Protein AF-A0A484AV92-F1 (afdb_monomer)

Solvent-accessible surface area (backbone atoms only — not comparable to full-atom values): 25494 Å² total; per-residue (Å²): 110,66,75,42,79,45,72,66,42,80,92,77,53,64,71,60,57,69,90,68,45,81,68,69,89,76,67,93,75,82,79,86,61,83,85,62,60,51,80,40,50,47,43,41,71,38,80,91,70,46,28,34,39,41,27,42,50,77,31,52,42,25,35,44,32,30,25,33,59,91,66,21,47,76,70,32,68,50,71,82,43,76,41,93,95,40,39,16,20,62,71,44,77,36,68,54,83,51,88,89,50,80,94,56,55,38,30,44,38,33,36,35,34,71,96,66,47,23,36,38,35,39,33,26,51,82,73,64,34,68,73,31,38,36,48,27,50,93,65,72,45,41,68,55,24,55,30,53,42,43,67,73,27,26,61,68,23,79,48,47,83,47,39,43,34,40,36,32,23,14,62,74,26,37,35,36,43,26,36,61,46,38,67,63,56,54,57,51,70,71,53,90,67,83,66,57,80,92,70,44,52,74,29,53,52,49,80,43,78,52,77,93,50,43,68,66,47,45,56,48,24,62,75,72,67,31,34,38,27,40,55,45,75,64,92,60,98,66,75,42,27,23,49,33,52,41,64,32,69,72,56,24,30,36,36,40,21,14,42,58,24,40,39,34,34,36,23,40,63,79,72,42,71,76,48,74,48,59,63,89,74,74,89,60,67,21,28,21,79,31,62,34,62,48,72,67,92,83,56,97,57,53,48,37,33,39,41,37,27,30,43,58,67,46,34,33,33,38,35,34,29,38,39,36,30,52,73,76,60,88,87,71,61,74,83,79,59,79,72,74,50,61,77,70,52,73,46,80,50,34,53,43,82,75,43,80,43,44,64,45,83,32,32,40,43,61,36,58,36,56,93,76,47,100,80,49,52,50,36,38,41,39,31,31,33,38,62,88,81,63,37,38,39,36,37,40,36,31,58,65,45,31,54,74,64,70,53,67,45,70,78,56,74,90,50,89,56,59,25,52,31,36,33,35,49,44,60,95,72,71,76,48,53,69,81,78,62,46,90,52,57,40,69,54,86,64,98,65,92,54,77,72,38,75,24,62,80,37,49,44,105

InterPro domains:
  IPR015943 WD40/YVTN repeat-like-containing domain superfamily [G3DSA:2.130.10.10] (11-311)
  IPR036322 WD40-repeat-containing domain superfamily [SSF50978] (63-295)
  IPR052620 ELYS/MEL-28 Nuclear Assembly Factor [PTHR21583] (2-423)

Structure (mmCIF, N/CA/C/O backbone):
data_AF-A0A484AV92-F1
#
_entry.id   AF-A0A484AV92-F1
#
loop_
_atom_site.group_PDB
_atom_site.id
_atom_site.type_symbol
_atom_site.label_atom_id
_atom_site.label_alt_id
_atom_site.label_comp_id
_atom_site.label_asym_id
_atom_site.label_entity_id
_atom_site.label_seq_id
_atom_site.pdbx_PDB_ins_code
_atom_site.Cartn_x
_atom_site.Cartn_y
_atom_site.Cartn_z
_atom_site.occupancy
_atom_site.B_iso_or_equiv
_atom_site.auth_seq_id
_atom_site.auth_comp_id
_atom_site.auth_asym_id
_atom_site.auth_atom_id
_atom_site.pdbx_PDB_model_num
ATOM 1 N N . MET A 1 1 ? 17.072 7.911 -20.603 1.00 73.81 1 MET A N 1
ATOM 2 C CA . MET A 1 1 ? 15.629 7.594 -20.691 1.00 73.81 1 MET A CA 1
ATOM 3 C C . MET A 1 1 ? 14.950 8.657 -21.535 1.00 73.81 1 MET A C 1
ATOM 5 O O . MET A 1 1 ? 15.177 9.838 -21.285 1.00 73.81 1 MET A O 1
ATOM 9 N N . GLU A 1 2 ? 14.159 8.248 -22.525 1.00 77.31 2 GLU A N 1
ATOM 10 C CA . GLU A 1 2 ? 13.293 9.154 -23.288 1.00 77.31 2 GLU A CA 1
ATOM 11 C C . GLU A 1 2 ? 12.063 9.558 -22.461 1.00 77.31 2 GLU A C 1
ATOM 13 O O . GLU A 1 2 ? 11.499 8.734 -21.737 1.00 77.31 2 GLU A O 1
ATOM 18 N N . TRP A 1 3 ? 11.644 10.819 -22.585 1.00 87.44 3 TRP A N 1
ATOM 19 C CA . TRP A 1 3 ? 10.500 11.381 -21.867 1.00 87.44 3 TRP A CA 1
ATOM 20 C C . TRP A 1 3 ? 9.425 11.864 -22.839 1.00 87.44 3 TRP A C 1
ATOM 22 O O . TRP A 1 3 ? 9.700 12.670 -23.729 1.00 87.44 3 TRP A O 1
ATOM 32 N N . TYR A 1 4 ? 8.191 11.418 -22.622 1.00 87.81 4 TYR A N 1
ATOM 33 C CA . TYR A 1 4 ? 7.025 11.765 -23.431 1.00 87.81 4 TYR A CA 1
ATOM 34 C C . TYR A 1 4 ? 6.070 12.662 -22.645 1.00 87.81 4 TYR A C 1
ATOM 36 O O . TYR A 1 4 ? 5.776 12.409 -21.482 1.00 87.81 4 TYR A O 1
ATOM 44 N N . GLU A 1 5 ? 5.550 13.717 -23.265 1.00 86.94 5 GLU A N 1
ATOM 45 C CA . GLU A 1 5 ? 4.631 14.637 -22.593 1.00 86.94 5 GLU A CA 1
ATOM 46 C C . GLU A 1 5 ? 3.167 14.219 -22.806 1.00 86.94 5 GLU A C 1
ATOM 48 O O . GLU A 1 5 ? 2.665 14.222 -23.932 1.00 86.94 5 GLU A O 1
ATOM 53 N N . ILE A 1 6 ? 2.453 13.917 -21.721 1.00 82.75 6 ILE A N 1
ATOM 54 C CA . ILE A 1 6 ? 1.007 13.681 -21.726 1.00 82.75 6 ILE A CA 1
ATOM 55 C C . ILE A 1 6 ? 0.322 14.942 -21.206 1.00 82.75 6 ILE A C 1
ATOM 57 O O . ILE A 1 6 ? 0.379 15.259 -20.020 1.00 82.75 6 ILE A O 1
ATOM 61 N N . LYS A 1 7 ? -0.361 15.672 -22.091 1.00 75.50 7 LYS A N 1
ATOM 62 C CA . LYS A 1 7 ? -1.112 16.873 -21.701 1.00 75.50 7 LYS A CA 1
ATOM 63 C C . LYS A 1 7 ? -2.459 16.504 -21.087 1.00 75.50 7 LYS A C 1
ATOM 65 O O . LYS A 1 7 ? -3.311 15.913 -21.760 1.00 75.50 7 LYS A O 1
ATOM 70 N N . ALA A 1 8 ? -2.683 16.939 -19.850 1.00 67.31 8 ALA A N 1
ATOM 71 C CA . ALA A 1 8 ? -3.993 16.940 -19.215 1.00 67.31 8 ALA A CA 1
ATOM 72 C C . ALA A 1 8 ? -4.865 18.026 -19.871 1.00 67.31 8 ALA A C 1
ATOM 74 O O . ALA A 1 8 ? -4.937 19.167 -19.427 1.00 67.31 8 ALA A O 1
ATOM 75 N N . THR A 1 9 ? -5.463 17.703 -21.016 1.00 63.78 9 THR A N 1
ATOM 76 C CA . THR A 1 9 ? -6.419 18.599 -21.685 1.00 63.78 9 THR A CA 1
ATOM 77 C C . THR A 1 9 ? -7.760 18.575 -20.954 1.00 63.78 9 THR A C 1
ATOM 79 O O . THR A 1 9 ? -8.125 17.547 -20.393 1.00 63.78 9 THR A O 1
ATOM 82 N N . ASN A 1 10 ? -8.537 19.662 -21.019 1.00 62.56 10 ASN A N 1
ATOM 83 C CA . ASN A 1 10 ? -9.863 19.751 -20.379 1.00 62.56 10 ASN A CA 1
ATOM 84 C C . ASN A 1 10 ? -10.846 18.644 -20.806 1.00 62.56 10 ASN A C 1
ATOM 86 O O . ASN A 1 10 ? -11.812 18.377 -20.106 1.00 62.56 10 ASN A O 1
ATOM 90 N N . ASN A 1 11 ? -10.605 17.988 -21.945 1.00 65.00 11 ASN A N 1
ATOM 91 C CA . ASN A 1 11 ? -11.418 16.864 -22.419 1.00 65.00 11 ASN A CA 1
ATOM 92 C C . ASN A 1 11 ? -11.049 15.527 -21.747 1.00 65.00 11 ASN A C 1
ATOM 94 O O . ASN A 1 11 ? -11.732 14.530 -21.958 1.00 65.00 11 ASN A O 1
ATOM 98 N N . ARG A 1 12 ? -9.942 15.490 -20.999 1.00 70.69 12 ARG A N 1
ATOM 99 C CA . ARG A 1 12 ? -9.394 14.319 -20.296 1.00 70.69 12 ARG A CA 1
ATOM 100 C C . ARG A 1 12 ? -9.288 14.540 -18.787 1.00 70.69 12 ARG A C 1
ATOM 102 O O . ARG A 1 12 ? -8.783 13.675 -18.082 1.00 70.69 12 ARG A O 1
ATOM 109 N N . THR A 1 13 ? -9.721 15.697 -18.297 1.00 78.31 13 THR A N 1
ATOM 110 C CA . THR A 1 13 ? -9.743 16.021 -16.874 1.00 78.31 13 THR A CA 1
ATOM 111 C C . THR A 1 13 ? -11.173 16.203 -16.415 1.00 78.31 13 THR A C 1
ATOM 113 O O . THR A 1 13 ? -12.041 16.660 -17.160 1.00 78.31 13 THR A O 1
ATOM 116 N N . VAL A 1 14 ? -11.414 15.850 -15.159 1.00 81.19 14 VAL A N 1
ATOM 117 C CA . VAL A 1 14 ? -12.687 16.114 -14.509 1.00 81.19 14 VAL A CA 1
ATOM 118 C C . VAL A 1 14 ? -12.422 16.889 -13.232 1.00 81.19 14 VAL A C 1
ATOM 120 O O . VAL A 1 14 ? -11.591 16.499 -12.416 1.00 81.19 14 VAL A O 1
ATOM 123 N N . ASN A 1 15 ? -13.106 18.019 -13.078 1.00 80.94 15 ASN A N 1
ATOM 124 C CA . ASN A 1 15 ? -12.930 18.884 -11.923 1.00 80.94 15 ASN A CA 1
ATOM 125 C C . ASN A 1 15 ? -13.839 18.436 -10.780 1.00 80.94 15 ASN A C 1
ATOM 127 O O . ASN A 1 15 ? -15.042 18.261 -10.966 1.00 80.94 15 ASN A O 1
ATOM 131 N N . PHE A 1 16 ? -13.278 18.338 -9.576 1.00 79.69 16 PHE A N 1
ATOM 132 C CA . PHE A 1 16 ? -14.079 18.235 -8.361 1.00 79.69 16 PHE A CA 1
ATOM 133 C C . PHE A 1 16 ? -14.812 19.553 -8.117 1.00 79.69 16 PHE A C 1
ATOM 135 O O . PHE A 1 16 ? -14.234 20.633 -8.278 1.00 79.69 16 PHE A O 1
ATOM 142 N N . ALA A 1 17 ? -16.073 19.476 -7.694 1.00 73.25 17 ALA A N 1
ATOM 143 C CA . ALA A 1 17 ? -16.836 20.664 -7.336 1.00 73.25 17 ALA A CA 1
ATOM 144 C C . ALA A 1 17 ? -16.100 21.452 -6.237 1.00 73.25 17 ALA A C 1
ATOM 146 O O . ALA A 1 17 ? -15.745 20.905 -5.196 1.00 73.25 17 ALA A O 1
ATOM 147 N N . GLU A 1 18 ? -15.871 22.754 -6.432 1.00 66.12 18 GLU A N 1
ATOM 148 C CA . GLU A 1 18 ? -15.089 23.538 -5.464 1.00 66.12 18 GLU A CA 1
ATOM 149 C C . GLU A 1 18 ? -15.704 23.482 -4.062 1.00 66.12 18 GLU A C 1
ATOM 151 O O . GLU A 1 18 ? -15.000 23.291 -3.079 1.00 66.12 18 GLU A O 1
ATOM 156 N N . ARG A 1 19 ? -17.032 23.539 -3.946 1.00 61.16 19 ARG A N 1
ATOM 157 C CA . ARG A 1 19 ? -17.724 23.533 -2.647 1.00 61.16 19 ARG A CA 1
ATOM 158 C C . ARG A 1 19 ? -17.552 22.246 -1.830 1.00 61.16 19 ARG A C 1
ATOM 160 O O . ARG A 1 19 ? -17.848 22.279 -0.640 1.00 61.16 19 ARG A O 1
ATOM 167 N N . SER A 1 20 ? -17.110 21.140 -2.433 1.00 62.72 20 SER A N 1
ATOM 168 C CA . SER A 1 20 ? -16.923 19.855 -1.743 1.00 62.72 20 SER A CA 1
ATOM 169 C C . SER A 1 20 ? -15.483 19.598 -1.287 1.00 62.72 20 SER A C 1
ATOM 171 O O . SER A 1 20 ? -15.233 18.604 -0.602 1.00 62.72 20 SER A O 1
ATOM 173 N N . LYS A 1 21 ? -14.527 20.471 -1.639 1.00 68.56 21 LYS A N 1
ATOM 174 C CA . LYS A 1 21 ? -13.137 20.338 -1.180 1.00 68.56 21 LYS A CA 1
ATOM 175 C C . LYS A 1 21 ? -13.062 20.528 0.350 1.00 68.56 21 LYS A C 1
ATOM 177 O O . LYS A 1 21 ? -13.618 21.514 0.848 1.00 68.56 21 LYS A O 1
ATOM 182 N N . PRO A 1 22 ? -12.388 19.630 1.098 1.00 60.50 22 PRO A N 1
ATOM 183 C CA . PRO A 1 22 ? -12.191 19.794 2.539 1.00 60.50 22 PRO A CA 1
ATOM 184 C C . PRO A 1 22 ? -11.563 21.158 2.862 1.00 60.50 22 PRO A C 1
ATOM 186 O O . PRO A 1 22 ? -10.595 21.557 2.223 1.00 60.50 22 PRO A O 1
ATOM 189 N N . GLY A 1 23 ? -12.114 21.887 3.838 1.00 57.44 23 GLY A N 1
ATOM 190 C CA . GLY A 1 23 ? -11.571 23.177 4.292 1.00 57.44 23 GLY A CA 1
ATOM 191 C C . GLY A 1 23 ? -11.992 24.422 3.492 1.00 57.44 23 GLY A C 1
ATOM 192 O O . GLY A 1 23 ? -11.648 25.534 3.890 1.00 57.44 23 GLY A O 1
ATOM 193 N N . ASN A 1 24 ? -12.795 24.302 2.424 1.00 51.22 24 ASN A N 1
ATOM 194 C CA . ASN A 1 24 ? -13.206 25.469 1.619 1.00 51.22 24 ASN A CA 1
ATOM 195 C C . ASN A 1 24 ? -14.128 26.476 2.339 1.00 51.22 24 ASN A C 1
ATOM 197 O O . ASN A 1 24 ? -14.366 27.566 1.825 1.00 51.22 24 ASN A O 1
ATOM 201 N N . LYS A 1 25 ? -14.637 26.148 3.533 1.00 47.59 25 LYS A N 1
ATOM 202 C CA . LYS A 1 25 ? -15.417 27.078 4.368 1.00 47.59 25 LYS A CA 1
ATOM 203 C C . LYS A 1 25 ? -14.552 27.938 5.305 1.00 47.59 25 LYS A C 1
ATOM 205 O O . LYS A 1 25 ? -15.085 28.868 5.899 1.00 47.59 25 LYS A O 1
ATOM 210 N N . GLU A 1 26 ? -13.248 27.670 5.418 1.00 47.16 26 GLU A N 1
ATOM 211 C CA . GLU A 1 26 ? -12.385 28.247 6.466 1.00 47.16 26 GLU A CA 1
ATOM 212 C C . GLU A 1 26 ? -11.330 29.247 5.963 1.00 47.16 26 GLU A C 1
ATOM 214 O O . GLU A 1 26 ? -10.587 29.803 6.769 1.00 47.16 26 GLU A O 1
ATOM 219 N N . VAL A 1 27 ? -11.255 29.543 4.658 1.00 42.12 27 VAL A N 1
ATOM 220 C CA . VAL A 1 27 ? -10.208 30.434 4.118 1.00 42.12 27 VAL A CA 1
ATOM 221 C C . VAL A 1 27 ? -10.790 31.614 3.328 1.00 42.12 27 VAL A C 1
ATOM 223 O O . VAL A 1 27 ? -10.948 31.516 2.115 1.00 42.12 27 VAL A O 1
ATOM 226 N N . PRO A 1 28 ? -11.037 32.777 3.966 1.00 36.59 28 PRO A N 1
ATOM 227 C CA . PRO A 1 28 ? -11.201 34.041 3.248 1.00 36.59 28 PRO A CA 1
ATOM 228 C C . PRO A 1 28 ? -9.884 34.811 3.023 1.00 36.59 28 PRO A C 1
ATOM 230 O O . PRO A 1 28 ? -9.935 35.888 2.437 1.00 36.59 28 PRO A O 1
ATOM 233 N N . SER A 1 29 ? -8.717 34.351 3.508 1.00 38.69 29 SER A N 1
ATOM 234 C CA . SER A 1 29 ? -7.573 35.273 3.699 1.00 38.69 29 SER A CA 1
ATOM 235 C C . SER A 1 29 ? -6.155 34.803 3.345 1.00 38.69 29 SER A C 1
ATOM 237 O O . SER A 1 29 ? -5.228 35.590 3.532 1.00 38.69 29 SER A O 1
ATOM 239 N N . LYS A 1 30 ? -5.920 33.615 2.769 1.00 40.88 30 LYS A N 1
ATOM 240 C CA . LYS A 1 30 ? -4.593 33.319 2.185 1.00 40.88 30 LYS A CA 1
ATOM 241 C C . LYS A 1 30 ? -4.561 33.726 0.711 1.00 40.88 30 LYS A C 1
ATOM 243 O O . LYS A 1 30 ? -4.829 32.922 -0.174 1.00 40.88 30 LYS A O 1
ATOM 248 N N . GLN A 1 31 ? -4.254 34.998 0.457 1.00 37.12 31 GLN A N 1
ATOM 249 C CA . GLN A 1 31 ? -3.789 35.434 -0.858 1.00 37.12 31 GLN A CA 1
ATOM 250 C C . GLN A 1 31 ? -2.466 34.725 -1.196 1.00 37.12 31 GLN A C 1
ATOM 252 O O . GLN A 1 31 ? -1.519 34.782 -0.419 1.00 37.12 31 GLN A O 1
ATOM 257 N N . ASN A 1 32 ? -2.434 34.134 -2.391 1.00 39.47 32 ASN A N 1
ATOM 258 C CA . ASN A 1 32 ? -1.269 33.927 -3.254 1.00 39.47 32 ASN A CA 1
ATOM 259 C C . ASN A 1 32 ? -0.110 33.074 -2.713 1.00 39.47 32 ASN A C 1
ATOM 261 O O . ASN A 1 32 ? 0.883 33.600 -2.225 1.00 39.47 32 ASN A O 1
ATOM 265 N N . ASN A 1 33 ? -0.215 31.758 -2.928 1.00 38.34 33 ASN A N 1
ATOM 266 C CA . ASN A 1 33 ? 0.815 30.940 -3.585 1.00 38.34 33 ASN A CA 1
ATOM 267 C C . ASN A 1 33 ? 0.218 29.553 -3.890 1.00 38.34 33 ASN A C 1
ATOM 269 O O . ASN A 1 33 ? 0.201 28.674 -3.035 1.00 38.34 33 ASN A O 1
ATOM 273 N N . GLU A 1 34 ? -0.270 29.339 -5.118 1.00 44.19 34 GLU A N 1
ATOM 274 C CA . GLU A 1 34 ? -0.782 28.030 -5.586 1.00 44.19 34 GLU A CA 1
ATOM 275 C C . GLU A 1 34 ? 0.255 26.893 -5.471 1.00 44.19 34 GLU A C 1
ATOM 277 O O . GLU A 1 34 ? -0.102 25.717 -5.476 1.00 44.19 34 GLU A O 1
ATOM 282 N N . LEU A 1 35 ? 1.535 27.245 -5.316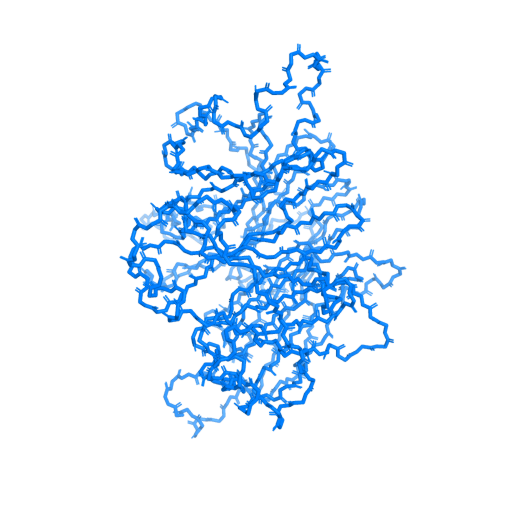 1.00 42.75 35 LEU A N 1
ATOM 283 C CA . LEU A 1 35 ? 2.668 26.331 -5.169 1.00 42.75 35 LEU A CA 1
ATOM 284 C C . LEU A 1 35 ? 2.597 25.452 -3.905 1.00 42.75 35 LEU A C 1
ATOM 286 O O . LEU A 1 35 ? 3.076 24.321 -3.951 1.00 42.75 35 LEU A O 1
ATOM 290 N N . ASP A 1 36 ? 1.953 25.923 -2.831 1.00 48.81 36 ASP A N 1
ATOM 291 C CA . ASP A 1 36 ? 1.957 25.274 -1.505 1.00 48.81 36 ASP A CA 1
ATOM 292 C C . ASP A 1 36 ? 0.608 24.620 -1.139 1.00 48.81 36 ASP A C 1
ATOM 294 O O . ASP A 1 36 ? 0.413 24.114 -0.046 1.00 48.81 36 ASP A O 1
ATOM 298 N N . ILE A 1 37 ? -0.372 24.619 -2.052 1.00 53.22 37 ILE A N 1
ATOM 299 C CA . ILE A 1 37 ? -1.689 24.012 -1.781 1.00 53.22 37 ILE A CA 1
ATOM 300 C C . ILE A 1 37 ? -1.602 22.479 -1.822 1.00 53.22 37 ILE A C 1
ATOM 302 O O . ILE A 1 37 ? -2.390 21.798 -1.184 1.00 53.22 37 ILE A O 1
ATOM 306 N N . GLY A 1 38 ? -0.651 21.916 -2.570 1.00 57.16 38 GLY A N 1
ATOM 307 C CA . GLY A 1 38 ? -0.508 20.469 -2.738 1.00 57.16 38 GLY A CA 1
ATOM 308 C C . GLY A 1 38 ? 0.013 19.704 -1.531 1.00 57.16 38 GLY A C 1
ATOM 309 O O . GLY A 1 38 ? -0.359 18.550 -1.347 1.00 57.16 38 GLY A O 1
ATOM 310 N N . SER A 1 39 ? 0.886 20.332 -0.747 1.00 63.97 39 SER A N 1
ATOM 311 C CA . SER A 1 39 ? 1.484 19.771 0.471 1.00 63.97 39 SER A CA 1
ATOM 312 C C . SER A 1 39 ? 0.441 19.590 1.579 1.00 63.97 39 SER A C 1
ATOM 314 O O . SER A 1 39 ? 0.541 18.654 2.371 1.00 63.97 39 SER A O 1
ATOM 316 N N . ASP A 1 40 ? -0.603 20.422 1.574 1.00 83.88 40 ASP A N 1
ATOM 317 C CA . ASP A 1 40 ? -1.700 20.376 2.540 1.00 83.88 40 ASP A CA 1
ATOM 318 C C . ASP A 1 40 ? -2.609 19.145 2.382 1.00 83.88 40 ASP A C 1
ATOM 320 O O . ASP A 1 40 ? -3.344 18.824 3.315 1.00 83.88 40 ASP A O 1
ATOM 324 N N . TYR A 1 41 ? -2.614 18.461 1.230 1.00 89.12 41 TYR A N 1
ATOM 325 C CA . TYR A 1 41 ? -3.541 17.353 0.972 1.00 89.12 41 TYR A CA 1
ATOM 326 C C . TYR A 1 41 ? -2.851 15.990 0.925 1.00 89.12 41 TYR A C 1
ATOM 328 O O . TYR A 1 41 ? -1.718 15.820 0.483 1.00 89.12 41 TYR A O 1
ATOM 336 N N . ILE A 1 42 ? -3.603 14.983 1.347 1.00 92.12 42 ILE A N 1
ATOM 337 C CA . ILE A 1 42 ? -3.326 13.567 1.131 1.00 92.12 42 ILE A CA 1
ATOM 338 C C . ILE A 1 42 ? -4.537 12.948 0.445 1.00 92.12 42 ILE A C 1
ATOM 340 O O . ILE A 1 42 ? -5.674 13.386 0.638 1.00 92.12 42 ILE A O 1
ATOM 344 N N . GLY A 1 43 ? -4.298 11.930 -0.368 1.00 94.31 43 GLY A N 1
ATOM 345 C CA . GLY A 1 43 ? -5.364 11.167 -0.980 1.00 94.31 43 GLY A CA 1
ATOM 346 C C . GLY A 1 43 ? -4.918 9.771 -1.360 1.00 94.31 43 GLY A C 1
ATOM 347 O O . GLY A 1 43 ? -3.780 9.362 -1.131 1.00 94.31 43 GLY A O 1
ATOM 348 N N . GLY A 1 44 ? -5.850 9.049 -1.954 1.00 95.00 44 GLY A N 1
ATOM 349 C CA . GLY A 1 44 ? -5.653 7.689 -2.418 1.00 95.00 44 GLY A CA 1
ATOM 350 C C . GLY A 1 44 ? -6.815 7.256 -3.293 1.00 95.00 44 GLY A C 1
ATOM 351 O O . GLY A 1 44 ? -7.822 7.958 -3.419 1.00 95.00 44 GLY A O 1
ATOM 352 N N . ILE A 1 45 ? -6.660 6.095 -3.913 1.00 95.38 45 ILE A N 1
ATOM 353 C CA . ILE A 1 45 ? -7.656 5.511 -4.805 1.00 95.38 45 ILE A CA 1
ATOM 354 C C . ILE A 1 45 ? -8.196 4.242 -4.147 1.00 95.38 45 ILE A C 1
ATOM 356 O O . ILE A 1 45 ? -7.434 3.460 -3.585 1.00 95.38 45 ILE A O 1
ATOM 360 N N . ILE A 1 46 ? -9.516 4.079 -4.177 1.00 94.75 46 ILE A N 1
ATOM 361 C CA . ILE A 1 46 ? -10.272 3.000 -3.530 1.00 94.75 46 ILE A CA 1
ATOM 362 C C . ILE A 1 46 ? -11.382 2.509 -4.467 1.00 94.75 46 ILE A C 1
ATOM 364 O O . ILE A 1 46 ? -11.601 3.052 -5.556 1.00 94.75 46 ILE A O 1
ATOM 368 N N . ASN A 1 47 ? -12.107 1.480 -4.038 1.00 92.62 47 ASN A N 1
ATOM 369 C CA . ASN A 1 47 ? -13.183 0.841 -4.785 1.00 92.62 47 ASN A CA 1
ATOM 370 C C . ASN A 1 47 ? -12.715 0.419 -6.185 1.00 92.62 47 ASN A C 1
ATOM 372 O O . ASN A 1 47 ? -13.336 0.743 -7.205 1.00 92.62 47 ASN A O 1
ATOM 376 N N . ARG A 1 48 ? -11.562 -0.262 -6.225 1.00 87.75 48 ARG A N 1
ATOM 377 C CA . ARG A 1 48 ? -10.940 -0.789 -7.454 1.00 87.75 48 ARG A CA 1
ATOM 378 C C . ARG A 1 48 ? -10.706 0.271 -8.539 1.00 87.75 48 ARG A C 1
ATOM 380 O O . ARG A 1 48 ? -10.911 -0.005 -9.713 1.00 87.75 48 ARG A O 1
ATOM 387 N N . GLY A 1 49 ? -10.324 1.486 -8.159 1.00 90.56 49 GLY A N 1
ATOM 388 C CA . GLY A 1 49 ? -10.036 2.546 -9.131 1.00 90.56 49 GLY A CA 1
ATOM 389 C C . GLY A 1 49 ? -11.217 3.419 -9.514 1.00 90.56 49 GLY A C 1
ATOM 390 O O . GLY A 1 49 ? -11.052 4.378 -10.260 1.00 90.56 49 GLY A O 1
ATOM 391 N N . ASN A 1 50 ? -12.409 3.146 -8.988 1.00 92.75 50 ASN A N 1
ATOM 392 C CA . ASN A 1 50 ? -13.579 3.948 -9.327 1.00 92.75 50 ASN A CA 1
ATOM 393 C C . ASN A 1 50 ? -13.659 5.238 -8.511 1.00 92.75 50 ASN A C 1
ATOM 395 O O . ASN A 1 50 ? -14.236 6.224 -8.981 1.00 92.75 50 ASN A O 1
ATOM 399 N N . TRP A 1 51 ? -13.143 5.232 -7.279 1.00 95.12 51 TRP A N 1
ATOM 400 C CA . TRP A 1 51 ? -13.305 6.325 -6.323 1.00 95.12 51 TRP A CA 1
ATOM 401 C C . TRP A 1 51 ? -11.948 6.831 -5.823 1.00 95.12 51 TRP A C 1
ATOM 403 O O . TRP A 1 51 ? -11.023 6.055 -5.606 1.00 95.12 51 TRP A O 1
ATOM 413 N N . GLY A 1 52 ? -11.838 8.137 -5.602 1.00 95.31 52 GLY A N 1
ATOM 414 C CA . GLY A 1 52 ? -10.680 8.778 -4.985 1.00 95.31 52 GLY A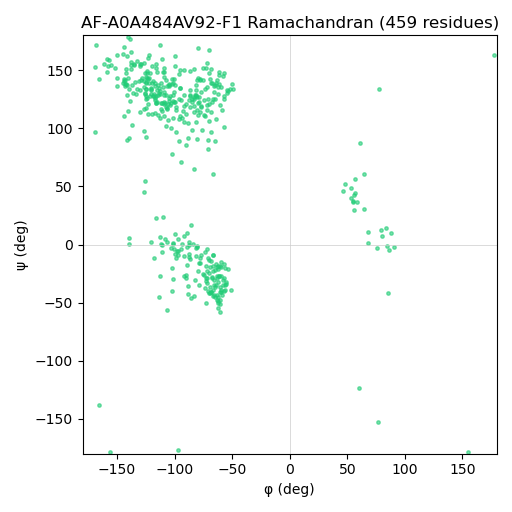 CA 1
ATOM 415 C C . GLY A 1 52 ? -11.082 9.441 -3.680 1.00 95.31 52 GLY A C 1
ATOM 416 O O . GLY A 1 52 ? -12.141 10.063 -3.608 1.00 95.31 52 GLY A O 1
ATOM 417 N N . TRP A 1 53 ? -10.255 9.330 -2.650 1.00 95.56 53 TRP A N 1
ATOM 418 C CA . TRP A 1 53 ? -10.456 10.046 -1.396 1.00 95.56 53 TRP A CA 1
ATOM 419 C C . TRP A 1 53 ? -9.416 11.149 -1.232 1.00 95.56 53 TRP A C 1
ATOM 421 O O . TRP A 1 53 ? -8.304 11.063 -1.752 1.00 95.56 53 TRP A O 1
ATOM 431 N N . MET A 1 54 ? -9.797 12.197 -0.510 1.00 94.50 54 MET A N 1
ATOM 432 C CA . MET A 1 54 ? -8.953 13.351 -0.235 1.00 94.50 54 MET A CA 1
ATOM 433 C C . MET A 1 54 ? -9.207 13.854 1.185 1.00 94.50 54 MET A C 1
ATOM 435 O O . MET A 1 54 ? -10.359 13.973 1.608 1.00 94.50 54 MET A O 1
ATOM 439 N N . SER A 1 55 ? -8.130 14.174 1.894 1.00 93.81 55 SER A N 1
ATOM 440 C CA . SER A 1 55 ? -8.133 14.803 3.216 1.00 93.81 55 SER A CA 1
ATOM 441 C C . SER A 1 55 ? -7.096 15.913 3.253 1.00 93.81 55 SER A C 1
ATOM 443 O O . SER A 1 55 ? -6.102 15.871 2.527 1.00 93.81 55 SER A O 1
ATOM 445 N N . ARG A 1 56 ? -7.315 16.895 4.123 1.00 91.38 56 ARG A N 1
ATOM 446 C CA . ARG A 1 56 ? -6.306 17.901 4.458 1.00 91.38 56 ARG A CA 1
ATOM 447 C C . ARG A 1 56 ? -5.490 17.439 5.672 1.00 91.38 56 ARG A C 1
ATOM 449 O O . ARG A 1 56 ? -6.009 16.680 6.491 1.00 91.38 56 ARG A O 1
ATOM 456 N N . ARG A 1 57 ? -4.228 17.853 5.753 1.00 88.25 57 ARG A N 1
ATOM 457 C CA . ARG A 1 57 ? -3.304 17.595 6.864 1.00 88.25 57 ARG A CA 1
ATOM 458 C C . ARG A 1 57 ? -3.217 18.804 7.795 1.00 88.25 57 ARG A C 1
ATOM 460 O O . ARG A 1 57 ? -3.430 19.935 7.364 1.00 88.25 57 ARG A O 1
ATOM 467 N N . ASP A 1 58 ? -2.879 18.541 9.050 1.00 84.94 58 ASP A N 1
ATOM 468 C CA . ASP A 1 58 ? -2.488 19.497 10.091 1.00 84.94 58 ASP A CA 1
ATOM 469 C C . ASP A 1 58 ? -3.493 20.641 10.293 1.00 84.94 58 ASP A C 1
ATOM 471 O O . ASP A 1 58 ? -3.157 21.813 10.511 1.00 84.94 58 ASP A O 1
ATOM 475 N N . VAL A 1 59 ? -4.771 20.276 10.242 1.00 88.12 59 VAL A N 1
ATOM 476 C CA . VAL A 1 59 ? -5.921 21.162 10.442 1.00 88.12 59 VAL A CA 1
ATOM 477 C C . VAL A 1 59 ? -6.663 20.811 11.728 1.00 88.12 59 VAL A C 1
ATOM 479 O O . VAL A 1 59 ? -6.363 19.821 12.383 1.00 88.12 59 VAL A O 1
ATOM 482 N N . ASP A 1 60 ? -7.630 21.642 12.112 1.00 85.88 60 ASP A N 1
ATOM 483 C CA . ASP A 1 60 ? -8.407 21.448 13.346 1.00 85.88 60 ASP A CA 1
ATOM 484 C C . ASP A 1 60 ? -9.532 20.403 13.168 1.00 85.88 60 ASP A C 1
ATOM 486 O O . ASP A 1 60 ? -10.276 20.106 14.103 1.00 85.88 60 ASP A O 1
ATOM 490 N N . THR A 1 61 ? -9.676 19.845 11.956 1.00 89.25 61 THR A N 1
ATOM 491 C CA . THR A 1 61 ? -10.671 18.815 11.638 1.00 89.25 61 THR A CA 1
ATOM 492 C C . THR A 1 61 ? -10.089 17.679 10.795 1.00 89.25 61 THR A C 1
ATOM 494 O O . THR A 1 61 ? -9.513 17.902 9.730 1.00 89.25 61 THR A O 1
ATOM 497 N N . ALA A 1 62 ? -10.312 16.433 11.209 1.00 91.94 62 ALA A N 1
ATOM 498 C CA . ALA A 1 62 ? -9.968 15.250 10.427 1.00 91.94 62 ALA A CA 1
ATOM 499 C C . ALA A 1 62 ? -11.155 14.902 9.523 1.00 91.94 62 ALA A C 1
ATOM 501 O O . ALA A 1 62 ? -12.081 14.204 9.939 1.00 91.94 62 ALA A O 1
ATOM 502 N N . SER A 1 63 ? -11.156 15.428 8.295 1.00 93.56 63 SER A N 1
ATOM 503 C CA . SER A 1 63 ? -12.271 15.275 7.351 1.00 93.56 63 SER A CA 1
ATOM 504 C C . SER A 1 63 ? -11.855 14.583 6.058 1.00 93.56 63 SER A C 1
ATOM 506 O O . SER A 1 63 ? -10.871 14.971 5.431 1.00 93.56 63 SER A O 1
ATOM 508 N N . ILE A 1 64 ? -12.661 13.621 5.610 1.00 95.00 64 ILE A N 1
ATOM 509 C CA . ILE A 1 64 ? -12.506 12.939 4.322 1.00 95.00 64 ILE A CA 1
ATOM 510 C C . ILE A 1 64 ? -13.589 13.393 3.343 1.00 95.00 64 ILE A C 1
ATOM 512 O O . ILE A 1 64 ? -14.757 13.545 3.709 1.00 95.00 64 ILE A O 1
ATOM 516 N N . THR A 1 65 ? -13.223 13.546 2.074 1.00 95.00 65 THR A N 1
ATOM 517 C CA . THR A 1 65 ? -14.184 13.602 0.966 1.00 95.00 65 THR A CA 1
ATOM 518 C C . THR A 1 65 ? -13.828 12.547 -0.068 1.00 95.00 65 THR A C 1
ATOM 520 O O . THR A 1 65 ? -12.666 12.411 -0.449 1.00 95.00 65 THR A O 1
ATOM 523 N N . ILE A 1 66 ? -14.835 11.810 -0.526 1.00 95.69 66 ILE A N 1
ATOM 524 C CA . ILE A 1 66 ? -14.714 10.737 -1.509 1.00 95.69 66 ILE A CA 1
ATOM 525 C C . ILE A 1 66 ? -15.417 11.169 -2.790 1.00 95.69 66 ILE A C 1
ATOM 527 O O . ILE A 1 66 ? -16.557 11.630 -2.759 1.00 95.69 66 ILE A O 1
ATOM 531 N N . TYR A 1 67 ? -14.736 10.995 -3.914 1.00 94.38 67 TYR A N 1
ATOM 532 C CA . TYR A 1 67 ? -15.159 11.401 -5.245 1.00 94.38 67 TYR A CA 1
ATOM 533 C C . TYR A 1 67 ? -15.212 10.206 -6.179 1.00 94.38 67 TYR A C 1
ATOM 535 O O . TYR A 1 67 ? -14.344 9.338 -6.138 1.00 94.38 67 TYR A O 1
ATOM 543 N N . GLN A 1 68 ? -16.191 10.187 -7.072 1.00 94.00 68 GLN A N 1
ATOM 544 C CA . GLN A 1 68 ? -16.175 9.291 -8.216 1.00 94.00 68 GLN A CA 1
ATOM 545 C C . GLN A 1 68 ? -15.167 9.823 -9.240 1.00 94.00 68 GLN A C 1
ATOM 547 O O . GLN A 1 68 ? -15.276 10.965 -9.681 1.00 94.00 68 GLN A O 1
ATOM 552 N N . LEU A 1 69 ? -14.188 9.012 -9.639 1.00 91.69 69 LEU A N 1
ATOM 553 C CA . LEU A 1 69 ? -13.092 9.470 -10.499 1.00 91.69 69 LEU A CA 1
ATOM 554 C C . LEU A 1 69 ? -13.527 9.710 -11.948 1.00 91.69 69 LEU A C 1
ATOM 556 O O . LEU A 1 69 ? -12.994 10.600 -12.601 1.00 91.69 69 LEU A O 1
ATOM 560 N N . SER A 1 70 ? -14.538 8.987 -12.437 1.00 90.31 70 SER A N 1
ATOM 561 C CA . SER A 1 70 ? -15.003 9.126 -13.823 1.00 90.31 70 SER A CA 1
ATOM 562 C C . SER A 1 70 ? -15.714 10.452 -14.120 1.00 90.31 70 SER A C 1
ATOM 564 O O . SER A 1 70 ? -15.770 10.866 -15.275 1.00 90.31 70 SER A O 1
ATOM 566 N N . ASN A 1 71 ? -16.290 11.108 -13.107 1.00 89.69 71 ASN A N 1
ATOM 567 C CA . ASN A 1 71 ? -17.102 12.319 -13.278 1.00 89.69 71 ASN A CA 1
ATOM 568 C C . ASN A 1 71 ? -16.870 13.401 -12.199 1.00 89.69 71 ASN A C 1
ATOM 570 O O . ASN A 1 71 ? -17.504 14.453 -12.255 1.00 89.69 71 ASN A O 1
ATOM 574 N N . GLY A 1 72 ? -15.971 13.174 -11.238 1.00 88.94 72 GLY A N 1
ATOM 575 C CA . GLY A 1 72 ? -15.629 14.119 -10.172 1.00 88.94 72 GLY A CA 1
ATOM 576 C C . GLY A 1 72 ? -16.741 14.378 -9.152 1.00 88.94 72 GLY A C 1
ATOM 577 O O . GLY A 1 72 ? -16.624 15.309 -8.351 1.00 88.94 72 GLY A O 1
ATOM 578 N N . TYR A 1 73 ? -17.824 13.595 -9.171 1.00 90.50 73 TYR A N 1
ATOM 579 C CA . TYR A 1 73 ? -18.970 13.794 -8.288 1.00 90.50 73 TYR A CA 1
ATOM 580 C C . TYR A 1 73 ? -18.641 13.366 -6.846 1.00 90.50 73 TYR A C 1
ATOM 582 O O . TYR A 1 73 ? -18.082 12.282 -6.655 1.00 90.50 73 TYR A O 1
ATOM 590 N N . PRO A 1 74 ? -18.976 14.172 -5.818 1.00 92.06 74 PRO A N 1
ATOM 591 C CA . PRO A 1 74 ? -18.763 13.786 -4.427 1.00 92.06 74 PRO A CA 1
ATOM 592 C C . PRO A 1 74 ? -19.735 12.670 -4.026 1.00 92.06 74 PRO A C 1
ATOM 594 O O . PRO A 1 74 ? -20.951 12.839 -4.072 1.00 92.06 74 PRO A O 1
ATOM 597 N N . ILE A 1 75 ? -19.191 11.530 -3.611 1.00 91.75 75 ILE A N 1
ATOM 598 C CA . ILE A 1 75 ? -19.952 10.360 -3.157 1.00 91.75 75 ILE A CA 1
ATOM 599 C C . ILE A 1 75 ? -20.285 10.484 -1.673 1.00 91.75 75 ILE A C 1
ATOM 601 O O . ILE A 1 75 ? -21.417 10.232 -1.273 1.00 91.75 75 ILE A O 1
ATOM 605 N N . ALA A 1 76 ? -19.295 10.859 -0.864 1.00 92.25 76 ALA A N 1
ATOM 606 C CA . ALA A 1 76 ? -19.425 10.959 0.582 1.00 92.25 76 ALA A CA 1
ATOM 607 C C . ALA A 1 76 ? -18.466 12.017 1.131 1.00 92.25 76 ALA A C 1
ATOM 609 O O . ALA A 1 76 ? -17.398 12.259 0.565 1.00 92.25 76 ALA A O 1
ATOM 610 N N . SER A 1 77 ? -18.832 12.628 2.252 1.00 92.38 77 SER A N 1
ATOM 611 C CA . SER A 1 77 ? -17.938 13.477 3.036 1.00 92.38 77 SER A CA 1
ATOM 612 C C . SER A 1 77 ? -18.256 13.301 4.511 1.00 92.38 77 SER A C 1
ATOM 614 O O . SER A 1 77 ? -19.428 13.190 4.872 1.00 92.38 77 SER A O 1
ATOM 616 N N . TYR A 1 78 ? -17.221 13.228 5.341 1.00 92.31 78 TYR A N 1
ATOM 617 C CA . TYR A 1 78 ? -17.364 12.974 6.767 1.00 92.31 78 TYR A CA 1
ATOM 618 C C . TYR A 1 78 ? -16.233 13.631 7.558 1.00 92.31 78 TYR A C 1
ATOM 620 O O . TYR A 1 78 ? -15.090 13.647 7.099 1.00 92.31 78 TYR A O 1
ATOM 628 N N . THR A 1 79 ? -16.549 14.143 8.746 1.00 92.12 79 THR A N 1
ATOM 629 C CA . THR A 1 79 ? -15.587 14.723 9.690 1.00 92.12 79 THR A CA 1
ATOM 630 C C . THR A 1 79 ? -15.525 13.830 10.920 1.00 92.12 79 THR A C 1
ATOM 632 O O . THR A 1 79 ? -16.474 13.799 11.688 1.00 92.12 79 THR A O 1
ATOM 635 N N . PHE A 1 80 ? -14.418 13.108 11.092 1.00 90.38 80 PHE A N 1
ATOM 636 C CA . PHE A 1 80 ? -14.232 12.143 12.183 1.00 90.38 80 PHE A CA 1
ATOM 637 C C . PHE A 1 80 ? -13.880 12.794 13.510 1.00 90.38 80 PHE A C 1
ATOM 639 O O . PHE A 1 80 ? -14.240 12.305 14.574 1.00 90.38 80 PHE A O 1
ATOM 646 N N . LEU A 1 81 ? -13.123 13.882 13.441 1.00 85.75 81 LEU A N 1
ATOM 647 C CA . LEU A 1 81 ? -12.680 14.611 14.611 1.00 85.75 81 LEU A CA 1
ATOM 648 C C . LEU A 1 81 ? -12.737 16.098 14.306 1.00 85.75 81 LEU A C 1
ATOM 650 O O . LEU A 1 81 ? -12.346 16.535 13.222 1.00 85.75 81 LEU A O 1
ATOM 654 N N . SER A 1 82 ? -13.231 16.865 15.268 1.00 82.12 82 SER A N 1
ATOM 655 C CA . SER A 1 82 ? -13.264 18.321 15.226 1.00 82.12 82 SER A CA 1
ATOM 656 C C . SER A 1 82 ? -12.962 18.831 16.626 1.00 82.12 82 SER A C 1
ATOM 658 O O . SER A 1 82 ? -13.873 19.015 17.434 1.00 82.12 82 SER A O 1
ATOM 660 N N . GLU A 1 83 ? -11.686 19.056 16.916 1.00 72.00 83 GLU A N 1
ATOM 661 C CA . GLU A 1 83 ? -11.242 19.523 18.225 1.00 72.00 83 GLU A CA 1
ATOM 662 C C . GLU A 1 83 ? -10.622 20.912 18.120 1.00 72.00 83 GLU A C 1
ATOM 664 O O . GLU A 1 83 ? -9.658 21.157 17.398 1.00 72.00 83 GLU A O 1
ATOM 669 N N . GLN A 1 84 ? -11.180 21.852 18.881 1.00 67.44 84 GLN A N 1
ATOM 670 C CA . GLN A 1 84 ? -10.631 23.198 18.957 1.00 67.44 84 GLN A CA 1
ATOM 671 C C . GLN A 1 84 ? -9.266 23.139 19.657 1.00 67.44 84 GLN A C 1
ATOM 673 O O . GLN A 1 84 ? -9.182 22.734 20.815 1.00 67.44 84 GLN A O 1
ATOM 678 N N . ASN A 1 85 ? -8.220 23.614 18.973 1.00 72.31 85 ASN A N 1
ATOM 679 C CA . ASN A 1 85 ? -6.820 23.685 19.427 1.00 72.31 85 ASN A CA 1
ATOM 680 C C . ASN A 1 85 ? -5.987 22.392 19.338 1.00 72.31 85 ASN A C 1
ATOM 682 O O . ASN A 1 85 ? -4.843 22.404 19.796 1.00 72.31 85 ASN A O 1
ATOM 686 N N . LEU A 1 86 ? -6.493 21.317 18.726 1.00 81.50 86 LEU A N 1
ATOM 687 C CA . LEU A 1 86 ? -5.703 20.116 18.440 1.00 81.50 86 LEU A CA 1
ATOM 688 C C . LEU A 1 86 ? -5.617 19.895 16.931 1.00 81.50 86 LEU A C 1
ATOM 690 O O . LEU A 1 86 ? -6.625 19.823 16.233 1.00 81.50 86 LEU A O 1
ATOM 694 N N . LYS A 1 87 ? -4.385 19.814 16.421 1.00 87.06 87 LYS A N 1
ATOM 695 C CA . LYS A 1 87 ? -4.152 19.502 15.011 1.00 87.06 87 LYS A CA 1
ATOM 696 C C . LYS A 1 87 ? -4.360 18.016 14.792 1.00 87.06 87 LYS A C 1
ATOM 698 O O . LYS A 1 87 ? -3.801 17.201 15.522 1.00 87.06 87 LYS A O 1
ATOM 703 N N . CYS A 1 88 ? -5.136 17.673 13.779 1.00 89.75 88 CYS A N 1
ATOM 704 C CA . CYS A 1 88 ? -5.389 16.300 13.395 1.00 89.75 88 CYS A CA 1
ATOM 705 C C . CYS A 1 88 ? -5.291 16.123 11.878 1.00 89.75 88 CYS A C 1
ATOM 707 O O . CYS A 1 88 ? -5.454 17.064 11.094 1.00 89.75 88 CYS A O 1
ATOM 709 N N . SER A 1 89 ? -4.989 14.891 11.483 1.00 92.56 89 SER A N 1
ATOM 710 C CA . SER A 1 89 ? -4.759 14.485 10.100 1.00 92.56 89 SER A CA 1
ATOM 711 C C . SER A 1 89 ? -5.306 13.081 9.885 1.00 92.56 89 SER A C 1
ATOM 713 O O . SER A 1 89 ? -5.117 12.201 10.719 1.00 92.56 89 SER A O 1
ATOM 715 N N . ILE A 1 90 ? -5.928 12.826 8.735 1.00 95.69 90 ILE A N 1
ATOM 716 C CA . ILE A 1 90 ? -6.099 11.443 8.274 1.00 95.69 90 ILE A CA 1
ATOM 717 C C . ILE A 1 90 ? -4.755 11.001 7.693 1.00 95.69 90 ILE A C 1
ATOM 719 O O . ILE A 1 90 ? -4.305 11.559 6.691 1.00 95.69 90 ILE A O 1
ATOM 723 N N . SER A 1 91 ? -4.094 10.034 8.330 1.00 93.31 91 SER A N 1
ATOM 724 C CA . SER A 1 91 ? -2.734 9.618 7.959 1.00 93.31 91 SER A CA 1
ATOM 725 C C . SER A 1 91 ? -2.727 8.533 6.882 1.00 93.31 91 SER A C 1
ATOM 727 O O . SER A 1 91 ? -1.874 8.545 5.992 1.00 93.31 91 SER A O 1
ATOM 729 N N . CYS A 1 92 ? -3.694 7.613 6.918 1.00 95.00 92 CYS A N 1
ATOM 730 C CA . CYS A 1 92 ? -3.887 6.584 5.900 1.00 95.00 92 CYS A CA 1
ATOM 731 C C . CYS A 1 92 ? -5.327 6.048 5.890 1.00 95.00 92 CYS A C 1
ATOM 733 O O . CYS A 1 92 ? -6.033 6.082 6.898 1.00 95.00 92 CYS A O 1
ATOM 735 N N . VAL A 1 93 ? -5.755 5.556 4.726 1.00 97.88 93 VAL A N 1
ATOM 736 C CA . VAL A 1 93 ? -7.079 4.965 4.491 1.00 97.88 93 VAL A CA 1
ATOM 737 C C . VAL A 1 93 ? -6.886 3.669 3.718 1.00 97.88 93 VAL A C 1
ATOM 739 O O . VAL A 1 93 ? -6.210 3.682 2.692 1.00 97.88 93 VAL A O 1
ATOM 742 N N . GLU A 1 94 ? -7.491 2.585 4.195 1.00 97.62 94 GLU A N 1
ATOM 743 C CA . GLU A 1 94 ? -7.391 1.253 3.596 1.00 97.62 94 GLU A CA 1
ATOM 744 C C . GLU A 1 94 ? -8.784 0.671 3.323 1.00 97.62 94 GLU A C 1
ATOM 746 O O . GLU A 1 94 ? -9.680 0.748 4.167 1.00 97.62 94 GLU A O 1
ATOM 751 N N . GLU A 1 95 ? -8.974 0.082 2.142 1.00 96.12 95 GLU A N 1
ATOM 752 C CA . GLU A 1 95 ? -10.220 -0.594 1.769 1.00 96.12 95 GLU A CA 1
ATOM 753 C C . GLU A 1 95 ? -10.275 -2.011 2.357 1.00 96.12 95 GLU A C 1
ATOM 755 O O . GLU A 1 95 ? -9.375 -2.825 2.152 1.00 96.12 95 GLU A O 1
ATOM 760 N N . LEU A 1 96 ? -11.360 -2.331 3.066 1.00 95.38 96 LEU A N 1
ATOM 761 C CA . LEU A 1 96 ? -11.562 -3.638 3.687 1.00 95.38 96 LEU A CA 1
ATOM 762 C C . LEU A 1 96 ? -12.402 -4.527 2.769 1.00 95.38 96 LEU A C 1
ATOM 764 O O . LEU A 1 96 ? -13.603 -4.314 2.595 1.00 95.38 96 LEU A O 1
ATOM 768 N N . THR A 1 97 ? -11.782 -5.562 2.207 1.00 91.50 97 THR A N 1
ATOM 769 C CA . THR A 1 97 ? -12.442 -6.519 1.306 1.00 91.50 97 THR A CA 1
ATOM 770 C C . THR A 1 97 ? -12.934 -7.743 2.077 1.00 91.50 97 THR A C 1
ATOM 772 O O . THR A 1 97 ? -12.380 -8.836 1.984 1.00 91.50 97 THR A O 1
ATOM 775 N N . VAL A 1 98 ? -13.981 -7.550 2.882 1.00 88.88 98 VAL A N 1
ATOM 776 C CA . VAL A 1 98 ? -14.552 -8.606 3.739 1.00 88.88 98 VAL A CA 1
ATOM 777 C C . VAL A 1 98 ? -15.760 -9.300 3.081 1.00 88.88 98 VAL A C 1
ATOM 779 O O . VAL A 1 98 ? -16.529 -8.649 2.360 1.00 88.88 98 VAL A O 1
ATOM 782 N N . PRO A 1 99 ? -15.974 -10.608 3.323 1.00 84.31 99 PRO A N 1
ATOM 783 C CA . PRO A 1 99 ? -17.162 -11.312 2.848 1.00 84.31 99 PRO A CA 1
ATOM 784 C C . PRO A 1 99 ? -18.467 -10.671 3.347 1.00 84.31 99 PRO A C 1
ATOM 786 O O . PRO A 1 99 ? -18.541 -10.133 4.448 1.00 84.31 99 PRO A O 1
ATOM 789 N N . GLY A 1 100 ? -19.526 -10.736 2.535 1.00 82.12 100 GLY A N 1
ATOM 790 C CA . GLY A 1 100 ? -20.863 -10.255 2.915 1.00 82.12 100 GLY A CA 1
ATOM 791 C C . GLY A 1 100 ? -21.146 -8.765 2.666 1.00 82.12 100 GLY A C 1
ATOM 792 O O . GLY A 1 100 ? -22.291 -8.347 2.821 1.00 82.12 100 GLY A O 1
ATOM 793 N N . LEU A 1 101 ? -20.167 -7.971 2.211 1.00 83.50 101 LEU A N 1
ATOM 794 C CA . LEU A 1 101 ? -20.377 -6.554 1.856 1.00 83.50 101 LEU A CA 1
ATOM 795 C C . LEU A 1 101 ? -21.259 -6.333 0.616 1.00 83.50 101 LEU A C 1
ATOM 797 O O . LEU A 1 101 ? -21.901 -5.286 0.483 1.00 83.50 101 LEU A O 1
ATOM 801 N N . GLY A 1 102 ? -21.278 -7.289 -0.316 1.00 83.94 102 GLY A N 1
ATOM 802 C CA . GLY A 1 102 ? -21.886 -7.091 -1.633 1.00 83.94 102 GLY A CA 1
ATOM 803 C C . GLY A 1 102 ? -21.198 -5.949 -2.390 1.00 83.94 102 GLY A C 1
ATOM 804 O O . GLY A 1 102 ? -19.986 -5.971 -2.563 1.00 83.94 102 GLY A O 1
ATOM 805 N N . ASN A 1 103 ? -21.970 -4.942 -2.809 1.00 82.81 103 ASN A N 1
ATOM 806 C CA . ASN A 1 103 ? -21.465 -3.762 -3.531 1.00 82.81 103 ASN A CA 1
ATOM 807 C C . ASN A 1 103 ? -21.102 -2.583 -2.605 1.00 82.81 103 ASN A C 1
ATOM 809 O O . ASN A 1 103 ? -20.881 -1.470 -3.084 1.00 82.81 103 ASN A O 1
ATOM 813 N N . ARG A 1 104 ? -21.134 -2.778 -1.282 1.00 88.25 104 ARG A N 1
ATOM 814 C CA . ARG A 1 104 ? -20.824 -1.726 -0.305 1.00 88.25 104 ARG A CA 1
ATOM 815 C C . ARG A 1 104 ? -19.319 -1.623 -0.102 1.00 88.25 104 ARG A C 1
ATOM 817 O O . ARG A 1 104 ? -18.612 -2.622 -0.184 1.00 88.25 104 ARG A O 1
ATOM 824 N N . VAL A 1 105 ? -18.862 -0.421 0.234 1.00 91.81 105 VAL A N 1
ATOM 825 C CA . VAL A 1 105 ? -17.462 -0.156 0.579 1.00 91.81 105 VAL A CA 1
ATOM 826 C C . VAL A 1 105 ? -17.342 0.030 2.088 1.00 91.81 105 VAL A C 1
ATOM 828 O O . VAL A 1 105 ? -18.171 0.705 2.709 1.00 91.81 105 VAL A O 1
ATOM 831 N N . LEU A 1 106 ? -16.300 -0.567 2.662 1.00 94.69 106 LEU A N 1
ATOM 832 C CA . LEU A 1 106 ? -15.900 -0.401 4.052 1.00 94.69 106 LEU A CA 1
ATOM 833 C C . LEU A 1 106 ? -14.435 0.034 4.087 1.00 94.69 106 LEU A C 1
ATOM 835 O O . LEU A 1 106 ? -13.593 -0.573 3.429 1.00 94.69 106 LEU A O 1
ATOM 839 N N . LEU A 1 107 ? -14.147 1.085 4.844 1.00 97.31 107 LEU A N 1
ATOM 840 C CA . LEU A 1 107 ? -12.825 1.680 4.964 1.00 97.31 107 LEU A CA 1
ATOM 841 C C . LEU A 1 107 ? -12.346 1.616 6.412 1.00 97.31 107 LEU A C 1
ATOM 843 O O . LEU A 1 107 ? -13.108 1.903 7.334 1.00 97.31 107 LEU A O 1
ATOM 847 N N . ALA A 1 108 ? -11.071 1.301 6.591 1.00 98.00 108 ALA A N 1
ATOM 848 C CA . ALA A 1 108 ? -10.316 1.619 7.791 1.00 98.00 108 ALA A CA 1
ATOM 849 C C . ALA A 1 108 ? -9.666 2.993 7.594 1.00 98.00 108 ALA A C 1
ATOM 851 O O . ALA A 1 108 ? -8.897 3.185 6.653 1.00 98.00 108 ALA A O 1
ATOM 852 N N . VAL A 1 109 ? -9.980 3.953 8.462 1.00 98.19 109 VAL A N 1
ATOM 853 C CA . VAL A 1 109 ? -9.466 5.328 8.402 1.00 98.19 109 VAL A CA 1
ATOM 854 C C . VAL A 1 109 ? -8.637 5.597 9.647 1.00 98.19 109 VAL A C 1
ATOM 856 O O . VAL A 1 109 ? -9.177 5.627 10.752 1.00 98.19 109 VAL A O 1
ATOM 859 N N . CYS A 1 110 ? -7.331 5.786 9.475 1.00 97.44 110 CYS A N 1
ATOM 860 C CA . CYS A 1 110 ? -6.434 6.130 10.570 1.00 97.44 110 CYS A CA 1
ATOM 861 C C . CYS A 1 110 ? -6.390 7.647 10.751 1.00 97.44 110 CYS A C 1
ATOM 863 O O . CYS A 1 110 ? -6.067 8.391 9.820 1.00 97.44 110 CYS A O 1
ATOM 865 N N . ILE A 1 111 ? -6.693 8.088 11.965 1.00 95.44 111 ILE A N 1
ATOM 866 C CA . ILE A 1 111 ? -6.713 9.483 12.384 1.00 95.44 111 ILE A CA 1
ATOM 867 C C . ILE A 1 111 ? -5.531 9.684 13.324 1.00 95.44 111 ILE A C 1
ATOM 869 O O . ILE A 1 111 ? -5.395 8.995 14.331 1.00 95.44 111 ILE A O 1
ATOM 873 N N . GLU A 1 112 ? -4.664 10.620 12.981 1.00 92.62 112 GLU A N 1
ATOM 874 C CA . GLU A 1 112 ? -3.542 11.048 13.799 1.00 92.62 112 GLU A CA 1
ATOM 875 C C . GLU A 1 112 ? -3.909 12.360 14.488 1.00 92.62 112 GLU A C 1
ATOM 877 O O . GLU A 1 112 ? -4.351 13.311 13.835 1.00 92.62 112 GLU A O 1
ATOM 882 N N . VAL A 1 113 ? -3.723 12.414 15.805 1.00 88.56 113 VAL A N 1
ATOM 883 C CA . VAL A 1 113 ? -3.868 13.636 16.597 1.00 88.56 113 VAL A CA 1
ATOM 884 C C . VAL A 1 113 ? -2.475 14.071 17.026 1.00 88.56 113 VAL A C 1
ATOM 886 O O . VAL A 1 113 ? -1.755 13.323 17.690 1.00 88.56 113 VAL A O 1
ATOM 889 N N . LEU A 1 114 ? -2.079 15.289 16.660 1.00 78.38 114 LEU A N 1
ATOM 890 C CA . LEU A 1 114 ? -0.781 15.848 17.015 1.00 78.38 114 LEU A CA 1
ATOM 891 C C . LEU A 1 114 ? -0.668 15.876 18.548 1.00 78.38 114 LEU A C 1
ATOM 893 O O . LEU A 1 114 ? -1.423 16.584 19.205 1.00 78.38 114 LEU A O 1
ATOM 897 N N . GLN A 1 115 ? 0.280 15.104 19.101 1.00 74.25 115 GLN A N 1
ATOM 898 C CA . GLN A 1 115 ? 0.494 14.864 20.547 1.00 74.25 115 GLN A CA 1
ATOM 899 C C . GLN A 1 115 ? -0.500 13.901 21.233 1.00 74.25 115 GLN A C 1
ATOM 901 O O . GLN A 1 115 ? -0.311 13.593 22.408 1.00 74.25 115 GLN A O 1
ATOM 906 N N . GLY A 1 116 ? -1.515 13.402 20.521 1.00 70.62 116 GLY A N 1
ATOM 907 C CA . GLY A 1 116 ? -2.589 12.553 21.052 1.00 70.62 116 GLY A CA 1
ATOM 908 C C . GLY A 1 116 ? -2.598 11.108 20.543 1.00 70.62 116 GLY A C 1
ATOM 909 O O . GLY A 1 116 ? -3.543 10.389 20.845 1.00 70.62 116 GLY A O 1
ATOM 910 N N . GLY A 1 117 ? -1.585 10.690 19.778 1.00 86.44 117 GLY A N 1
ATOM 911 C CA . GLY A 1 117 ? -1.462 9.336 19.227 1.00 86.44 117 GLY A CA 1
ATOM 912 C C . GLY A 1 117 ? -2.370 9.084 18.019 1.00 86.44 117 GLY A C 1
ATOM 913 O O . GLY A 1 117 ? -2.678 10.010 17.263 1.00 86.44 117 GLY A O 1
ATOM 914 N N . THR A 1 118 ? -2.763 7.826 17.800 1.00 92.50 118 THR A N 1
ATOM 915 C CA . THR A 1 118 ? -3.586 7.431 16.643 1.00 92.50 118 THR A CA 1
ATOM 916 C C . THR A 1 118 ? -4.901 6.789 17.061 1.00 92.50 118 THR A C 1
ATOM 918 O O . THR A 1 118 ? -4.974 6.095 18.068 1.00 92.50 118 THR A O 1
ATOM 921 N N . GLN A 1 119 ? -5.943 6.995 16.264 1.00 93.62 119 GLN A N 1
ATOM 922 C CA . GLN A 1 119 ? -7.246 6.349 16.398 1.00 93.62 119 GLN A CA 1
ATOM 923 C C . GLN A 1 119 ? -7.662 5.754 15.056 1.00 93.62 119 GLN A C 1
ATOM 925 O O . GLN A 1 119 ? -7.234 6.219 13.997 1.00 93.62 119 GLN A O 1
ATOM 930 N N . LEU A 1 120 ? -8.517 4.738 15.088 1.00 96.56 120 LEU A N 1
ATOM 931 C CA . LEU A 1 120 ? -9.008 4.076 13.886 1.00 96.56 120 LEU A CA 1
ATOM 932 C C . LEU A 1 120 ? -10.530 4.180 13.801 1.00 96.56 120 LEU A C 1
ATOM 934 O O . LEU A 1 120 ? -11.231 3.905 14.770 1.00 96.56 120 LEU A O 1
ATOM 938 N N . ALA A 1 121 ? -11.051 4.528 12.629 1.00 96.19 121 ALA A N 1
ATOM 939 C CA . ALA A 1 121 ? -12.480 4.519 12.344 1.00 96.19 121 ALA A CA 1
ATOM 940 C C . ALA A 1 121 ? -12.807 3.487 11.259 1.00 96.19 121 ALA A C 1
ATOM 942 O O . ALA A 1 121 ? -12.156 3.443 10.214 1.00 96.19 121 ALA A O 1
ATOM 943 N N . LEU A 1 122 ? -13.842 2.678 11.488 1.00 95.75 122 LEU A N 1
ATOM 944 C CA . LEU A 1 122 ? -14.437 1.816 10.468 1.00 95.75 122 LEU A CA 1
ATOM 945 C C . LEU A 1 122 ? -15.602 2.566 9.820 1.00 95.75 122 LEU A C 1
ATOM 947 O O . LEU A 1 122 ? -16.641 2.774 10.447 1.00 95.75 122 LEU A O 1
ATOM 951 N N . PHE A 1 123 ? -15.428 2.991 8.573 1.00 94.75 123 PHE A N 1
ATOM 952 C CA . PHE A 1 123 ? -16.326 3.916 7.886 1.00 94.75 123 PHE A CA 1
ATOM 953 C C . PHE A 1 123 ? -16.921 3.295 6.624 1.00 94.75 123 PHE A C 1
ATOM 955 O O . PHE A 1 123 ? -16.197 2.733 5.804 1.00 94.75 123 PHE A O 1
ATOM 962 N N . SER A 1 124 ? -18.234 3.429 6.431 1.00 92.75 124 SER A N 1
ATOM 963 C CA . SER A 1 124 ? -18.903 3.059 5.183 1.00 92.75 124 SER A CA 1
ATOM 964 C C . SER A 1 124 ? -19.296 4.309 4.392 1.00 92.75 124 SER A C 1
ATOM 966 O O . SER A 1 124 ? -20.274 4.974 4.749 1.00 92.75 124 SER A O 1
ATOM 968 N N . PRO A 1 125 ? -18.604 4.617 3.278 1.00 91.81 125 PRO A N 1
ATOM 969 C CA . PRO A 1 125 ? -18.952 5.746 2.418 1.00 91.81 125 PRO A CA 1
ATOM 970 C C . PRO A 1 125 ? -20.354 5.636 1.822 1.00 91.81 125 PRO A C 1
ATOM 972 O O . PRO A 1 125 ? -21.053 6.637 1.709 1.00 91.81 125 PRO A O 1
ATOM 975 N N . THR A 1 126 ? -20.784 4.417 1.474 1.00 86.88 126 THR A N 1
ATOM 976 C CA . THR A 1 126 ? -22.097 4.153 0.861 1.00 86.88 126 THR A CA 1
ATOM 977 C C . THR A 1 126 ? -23.246 4.635 1.745 1.00 86.88 126 THR A C 1
ATOM 979 O O . THR A 1 126 ? -24.243 5.135 1.233 1.00 86.88 126 THR A O 1
ATOM 982 N N . ASN A 1 127 ? -23.074 4.528 3.064 1.00 82.94 127 ASN A N 1
ATOM 983 C CA . ASN A 1 127 ? -24.048 4.975 4.055 1.00 82.94 127 ASN A CA 1
ATOM 984 C C . ASN A 1 127 ? -23.651 6.307 4.716 1.00 82.94 127 ASN A C 1
ATOM 986 O O . ASN A 1 127 ? -24.399 6.806 5.548 1.00 82.94 127 ASN A O 1
ATOM 990 N N . SER A 1 128 ? -22.480 6.862 4.370 1.00 86.12 128 SER A N 1
ATOM 991 C CA . SER A 1 128 ? -21.846 7.999 5.057 1.00 86.12 128 SER A CA 1
ATOM 992 C C . SER A 1 128 ? -21.853 7.847 6.584 1.00 86.12 128 SER A C 1
ATOM 994 O O . SER A 1 128 ? -22.195 8.775 7.310 1.00 86.12 128 SER A O 1
ATOM 996 N N . GLN A 1 129 ? -21.493 6.656 7.064 1.00 87.50 129 GLN A N 1
ATOM 997 C CA . GLN A 1 129 ? -21.645 6.265 8.464 1.00 87.50 129 GLN A CA 1
ATOM 998 C C . GLN A 1 129 ? -20.345 5.693 9.027 1.00 87.50 129 GLN A C 1
ATOM 1000 O O . GLN A 1 129 ? -19.754 4.787 8.429 1.00 87.50 129 GLN A O 1
ATOM 1005 N N . VAL A 1 130 ? -19.945 6.156 10.213 1.00 91.88 130 VAL A N 1
ATOM 1006 C CA . VAL A 1 130 ? -18.944 5.465 11.036 1.00 91.88 130 VAL A CA 1
ATOM 1007 C C . VAL A 1 130 ? -19.633 4.369 11.834 1.00 91.88 130 VAL A C 1
ATOM 1009 O O . VAL A 1 130 ? -20.616 4.591 12.535 1.00 91.88 130 VAL A O 1
ATOM 1012 N N . LEU A 1 131 ? -19.123 3.155 11.690 1.00 91.44 131 LEU A N 1
ATOM 1013 C CA . LEU A 1 131 ? -19.663 1.960 12.328 1.00 91.44 131 LEU A CA 1
ATOM 1014 C C . LEU A 1 131 ? -19.023 1.718 13.690 1.00 91.44 131 LEU A C 1
ATOM 1016 O O . LEU A 1 131 ? -19.637 1.093 14.556 1.00 91.44 131 LEU A O 1
ATOM 1020 N N . ARG A 1 132 ? -17.776 2.169 13.851 1.00 92.38 132 ARG A N 1
ATOM 1021 C CA . ARG A 1 132 ? -16.991 1.998 15.067 1.00 92.38 132 ARG A CA 1
ATOM 1022 C C . ARG A 1 132 ? -15.770 2.906 15.079 1.00 92.38 132 ARG A C 1
ATOM 1024 O O . ARG A 1 132 ? -15.094 3.020 14.054 1.00 92.38 132 ARG A O 1
ATOM 1031 N N . TYR A 1 133 ? -15.453 3.430 16.255 1.00 94.12 133 TYR A N 1
ATOM 1032 C CA . TYR A 1 133 ? -14.138 3.969 16.583 1.00 94.12 133 TYR A CA 1
ATOM 1033 C C . TYR A 1 133 ? -13.361 2.965 17.436 1.00 94.12 133 TYR A C 1
ATOM 1035 O O . TYR A 1 133 ? -13.932 2.277 18.285 1.00 94.12 133 TYR A O 1
ATOM 1043 N N . ILE A 1 134 ? -12.057 2.869 17.204 1.00 95.31 134 ILE A N 1
ATOM 1044 C CA . ILE A 1 134 ? -11.145 1.996 17.938 1.00 95.31 134 ILE A CA 1
ATOM 1045 C C . ILE A 1 134 ? -10.018 2.867 18.489 1.00 95.31 134 ILE A C 1
ATOM 1047 O O . ILE A 1 134 ? -9.283 3.497 17.721 1.00 95.31 134 ILE A O 1
ATOM 1051 N N . ASP A 1 135 ? -9.908 2.919 19.816 1.00 90.50 135 ASP A N 1
ATOM 1052 C CA . ASP A 1 135 ? -8.859 3.672 20.499 1.00 90.50 135 ASP A CA 1
ATOM 1053 C C . ASP A 1 135 ? -7.577 2.833 20.558 1.00 90.50 135 ASP A C 1
ATOM 1055 O O . ASP A 1 135 ? -7.547 1.733 21.117 1.00 90.50 135 ASP A O 1
ATOM 1059 N N . LEU A 1 136 ? -6.514 3.349 19.942 1.00 94.31 136 LEU A N 1
ATOM 1060 C CA . LEU A 1 136 ? -5.213 2.688 19.883 1.00 94.31 136 LEU A CA 1
ATOM 1061 C C . LEU A 1 136 ? -4.239 3.229 20.940 1.00 94.31 136 LEU A C 1
ATOM 1063 O O . LEU A 1 136 ? -3.201 2.608 21.192 1.00 94.31 136 LEU A O 1
ATOM 1067 N N . ASN A 1 137 ? -4.579 4.339 21.600 1.00 87.75 137 ASN A N 1
ATOM 1068 C CA . ASN A 1 137 ? -3.707 5.015 22.557 1.00 87.75 137 ASN A CA 1
ATOM 1069 C C . ASN A 1 137 ? -3.492 4.186 23.820 1.00 87.75 137 ASN A C 1
ATOM 1071 O O . ASN A 1 137 ? -2.363 4.074 24.293 1.00 87.75 137 ASN A O 1
ATOM 1075 N N . ASN A 1 138 ? -4.548 3.535 24.320 1.00 86.38 138 ASN A N 1
ATOM 1076 C CA . ASN A 1 138 ? -4.474 2.654 25.492 1.00 86.38 138 ASN A CA 1
ATOM 1077 C C . ASN A 1 138 ? -3.504 1.477 25.292 1.00 86.38 138 ASN A C 1
ATOM 1079 O O . ASN A 1 138 ? -2.942 0.962 26.257 1.00 86.38 138 ASN A O 1
ATOM 1083 N N . ALA A 1 139 ? -3.301 1.054 24.042 1.00 90.06 139 ALA A N 1
ATOM 1084 C CA . ALA A 1 139 ? -2.373 -0.011 23.673 1.00 90.06 139 ALA A CA 1
ATOM 1085 C C . ALA A 1 139 ? -1.006 0.509 23.190 1.00 90.06 139 ALA A C 1
ATOM 1087 O O . ALA A 1 139 ? -0.174 -0.296 22.768 1.00 90.06 139 ALA A O 1
ATOM 1088 N N . GLU A 1 140 ? -0.775 1.827 23.239 1.00 92.12 140 GLU A N 1
ATOM 1089 C CA . GLU A 1 140 ? 0.434 2.506 22.751 1.00 92.12 140 GLU A CA 1
ATOM 1090 C C . GLU A 1 140 ? 0.749 2.212 21.268 1.00 92.12 140 GLU A C 1
ATOM 1092 O O . GLU A 1 140 ? 1.908 2.220 20.838 1.00 92.12 140 GLU A O 1
ATOM 1097 N N . ILE A 1 141 ? -0.284 1.957 20.458 1.00 95.12 141 ILE A N 1
ATOM 1098 C CA . ILE A 1 141 ? -0.135 1.698 19.024 1.00 95.12 141 ILE A CA 1
ATOM 1099 C C . ILE A 1 141 ? -0.221 3.029 18.278 1.00 95.12 141 ILE A C 1
ATOM 1101 O O . ILE A 1 141 ? -1.281 3.640 18.195 1.00 95.12 141 ILE A O 1
ATOM 1105 N N . ASN A 1 142 ? 0.902 3.439 17.688 1.00 95.56 142 ASN A N 1
ATOM 1106 C CA . ASN A 1 142 ? 0.996 4.611 16.816 1.00 95.56 142 ASN A CA 1
ATOM 1107 C C . ASN A 1 142 ? 1.165 4.160 15.364 1.00 95.56 142 ASN A C 1
ATOM 1109 O O . ASN A 1 142 ? 2.259 3.736 14.969 1.00 95.56 142 ASN A O 1
ATOM 1113 N N . VAL A 1 143 ? 0.080 4.214 14.595 1.00 97.19 143 VAL A N 1
ATOM 1114 C CA . VAL A 1 143 ? 0.007 3.687 13.224 1.00 97.19 143 VAL A CA 1
ATOM 1115 C C . VAL A 1 143 ? 0.590 4.667 12.207 1.00 97.19 143 VAL A C 1
ATOM 1117 O O . VAL A 1 143 ? 0.257 5.846 12.185 1.00 97.19 143 VAL A O 1
ATOM 1120 N N . THR A 1 144 ? 1.435 4.156 11.317 1.00 96.38 144 THR A N 1
ATOM 1121 C CA . THR A 1 144 ? 2.079 4.908 10.225 1.00 96.38 144 THR A CA 1
ATOM 1122 C C . THR A 1 144 ? 1.592 4.479 8.843 1.00 96.38 144 THR A C 1
ATOM 1124 O O . THR A 1 144 ? 1.644 5.261 7.895 1.00 96.38 144 THR A O 1
ATOM 1127 N N . CYS A 1 145 ? 1.139 3.234 8.700 1.00 97.69 145 CYS A N 1
ATOM 1128 C CA . CYS A 1 145 ? 0.536 2.713 7.478 1.00 97.69 145 CYS A CA 1
ATOM 1129 C C . CYS A 1 145 ? -0.355 1.507 7.787 1.00 97.69 145 CYS A C 1
ATOM 1131 O O . CYS A 1 145 ? -0.190 0.840 8.810 1.00 97.69 145 CYS A O 1
ATOM 1133 N N . MET A 1 146 ? -1.278 1.209 6.877 1.00 98.44 146 MET A N 1
ATOM 1134 C CA . MET A 1 146 ? -2.179 0.065 6.978 1.00 98.44 146 MET A CA 1
ATOM 1135 C C . MET A 1 146 ? -2.176 -0.736 5.679 1.00 98.44 146 MET A C 1
ATOM 1137 O O . MET A 1 146 ? -1.870 -0.194 4.619 1.00 98.44 146 MET A O 1
ATOM 1141 N N . ALA A 1 147 ? -2.508 -2.018 5.781 1.00 98.06 147 ALA A N 1
ATOM 1142 C CA . ALA A 1 147 ? -2.818 -2.877 4.647 1.00 98.06 147 ALA A CA 1
ATOM 1143 C C . ALA A 1 147 ? -3.824 -3.950 5.067 1.00 98.06 147 ALA A C 1
ATOM 1145 O O . ALA A 1 147 ? -3.675 -4.565 6.129 1.00 98.06 147 ALA A O 1
ATOM 1146 N N . PHE A 1 148 ? -4.829 -4.212 4.240 1.00 97.88 148 PHE A N 1
ATOM 1147 C CA . PHE A 1 148 ? -5.775 -5.287 4.500 1.00 97.88 148 PHE A CA 1
ATOM 1148 C C . PHE A 1 148 ? -5.209 -6.631 4.024 1.00 97.88 148 PHE A C 1
ATOM 1150 O O . PHE A 1 148 ? -4.785 -6.780 2.876 1.00 97.88 148 PHE A O 1
ATOM 1157 N N . LEU A 1 149 ? -5.192 -7.626 4.914 1.00 97.38 149 LEU A N 1
ATOM 1158 C CA . LEU A 1 149 ? -4.850 -9.002 4.565 1.00 97.38 149 LEU A CA 1
ATOM 1159 C C . LEU A 1 149 ? -6.145 -9.737 4.230 1.00 97.38 149 LEU A C 1
ATOM 1161 O O . LEU A 1 149 ? -7.011 -9.911 5.088 1.00 97.38 149 LEU A O 1
ATOM 1165 N N . ASP A 1 150 ? -6.278 -10.141 2.970 1.00 90.25 150 ASP A N 1
ATOM 1166 C CA . ASP A 1 150 ? -7.495 -10.788 2.499 1.00 90.25 150 ASP A CA 1
ATOM 1167 C C . ASP A 1 150 ? -7.681 -12.205 3.065 1.00 90.25 150 ASP A C 1
ATOM 1169 O O . ASP A 1 150 ? -6.775 -12.820 3.639 1.00 90.25 150 ASP A O 1
ATOM 1173 N N . GLU A 1 151 ? -8.888 -12.741 2.876 1.00 91.38 151 GLU A N 1
ATOM 1174 C CA . GLU A 1 151 ? -9.265 -14.072 3.354 1.00 91.38 151 GLU A CA 1
ATOM 1175 C C . GLU A 1 151 ? -8.308 -15.161 2.851 1.00 91.38 151 GLU A C 1
ATOM 1177 O O . GLU A 1 151 ? -8.008 -16.102 3.580 1.00 91.38 151 GLU A O 1
ATOM 1182 N N . HIS A 1 152 ? -7.767 -15.019 1.638 1.00 90.94 152 HIS A N 1
ATOM 1183 C CA . HIS A 1 152 ? -6.839 -15.989 1.068 1.00 90.94 152 HIS A CA 1
ATOM 1184 C C . HIS A 1 152 ? -5.509 -16.037 1.837 1.00 90.94 152 HIS A C 1
ATOM 1186 O O . HIS A 1 152 ? -5.019 -17.127 2.151 1.00 90.94 152 HIS A O 1
ATOM 1192 N N . ILE A 1 153 ? -4.941 -14.877 2.188 1.00 94.06 153 ILE A N 1
ATOM 1193 C CA . ILE A 1 153 ? -3.752 -14.795 3.049 1.00 94.06 153 ILE A CA 1
ATOM 1194 C C . ILE A 1 153 ? -4.064 -15.386 4.427 1.00 94.06 153 ILE A C 1
ATOM 1196 O O . ILE A 1 153 ? -3.334 -16.259 4.909 1.00 94.06 153 ILE A O 1
ATOM 1200 N N . CYS A 1 154 ? -5.161 -14.950 5.048 1.00 94.88 154 CYS A N 1
ATOM 1201 C CA . CYS A 1 154 ? -5.527 -15.371 6.397 1.00 94.88 154 CYS A CA 1
ATOM 1202 C C . CYS A 1 154 ? -5.778 -16.878 6.484 1.00 94.88 154 CYS A C 1
ATOM 1204 O O . CYS A 1 154 ? -5.174 -17.528 7.341 1.00 94.88 154 CYS A O 1
ATOM 1206 N N . ALA A 1 155 ? -6.575 -17.447 5.576 1.00 93.25 155 ALA A N 1
ATOM 1207 C CA . ALA A 1 155 ? -6.971 -18.858 5.559 1.00 93.25 155 ALA A CA 1
ATOM 1208 C C . ALA A 1 155 ? -5.783 -19.827 5.515 1.00 93.25 155 ALA A C 1
ATOM 1210 O O . ALA A 1 155 ? -5.869 -20.953 6.007 1.00 93.25 155 ALA A O 1
ATOM 1211 N N . LYS A 1 156 ? -4.662 -19.400 4.931 1.00 91.62 156 LYS A N 1
ATOM 1212 C CA . LYS A 1 156 ? -3.450 -20.216 4.801 1.00 91.62 156 LYS A CA 1
ATOM 1213 C C . LYS A 1 156 ? -2.422 -19.934 5.897 1.00 91.62 156 LYS A C 1
ATOM 1215 O O . LYS A 1 156 ? -1.447 -20.674 5.990 1.00 91.62 156 LYS A O 1
ATOM 1220 N N . SER A 1 157 ? -2.634 -18.902 6.714 1.00 94.38 157 SER A N 1
ATOM 1221 C CA . SER A 1 157 ? -1.754 -18.457 7.801 1.00 94.38 157 SER A CA 1
ATOM 1222 C C . SER A 1 157 ? -2.181 -18.984 9.181 1.00 94.38 157 SER A C 1
ATOM 1224 O O . SER A 1 157 ? -3.157 -19.721 9.321 1.00 94.38 157 SER A O 1
ATOM 1226 N N . LYS A 1 158 ? -1.473 -18.564 10.239 1.00 95.19 158 LYS A N 1
ATOM 1227 C CA . LYS A 1 158 ? -1.883 -18.791 11.639 1.00 95.19 158 LYS A CA 1
ATOM 1228 C C . LYS A 1 158 ? -3.089 -17.951 12.089 1.00 95.19 158 LYS A C 1
ATOM 1230 O O . LYS A 1 158 ? -3.570 -18.146 13.199 1.00 95.19 158 LYS A O 1
ATOM 1235 N N . PHE A 1 159 ? -3.593 -17.063 11.233 1.00 96.81 159 PHE A N 1
ATOM 1236 C CA . PHE A 1 159 ? -4.694 -16.139 11.517 1.00 96.81 159 PHE A CA 1
ATOM 1237 C C . PHE A 1 159 ? -5.980 -16.482 10.747 1.00 96.81 159 PHE A C 1
ATOM 1239 O O . PHE A 1 159 ? -6.831 -15.624 10.556 1.00 96.81 159 PHE A O 1
ATOM 1246 N N . HIS A 1 160 ? -6.161 -17.738 10.325 1.00 95.62 160 HIS A N 1
ATOM 1247 C CA . HIS A 1 160 ? -7.335 -18.197 9.558 1.00 95.62 160 HIS A CA 1
ATOM 1248 C C . HIS A 1 160 ? -8.692 -18.008 10.264 1.00 95.62 160 HIS A C 1
ATOM 1250 O O . HIS A 1 160 ? -9.740 -18.155 9.649 1.00 95.62 160 HIS A O 1
ATOM 1256 N N . GLN A 1 161 ? -8.674 -17.754 11.569 1.00 94.94 161 GLN A N 1
ATOM 1257 C CA . GLN A 1 161 ? -9.847 -17.512 12.411 1.00 94.94 161 GLN A CA 1
ATOM 1258 C C . GLN A 1 161 ? -10.227 -16.030 12.531 1.00 94.94 161 GLN A C 1
ATOM 1260 O O . GLN A 1 161 ? -11.280 -15.708 13.093 1.00 94.94 161 GLN A O 1
ATOM 1265 N N . PHE A 1 162 ? -9.368 -15.130 12.042 1.00 96.44 162 PHE A N 1
ATOM 1266 C CA . PHE A 1 162 ? -9.691 -13.711 11.971 1.00 96.44 162 PHE A CA 1
ATOM 1267 C C . PHE A 1 162 ? -10.805 -13.493 10.952 1.00 96.44 162 PHE A C 1
ATOM 1269 O O . PHE A 1 162 ? -10.830 -14.094 9.881 1.00 96.44 162 PHE A O 1
ATOM 1276 N N . ASP A 1 163 ? -11.729 -12.623 11.315 1.00 94.25 163 ASP A N 1
ATOM 1277 C CA . ASP A 1 163 ? -12.882 -12.219 10.531 1.00 94.25 163 ASP A CA 1
ATOM 1278 C C . ASP A 1 163 ? -12.575 -10.847 9.926 1.00 94.25 163 ASP A C 1
ATOM 1280 O O . ASP A 1 163 ? -12.951 -9.797 10.452 1.00 94.25 163 ASP A O 1
ATOM 1284 N N . GLY A 1 164 ? -11.769 -10.879 8.863 1.00 94.94 164 GLY A N 1
ATOM 1285 C CA . GLY A 1 164 ? -11.058 -9.719 8.330 1.00 94.94 164 GLY A CA 1
ATOM 1286 C C . GLY A 1 164 ? -9.819 -9.375 9.162 1.00 94.94 164 GLY A C 1
ATOM 1287 O O . GLY A 1 164 ? -9.870 -9.321 10.390 1.00 94.94 164 GLY A O 1
ATOM 1288 N N . CYS A 1 165 ? -8.692 -9.127 8.493 1.00 97.81 165 CYS A N 1
ATOM 1289 C CA . CYS A 1 165 ? -7.424 -8.836 9.156 1.00 97.81 165 CYS A CA 1
ATOM 1290 C C . CYS A 1 165 ? -6.824 -7.531 8.638 1.00 97.81 165 CYS A C 1
ATOM 1292 O O . CYS A 1 165 ? -6.430 -7.431 7.476 1.00 97.81 165 CYS A O 1
ATOM 1294 N N . LEU A 1 166 ? -6.696 -6.542 9.518 1.00 98.56 166 LEU A N 1
ATOM 1295 C CA . LEU A 1 166 ? -6.016 -5.287 9.216 1.00 98.56 166 LEU A CA 1
ATOM 1296 C C . LEU A 1 166 ? -4.592 -5.335 9.772 1.00 98.56 166 LEU A C 1
ATOM 1298 O O . LEU A 1 166 ? -4.401 -5.459 10.982 1.00 98.56 166 LEU A O 1
ATOM 1302 N N . ALA A 1 167 ? -3.592 -5.239 8.899 1.00 98.69 167 ALA A N 1
ATOM 1303 C CA . ALA A 1 167 ? -2.205 -5.069 9.305 1.00 98.69 167 ALA A CA 1
ATOM 1304 C C . ALA A 1 167 ? -1.904 -3.579 9.504 1.00 98.69 167 ALA A C 1
ATOM 1306 O O . ALA A 1 167 ? -2.145 -2.772 8.607 1.00 98.69 167 ALA A O 1
ATOM 1307 N N . MET A 1 168 ? -1.355 -3.224 10.663 1.00 98.62 168 MET A N 1
ATOM 1308 C CA . MET A 1 168 ? -1.011 -1.852 11.040 1.00 98.62 168 MET A CA 1
ATOM 1309 C C . MET A 1 168 ? 0.487 -1.755 11.317 1.00 98.62 168 MET A C 1
ATOM 1311 O O . MET A 1 168 ? 0.990 -2.345 12.276 1.00 98.62 168 MET A O 1
ATOM 1315 N N . GLY A 1 169 ? 1.207 -1.029 10.468 1.00 98.31 169 GLY A N 1
ATOM 1316 C CA . GLY A 1 169 ? 2.617 -0.708 10.668 1.00 98.31 169 GLY A CA 1
ATOM 1317 C C . GLY A 1 169 ? 2.750 0.445 11.654 1.00 98.31 169 GLY A C 1
ATOM 1318 O O . GLY A 1 169 ? 1.912 1.345 11.653 1.00 98.31 169 GLY A O 1
ATOM 1319 N N . THR A 1 170 ? 3.778 0.414 12.503 1.00 97.25 170 THR A N 1
ATOM 1320 C CA . THR A 1 170 ? 3.918 1.382 13.604 1.00 97.25 170 THR A CA 1
ATOM 1321 C C . THR A 1 170 ? 5.217 2.171 13.573 1.00 97.25 170 THR A C 1
ATOM 1323 O O . THR A 1 170 ? 6.217 1.747 12.981 1.00 97.25 170 THR A O 1
ATOM 1326 N N . THR A 1 171 ? 5.235 3.284 14.311 1.00 95.69 171 THR A N 1
ATOM 1327 C CA . THR A 1 171 ? 6.456 4.054 14.603 1.00 95.69 171 THR A CA 1
ATOM 1328 C C . THR A 1 171 ? 7.499 3.242 15.379 1.00 95.69 171 THR A C 1
ATOM 1330 O O . THR A 1 171 ? 8.695 3.467 15.225 1.00 95.69 171 THR A O 1
ATOM 1333 N N . ALA A 1 172 ? 7.076 2.246 16.161 1.00 95.19 172 ALA A N 1
ATOM 1334 C CA . ALA A 1 172 ? 7.974 1.360 16.901 1.00 95.19 172 ALA A CA 1
ATOM 1335 C C . ALA A 1 172 ? 8.648 0.284 16.023 1.00 95.19 172 ALA A C 1
ATOM 1337 O O . ALA A 1 172 ? 9.536 -0.423 16.500 1.00 95.19 172 ALA A O 1
ATOM 1338 N N . GLY A 1 173 ? 8.238 0.139 14.758 1.00 96.06 173 GLY A N 1
ATOM 1339 C CA . GLY A 1 173 ? 8.781 -0.868 13.840 1.00 96.06 173 GLY A CA 1
ATOM 1340 C C . GLY A 1 173 ? 8.155 -2.259 13.958 1.00 96.06 173 GLY A C 1
ATOM 1341 O O . GLY A 1 173 ? 8.694 -3.223 13.413 1.00 96.06 173 GLY A O 1
ATOM 1342 N N . ASN A 1 174 ? 7.018 -2.374 14.648 1.00 96.06 174 ASN A N 1
ATOM 1343 C CA . ASN A 1 174 ? 6.222 -3.601 14.705 1.00 96.06 174 ASN A CA 1
ATOM 1344 C C . ASN A 1 174 ? 5.035 -3.523 13.740 1.00 96.06 174 ASN A C 1
ATOM 1346 O O . ASN A 1 174 ? 4.626 -2.429 13.328 1.00 96.06 174 ASN A O 1
ATOM 1350 N N . VAL A 1 175 ? 4.459 -4.683 13.431 1.00 98.31 175 VAL A N 1
ATOM 1351 C CA . VAL A 1 175 ? 3.199 -4.797 12.691 1.00 98.31 175 VAL A CA 1
ATOM 1352 C C . VAL A 1 175 ? 2.154 -5.434 13.598 1.00 98.31 175 VAL A C 1
ATOM 1354 O O . VAL A 1 175 ? 2.345 -6.553 14.063 1.00 98.31 175 VAL A O 1
ATOM 1357 N N . HIS A 1 176 ? 1.037 -4.753 13.835 1.00 98.44 176 HIS A N 1
ATOM 1358 C CA . HIS A 1 176 ? -0.097 -5.324 14.559 1.00 98.44 176 HIS A CA 1
ATOM 1359 C C . HIS A 1 176 ? -1.103 -5.903 13.567 1.00 98.44 176 HIS A C 1
ATOM 1361 O O . HIS A 1 176 ? -1.562 -5.197 12.673 1.00 98.44 176 HIS A O 1
ATOM 1367 N N . LEU A 1 177 ? -1.447 -7.180 13.718 1.00 98.62 177 LEU A N 1
ATOM 1368 C CA . LEU A 1 177 ? -2.506 -7.834 12.949 1.00 98.62 177 LEU A CA 1
ATOM 1369 C C . LEU A 1 177 ? -3.787 -7.819 13.772 1.00 98.62 177 LEU A C 1
ATOM 1371 O O . LEU A 1 177 ? -3.870 -8.530 14.772 1.00 98.62 177 LEU A O 1
ATOM 1375 N N . MET A 1 178 ? -4.754 -7.000 13.376 1.00 98.25 178 MET A N 1
ATOM 1376 C CA . MET A 1 178 ? -6.008 -6.811 14.100 1.00 98.25 178 MET A CA 1
ATOM 1377 C C . MET A 1 178 ? -7.151 -7.603 13.463 1.00 98.25 178 MET A C 1
ATOM 1379 O O . MET A 1 178 ? -7.390 -7.488 12.260 1.00 98.25 178 MET A O 1
ATOM 1383 N N . ASP A 1 179 ? -7.891 -8.344 14.289 1.00 97.50 179 ASP A N 1
ATOM 1384 C CA . ASP A 1 179 ? -9.195 -8.907 13.939 1.00 97.50 179 ASP A CA 1
ATOM 1385 C C . ASP A 1 179 ? -10.214 -7.770 13.794 1.00 97.50 179 ASP A C 1
ATOM 1387 O O . ASP A 1 179 ? -10.552 -7.075 14.761 1.00 97.50 179 ASP A O 1
ATOM 1391 N N . VAL A 1 180 ? -10.705 -7.566 12.574 1.00 95.31 180 VAL A N 1
ATOM 1392 C CA . VAL A 1 180 ? -11.706 -6.530 12.282 1.00 95.31 180 VAL A CA 1
ATOM 1393 C C . VAL A 1 180 ? -13.073 -6.921 12.846 1.00 95.31 180 VAL A C 1
ATOM 1395 O O . VAL A 1 180 ? -13.887 -6.038 13.110 1.00 95.31 180 VAL A O 1
ATOM 1398 N N . ASN A 1 181 ? -13.317 -8.220 13.073 1.00 93.62 181 ASN A N 1
ATOM 1399 C CA . ASN A 1 181 ? -14.618 -8.748 13.493 1.00 93.62 181 ASN A CA 1
ATOM 1400 C C . ASN A 1 181 ? -15.720 -8.343 12.489 1.00 93.62 181 ASN A C 1
ATOM 1402 O O . ASN A 1 181 ? -16.795 -7.838 12.833 1.00 93.62 181 ASN A O 1
ATOM 1406 N N . ALA A 1 182 ? -15.381 -8.494 11.207 1.00 91.75 182 ALA A N 1
ATOM 1407 C CA . ALA A 1 182 ? -16.092 -7.939 10.070 1.00 91.75 182 ALA A CA 1
ATOM 1408 C C . ALA A 1 182 ? -17.565 -8.347 10.012 1.00 91.75 182 ALA A C 1
ATOM 1410 O O . ALA A 1 182 ? -18.405 -7.505 9.718 1.00 91.75 182 ALA A O 1
ATOM 1411 N N . SER A 1 183 ? -17.912 -9.586 10.345 1.00 90.12 183 SER A N 1
ATOM 1412 C CA . SER A 1 183 ? -19.290 -10.081 10.350 1.00 90.12 183 SER A CA 1
ATOM 1413 C C . SER A 1 183 ? -20.181 -9.278 11.298 1.00 90.12 183 SER A C 1
ATOM 1415 O O . SER A 1 183 ? -21.311 -8.938 10.940 1.00 90.12 183 SER A O 1
ATOM 1417 N N . GLN A 1 184 ? -19.681 -8.912 12.484 1.00 89.12 184 GLN A N 1
ATOM 1418 C CA . GLN A 1 184 ? -20.430 -8.068 13.420 1.00 89.12 184 GLN A CA 1
ATOM 1419 C C . GLN A 1 184 ? -20.565 -6.632 12.897 1.00 89.12 184 GLN A C 1
ATOM 1421 O O . GLN A 1 184 ? -21.650 -6.050 12.961 1.00 89.12 184 GLN A O 1
ATOM 1426 N N . ILE A 1 185 ? -19.496 -6.076 12.322 1.00 89.25 185 ILE A N 1
ATOM 1427 C CA . ILE A 1 185 ? -19.500 -4.734 11.718 1.00 89.25 185 ILE A CA 1
ATOM 1428 C C . ILE A 1 185 ? -20.470 -4.664 10.523 1.00 89.25 185 ILE A C 1
ATOM 1430 O O . ILE A 1 185 ? -21.265 -3.729 10.406 1.00 89.25 185 ILE A O 1
ATOM 1434 N N . VAL A 1 186 ? -20.470 -5.683 9.662 1.00 88.62 186 VAL A N 1
ATOM 1435 C CA . VAL A 1 186 ? -21.357 -5.802 8.496 1.00 88.62 186 VAL A CA 1
ATOM 1436 C C . VAL A 1 186 ? -22.811 -5.985 8.915 1.00 88.62 186 VAL A C 1
ATOM 1438 O O . VAL A 1 186 ? -23.693 -5.363 8.319 1.00 88.62 186 VAL A O 1
ATOM 1441 N N . ALA A 1 187 ? -23.087 -6.753 9.971 1.00 86.06 187 ALA A N 1
ATOM 1442 C CA . ALA A 1 187 ? -24.439 -6.870 10.512 1.00 86.06 187 ALA A CA 1
ATOM 1443 C C . ALA A 1 187 ? -24.994 -5.506 10.967 1.00 86.06 187 ALA A C 1
ATOM 1445 O O . ALA A 1 187 ? -26.157 -5.198 10.695 1.00 86.06 187 ALA A O 1
ATOM 1446 N N . LYS A 1 188 ? -24.157 -4.651 11.576 1.00 79.38 188 LYS A N 1
ATOM 1447 C CA . LYS A 1 188 ? -24.542 -3.283 11.971 1.00 79.38 188 LYS A CA 1
ATOM 1448 C C . LYS A 1 188 ? -24.832 -2.379 10.768 1.00 79.38 188 LYS A C 1
ATOM 1450 O O . LYS A 1 188 ? -25.786 -1.611 10.824 1.00 79.38 188 LYS A O 1
ATOM 1455 N N . MET A 1 189 ? -24.121 -2.534 9.644 1.00 77.50 189 MET A N 1
ATOM 1456 C CA . MET A 1 189 ? -24.433 -1.809 8.394 1.00 77.50 189 MET A CA 1
ATOM 1457 C C . MET A 1 189 ? -25.819 -2.120 7.812 1.00 77.50 189 MET A C 1
ATOM 1459 O O . MET A 1 189 ? -26.308 -1.380 6.956 1.00 77.50 189 MET A O 1
ATOM 1463 N N . GLY A 1 190 ? -26.436 -3.249 8.172 1.00 64.00 190 GLY A N 1
ATOM 1464 C CA . GLY A 1 190 ? -27.797 -3.592 7.746 1.00 64.00 190 GLY A CA 1
ATOM 1465 C C . GLY A 1 190 ? -28.879 -2.766 8.449 1.00 64.00 190 GLY A C 1
ATOM 1466 O O . GLY A 1 190 ? -30.003 -2.673 7.955 1.00 64.00 190 GLY A O 1
ATOM 1467 N N . VAL A 1 191 ? -28.538 -2.150 9.580 1.00 63.12 191 VAL A N 1
ATOM 1468 C CA . VAL A 1 191 ? -29.428 -1.325 10.388 1.00 63.12 191 VAL A CA 1
ATOM 1469 C C . VAL A 1 191 ? -29.130 0.130 10.020 1.00 63.12 191 VAL A C 1
ATOM 1471 O O . VAL A 1 191 ? -28.157 0.696 10.498 1.00 63.12 191 VAL A O 1
ATOM 1474 N N . ASN A 1 192 ? -29.919 0.722 9.113 1.00 54.91 192 ASN A N 1
ATOM 1475 C CA . ASN A 1 192 ? -29.755 2.100 8.608 1.00 54.91 192 ASN A CA 1
ATOM 1476 C C . ASN A 1 192 ? -30.000 3.170 9.699 1.00 54.91 192 ASN A C 1
ATOM 1478 O O . ASN A 1 192 ? -30.919 3.982 9.592 1.00 54.91 192 ASN A O 1
ATOM 1482 N N . LEU A 1 193 ? -29.212 3.167 10.767 1.00 61.59 193 LEU A N 1
ATOM 1483 C CA . LEU A 1 193 ? -29.210 4.198 11.794 1.00 61.59 193 LEU A CA 1
ATOM 1484 C C . LEU A 1 193 ? -27.988 5.072 11.548 1.00 61.59 193 LEU A C 1
ATOM 1486 O O . LEU A 1 193 ? -26.875 4.694 11.892 1.00 61.59 193 LEU A O 1
ATOM 1490 N N . CYS A 1 194 ? -28.193 6.233 10.928 1.00 64.06 194 CYS A N 1
ATOM 1491 C CA . CYS A 1 194 ? -27.169 7.268 10.894 1.00 64.06 194 CYS A CA 1
ATOM 1492 C C . CYS A 1 194 ? -27.068 7.846 12.311 1.00 64.06 194 CYS A C 1
ATOM 1494 O O . CYS A 1 194 ? -27.841 8.731 12.674 1.00 64.06 194 CYS A O 1
ATOM 1496 N N . LEU A 1 195 ? -26.201 7.253 13.130 1.00 63.09 195 LEU A N 1
ATOM 1497 C CA . LEU A 1 195 ? -25.919 7.727 14.481 1.00 63.09 195 LEU A CA 1
ATOM 1498 C C . LEU A 1 195 ? -25.146 9.044 14.404 1.00 63.09 195 LEU A C 1
ATOM 1500 O O . LEU A 1 195 ? -24.365 9.255 13.472 1.00 63.09 195 LEU A O 1
ATOM 1504 N N . TYR A 1 196 ? -25.363 9.921 15.379 1.00 65.44 196 TYR A N 1
ATOM 1505 C CA . TYR A 1 196 ? -24.466 11.055 15.588 1.00 65.44 196 TYR A CA 1
ATOM 1506 C C . TYR A 1 196 ? -23.105 10.544 16.089 1.00 65.44 196 TYR A C 1
ATOM 1508 O O . TYR A 1 196 ? -23.053 9.521 16.768 1.00 65.44 196 TYR A O 1
ATOM 1516 N N . ASP A 1 197 ? -22.002 11.240 15.797 1.00 67.19 197 ASP A N 1
ATOM 1517 C CA . ASP A 1 197 ? -20.641 10.815 16.183 1.00 67.19 197 ASP A CA 1
ATOM 1518 C C . ASP A 1 197 ? -20.494 10.452 17.664 1.00 67.19 197 ASP A C 1
ATOM 1520 O O . ASP A 1 197 ? -19.843 9.470 18.001 1.00 67.19 197 ASP A O 1
ATOM 1524 N N . ASN A 1 198 ? -21.146 11.203 18.552 1.00 69.44 198 ASN A N 1
ATOM 1525 C CA . ASN A 1 198 ? -21.132 10.964 19.998 1.00 69.44 198 ASN A CA 1
ATOM 1526 C C . ASN A 1 198 ? -21.900 9.702 20.435 1.00 69.44 198 ASN A C 1
ATOM 1528 O O . ASN A 1 198 ? -21.789 9.290 21.588 1.00 69.44 198 ASN A O 1
ATOM 1532 N N . GLU A 1 199 ? -22.699 9.118 19.546 1.00 74.94 199 GLU A N 1
ATOM 1533 C CA . GLU A 1 199 ? -23.448 7.878 19.758 1.00 74.94 199 GLU A CA 1
ATOM 1534 C C . GLU A 1 199 ? -22.742 6.664 19.133 1.00 74.94 199 GLU A C 1
ATOM 1536 O O . GLU A 1 199 ? -23.156 5.525 19.367 1.00 74.94 199 GLU A O 1
ATOM 1541 N N . VAL A 1 200 ? -21.677 6.880 18.350 1.00 81.88 200 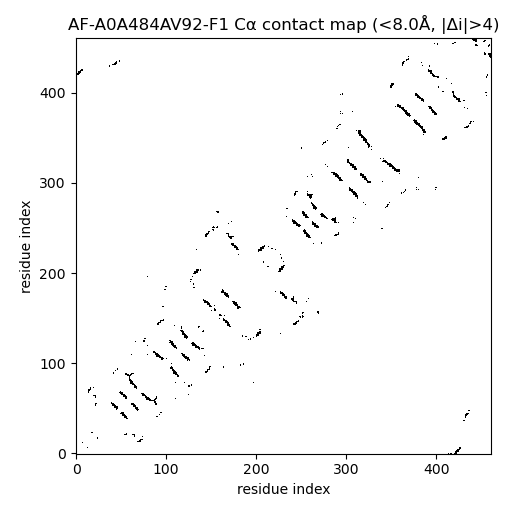VAL A N 1
ATOM 1542 C CA . VAL A 1 200 ? -20.870 5.801 17.773 1.00 81.88 200 VAL A CA 1
ATOM 1543 C C . VAL A 1 200 ? -20.044 5.138 18.874 1.00 81.88 200 VAL A C 1
ATOM 1545 O O . VAL A 1 200 ? -19.434 5.786 19.720 1.00 81.88 200 VAL A O 1
ATOM 1548 N N . GLU A 1 201 ? -20.012 3.808 18.870 1.00 84.44 201 GLU A N 1
ATOM 1549 C CA . GLU A 1 201 ? -19.248 3.046 19.854 1.00 84.44 201 GLU A CA 1
ATOM 1550 C C . GLU A 1 201 ? -17.738 3.262 19.683 1.00 84.44 201 GLU A C 1
ATOM 1552 O O . GLU A 1 201 ? -17.176 2.968 18.624 1.00 84.44 201 GLU A O 1
ATOM 1557 N N . HIS A 1 202 ? -17.083 3.682 20.766 1.00 90.06 202 HIS A N 1
ATOM 1558 C CA . HIS A 1 202 ? -15.635 3.601 20.932 1.00 90.06 202 HIS A CA 1
ATOM 1559 C C . HIS A 1 202 ? -15.283 2.281 21.617 1.00 90.06 202 HIS A C 1
ATOM 1561 O O . HIS A 1 202 ? -15.871 1.929 22.647 1.00 90.06 202 HIS A O 1
ATOM 1567 N N . ARG A 1 203 ? -14.349 1.533 21.030 1.00 92.00 203 ARG A N 1
ATOM 1568 C CA . ARG A 1 203 ? -13.891 0.239 21.541 1.00 92.00 203 ARG A CA 1
ATOM 1569 C C . ARG A 1 203 ? -12.385 0.215 21.713 1.00 92.00 203 ARG A C 1
ATOM 1571 O O . ARG A 1 203 ? -11.651 0.823 20.943 1.00 92.00 203 ARG A O 1
ATOM 1578 N N . ASP A 1 204 ? -11.945 -0.528 22.716 1.00 92.69 204 ASP A N 1
ATOM 1579 C CA . ASP A 1 204 ? -10.530 -0.768 22.952 1.00 92.69 204 ASP A CA 1
ATOM 1580 C C . ASP A 1 204 ? -9.983 -1.861 22.027 1.00 92.69 204 ASP A C 1
ATOM 1582 O O . ASP A 1 204 ? -10.719 -2.621 21.377 1.00 92.69 204 ASP A O 1
ATOM 1586 N N . ILE A 1 205 ? -8.657 -1.970 22.032 1.00 96.06 205 ILE A N 1
ATOM 1587 C CA . ILE A 1 205 ? -7.908 -3.040 21.391 1.00 96.06 205 ILE A CA 1
ATOM 1588 C C . ILE A 1 205 ? -7.066 -3.796 22.425 1.00 96.06 205 ILE A C 1
ATOM 1590 O O . ILE A 1 205 ? -6.318 -3.214 23.211 1.00 96.06 205 ILE A O 1
ATOM 1594 N N . HIS A 1 206 ? -7.171 -5.121 22.429 1.00 96.94 206 HIS A N 1
ATOM 1595 C CA . HIS A 1 206 ? -6.361 -5.996 23.264 1.00 96.94 206 HIS A CA 1
ATOM 1596 C C . HIS A 1 206 ? -5.204 -6.580 22.455 1.00 96.94 206 HIS A C 1
ATOM 1598 O O . HIS A 1 206 ? -5.421 -7.247 21.446 1.00 96.94 206 HIS A O 1
ATOM 1604 N N . CYS A 1 207 ? -3.969 -6.360 22.908 1.00 97.25 207 CYS A N 1
ATOM 1605 C CA . CYS A 1 207 ? -2.774 -6.806 22.197 1.00 97.25 207 CYS A CA 1
ATOM 1606 C C . CYS A 1 207 ? -2.135 -8.031 22.844 1.00 97.25 207 CYS A C 1
ATOM 1608 O O . CYS A 1 207 ? -1.774 -8.010 24.022 1.00 97.25 207 CYS A O 1
ATOM 1610 N N . ILE A 1 208 ? -1.903 -9.067 22.044 1.00 97.12 208 ILE A N 1
ATOM 1611 C CA . ILE A 1 208 ? -1.192 -10.278 22.454 1.00 97.12 208 ILE A CA 1
ATOM 1612 C C . ILE A 1 208 ? 0.107 -10.451 21.665 1.00 97.12 208 ILE A C 1
ATOM 1614 O O . ILE A 1 208 ? 0.255 -9.961 20.549 1.00 97.12 208 ILE A O 1
ATOM 1618 N N . LYS A 1 209 ? 1.058 -11.180 22.255 1.00 95.50 209 LYS A N 1
ATOM 1619 C CA . LYS A 1 209 ? 2.388 -11.450 21.669 1.00 95.50 209 LYS A CA 1
ATOM 1620 C C . LYS A 1 209 ? 2.643 -12.934 21.410 1.00 95.50 209 LYS A C 1
ATOM 1622 O O . LYS A 1 209 ? 3.631 -13.292 20.777 1.00 95.50 209 LYS A O 1
ATOM 1627 N N . SER A 1 210 ? 1.785 -13.809 21.940 1.00 95.50 210 SER A N 1
ATOM 1628 C CA . SER A 1 210 ? 1.952 -15.260 21.865 1.00 95.50 210 SER A CA 1
ATOM 1629 C C . SER A 1 210 ? 0.805 -15.902 21.104 1.00 95.50 210 SER A C 1
ATOM 1631 O O . SER A 1 210 ? -0.357 -15.723 21.463 1.00 95.50 210 SER A O 1
ATOM 1633 N N . LEU A 1 211 ? 1.12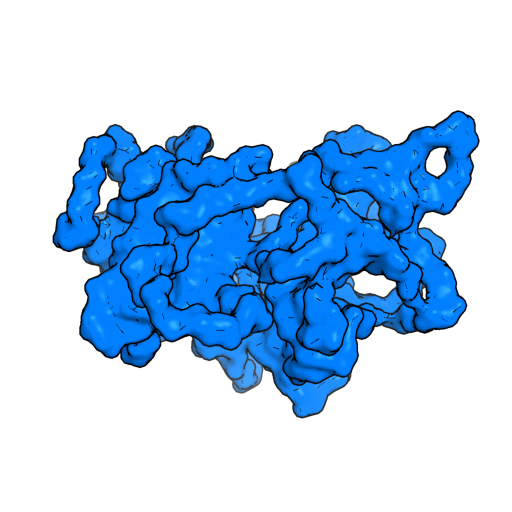8 -16.712 20.093 1.00 94.62 211 LEU A N 1
ATOM 1634 C CA . LEU A 1 211 ? 0.117 -17.438 19.322 1.00 94.62 211 LEU A CA 1
ATOM 1635 C C . LEU A 1 211 ? -0.657 -18.447 20.176 1.00 94.62 211 LEU A C 1
ATOM 1637 O O . LEU A 1 211 ? -1.816 -18.716 19.891 1.00 94.62 211 LEU A O 1
ATOM 1641 N N . SER A 1 212 ? -0.059 -18.964 21.255 1.00 95.31 212 SER A N 1
ATOM 1642 C CA . SER A 1 212 ? -0.751 -19.880 22.175 1.00 95.31 212 SER A CA 1
ATOM 1643 C C . SER A 1 212 ? -1.962 -19.250 22.869 1.00 95.31 212 SER A C 1
ATOM 1645 O O . SER A 1 212 ? -2.804 -19.964 23.403 1.00 95.31 212 SER A O 1
ATOM 1647 N N . GLN A 1 213 ? -2.037 -17.920 22.879 1.00 93.94 213 GLN A N 1
ATOM 1648 C CA . GLN A 1 213 ? -3.104 -17.147 23.501 1.00 93.94 213 GLN A CA 1
ATOM 1649 C C . GLN A 1 213 ? -4.168 -16.695 22.490 1.00 93.94 213 GLN A C 1
ATOM 1651 O O . GLN A 1 213 ? -5.169 -16.116 22.908 1.00 93.94 213 GLN A O 1
ATOM 1656 N N . LEU A 1 214 ? -3.962 -16.935 21.190 1.00 96.31 214 LEU A N 1
ATOM 1657 C CA . LEU A 1 214 ? -4.765 -16.356 20.113 1.00 96.31 214 LEU A CA 1
ATOM 1658 C C . LEU A 1 214 ? -6.238 -16.767 20.213 1.00 96.31 214 LEU A C 1
ATOM 1660 O O . LEU A 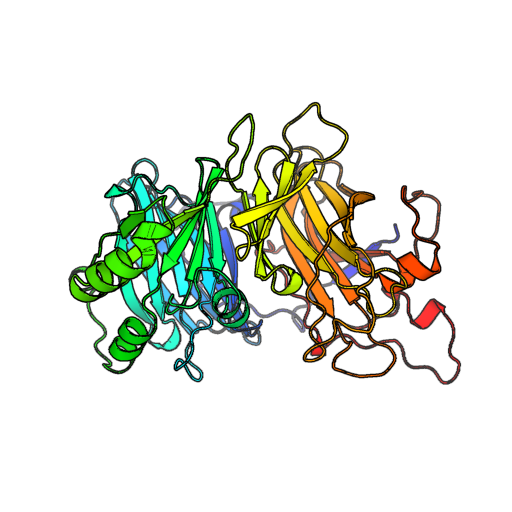1 214 ? -7.086 -15.901 20.384 1.00 96.31 214 LEU A O 1
ATOM 1664 N N . ASP A 1 215 ? -6.539 -18.066 20.198 1.00 95.62 215 ASP A N 1
ATOM 1665 C CA . ASP A 1 215 ? -7.918 -18.575 20.133 1.00 95.62 215 ASP A CA 1
ATOM 1666 C C . ASP A 1 215 ? -8.743 -18.159 21.361 1.00 95.62 215 ASP A C 1
ATOM 1668 O O . ASP A 1 215 ? -9.874 -17.687 21.247 1.00 95.62 215 ASP A O 1
ATOM 1672 N N . GLN A 1 216 ? -8.155 -18.294 22.555 1.00 96.69 216 GLN A N 1
ATOM 1673 C CA . GLN A 1 216 ? -8.824 -17.959 23.814 1.00 96.69 216 GLN A CA 1
ATOM 1674 C C . GLN A 1 216 ? -9.124 -16.462 23.910 1.00 96.69 216 GLN A C 1
ATOM 1676 O O . GLN A 1 216 ? -10.236 -16.083 24.283 1.00 96.69 216 GLN A O 1
ATOM 1681 N N . ASN A 1 217 ? -8.155 -15.610 23.557 1.00 97.62 217 ASN A N 1
ATOM 1682 C CA . ASN A 1 217 ? -8.370 -14.167 23.590 1.00 97.62 217 ASN A CA 1
ATOM 1683 C C . ASN A 1 217 ? -9.274 -13.704 22.453 1.00 97.62 217 ASN A C 1
ATOM 1685 O O . ASN A 1 217 ? -10.046 -12.785 22.666 1.00 97.62 217 ASN A O 1
ATOM 1689 N N . LEU A 1 218 ? -9.263 -14.360 21.293 1.00 97.50 218 LEU A N 1
ATOM 1690 C CA . LEU A 1 218 ? -10.160 -14.020 20.190 1.00 97.50 218 LEU A CA 1
ATOM 1691 C C . LEU A 1 218 ? -11.623 -14.227 20.579 1.00 97.50 218 LEU A C 1
ATOM 1693 O O . LEU A 1 218 ? -12.444 -13.331 20.394 1.00 97.50 218 LEU A O 1
ATOM 1697 N N . ILE A 1 219 ? -11.944 -15.382 21.169 1.00 96.81 219 ILE A N 1
ATOM 1698 C CA . ILE A 1 219 ? -13.299 -15.673 21.654 1.00 96.81 219 ILE A CA 1
ATOM 1699 C C . ILE A 1 219 ? -13.703 -14.661 22.727 1.00 96.81 219 ILE A C 1
ATOM 1701 O O . ILE A 1 219 ? -14.789 -14.087 22.649 1.00 96.81 219 ILE A O 1
ATOM 1705 N N . ARG A 1 220 ? -12.821 -14.415 23.702 1.00 97.44 220 ARG A N 1
ATOM 1706 C CA . ARG A 1 220 ? -13.072 -13.464 24.788 1.00 97.44 220 ARG A CA 1
ATOM 1707 C C . ARG A 1 220 ? -13.298 -12.042 24.262 1.00 97.44 220 ARG A C 1
ATOM 1709 O O . ARG A 1 220 ? -14.307 -11.434 24.596 1.00 97.44 220 ARG A O 1
ATOM 1716 N N . CYS A 1 221 ? -12.405 -11.530 23.419 1.00 96.88 221 CYS A N 1
ATOM 1717 C CA . CYS A 1 221 ? -12.499 -10.188 22.848 1.00 96.88 221 CYS A CA 1
ATOM 1718 C C . CYS A 1 221 ? -13.795 -10.011 22.048 1.00 96.88 221 CYS A C 1
ATOM 1720 O O . CYS A 1 221 ? -14.499 -9.030 22.257 1.00 96.88 221 CYS A O 1
ATOM 1722 N N . ARG A 1 222 ? -14.193 -10.993 21.229 1.00 95.19 222 ARG A N 1
ATOM 1723 C CA . ARG A 1 222 ? -15.470 -10.939 20.494 1.00 95.19 222 ARG A CA 1
ATOM 1724 C C . ARG A 1 222 ? -16.705 -10.977 21.403 1.00 95.19 222 ARG A C 1
ATOM 1726 O O . ARG A 1 222 ? -17.727 -10.407 21.035 1.00 95.19 222 ARG A O 1
ATOM 1733 N N . GLN A 1 223 ? -16.636 -11.640 22.561 1.00 94.62 223 GLN A N 1
ATOM 1734 C CA . GLN A 1 223 ? -17.710 -11.638 23.568 1.00 94.62 223 GLN A CA 1
ATOM 1735 C C . GLN A 1 223 ? -17.792 -10.311 24.331 1.00 94.62 223 GLN A C 1
ATOM 1737 O O . GLN A 1 223 ? -18.888 -9.857 24.649 1.00 94.62 223 GLN A O 1
ATOM 1742 N N . GLU A 1 224 ? -16.640 -9.703 24.615 1.00 93.62 224 GLU A N 1
ATOM 1743 C CA . GLU A 1 224 ? -16.512 -8.400 25.282 1.00 93.62 224 GLU A CA 1
ATOM 1744 C C . GLU A 1 224 ? -16.695 -7.216 24.309 1.00 93.62 224 GLU A C 1
ATOM 1746 O O . GLU A 1 224 ? -16.690 -6.068 24.742 1.00 93.62 224 GLU A O 1
ATOM 1751 N N . ASP A 1 225 ? -16.884 -7.487 23.012 1.00 90.94 225 ASP A N 1
ATOM 1752 C CA . ASP A 1 225 ? -16.971 -6.497 21.928 1.00 90.94 225 ASP A CA 1
ATOM 1753 C C . ASP A 1 225 ? -15.714 -5.602 21.797 1.00 90.94 225 ASP A C 1
ATOM 1755 O O . ASP A 1 225 ? -15.790 -4.415 21.482 1.00 90.94 225 ASP A O 1
ATOM 1759 N N . ILE A 1 226 ? -14.538 -6.193 22.032 1.00 94.19 226 ILE A N 1
ATOM 1760 C CA . ILE A 1 226 ? -13.198 -5.586 21.957 1.00 94.19 226 ILE A CA 1
ATOM 1761 C C . ILE A 1 226 ? -12.463 -6.147 20.731 1.00 94.19 226 ILE A C 1
ATOM 1763 O O . ILE A 1 226 ? -12.645 -7.312 20.368 1.00 94.19 226 ILE A O 1
ATOM 1767 N N . HIS A 1 227 ? -11.594 -5.354 20.100 1.00 96.44 227 HIS A N 1
ATOM 1768 C CA . HIS A 1 227 ? -10.751 -5.849 19.006 1.00 96.44 227 HIS A CA 1
ATOM 1769 C C . HIS A 1 227 ? -9.521 -6.586 19.542 1.00 96.44 227 HIS A C 1
ATOM 1771 O O . HIS A 1 227 ? -8.871 -6.124 20.475 1.00 96.44 227 HIS A O 1
ATOM 1777 N N . LEU A 1 228 ? -9.164 -7.722 18.942 1.00 97.94 228 LEU A N 1
ATOM 1778 C CA . LEU A 1 228 ? -7.903 -8.405 19.239 1.00 97.94 228 LEU A CA 1
ATOM 1779 C C . LEU A 1 228 ? -6.845 -7.992 18.216 1.00 97.94 228 LEU A C 1
ATOM 1781 O O . LEU A 1 228 ? -7.107 -8.041 17.016 1.00 97.94 228 LEU A O 1
ATOM 1785 N N . ALA A 1 229 ? -5.636 -7.679 18.673 1.00 98.19 229 ALA A N 1
ATOM 1786 C CA . ALA A 1 229 ? -4.463 -7.548 17.821 1.00 98.19 229 ALA A CA 1
ATOM 1787 C C . ALA A 1 229 ? -3.322 -8.468 18.254 1.00 98.19 229 ALA A C 1
ATOM 1789 O O . ALA A 1 229 ? -3.049 -8.657 19.439 1.00 98.19 229 ALA A O 1
ATOM 1790 N N . PHE A 1 230 ? -2.614 -9.010 17.270 1.00 98.38 230 PHE A N 1
ATOM 1791 C CA . PHE A 1 230 ? -1.385 -9.763 17.466 1.00 98.38 230 PHE A CA 1
ATOM 1792 C C . PHE A 1 230 ? -0.171 -8.916 17.064 1.00 98.38 230 PHE A C 1
ATOM 1794 O O . PHE A 1 230 ? -0.108 -8.418 15.942 1.00 98.38 230 PHE A O 1
ATOM 1801 N N . ASP A 1 231 ? 0.796 -8.771 17.968 1.00 97.38 231 ASP A N 1
ATOM 1802 C CA . ASP A 1 231 ? 2.051 -8.038 17.751 1.00 97.38 231 ASP A CA 1
ATOM 1803 C C . ASP A 1 231 ? 3.073 -8.906 16.994 1.00 97.38 231 ASP A C 1
ATOM 1805 O O . ASP A 1 231 ? 3.672 -9.835 17.548 1.00 97.38 231 ASP A O 1
ATOM 1809 N N . VAL A 1 232 ? 3.274 -8.601 15.710 1.00 97.12 232 VAL A N 1
ATOM 1810 C CA . VAL A 1 232 ? 4.307 -9.198 14.861 1.00 97.12 232 VAL A CA 1
ATOM 1811 C C . VAL A 1 232 ? 5.568 -8.343 14.930 1.00 97.12 232 VAL A C 1
ATOM 1813 O O . VAL A 1 232 ? 5.688 -7.292 14.293 1.00 97.12 232 VAL A O 1
ATOM 1816 N N . LYS A 1 233 ? 6.561 -8.848 15.661 1.00 93.00 233 LYS A N 1
ATOM 1817 C CA . LYS A 1 233 ? 7.891 -8.242 15.711 1.00 93.00 233 LYS A CA 1
ATOM 1818 C C . LYS A 1 233 ? 8.703 -8.604 14.480 1.00 93.00 233 LYS A C 1
ATOM 1820 O O . LYS A 1 233 ? 8.916 -9.786 14.196 1.00 93.00 233 LYS A O 1
ATOM 1825 N N . ILE A 1 234 ? 9.231 -7.590 13.802 1.00 92.88 234 ILE A N 1
ATOM 1826 C CA . ILE A 1 234 ? 10.201 -7.798 12.730 1.00 92.88 234 ILE A CA 1
ATOM 1827 C C . ILE A 1 234 ? 11.592 -7.949 13.367 1.00 92.88 234 ILE A C 1
ATOM 1829 O O . ILE A 1 234 ? 12.085 -7.000 13.985 1.00 92.88 234 ILE A O 1
ATOM 1833 N N . PRO A 1 235 ? 12.235 -9.129 13.269 1.00 88.19 235 PRO A N 1
ATOM 1834 C CA . PRO A 1 235 ? 13.477 -9.402 13.983 1.00 88.19 235 PRO A CA 1
ATOM 1835 C C . PRO A 1 235 ? 14.615 -8.576 13.385 1.00 88.19 235 PRO A C 1
ATOM 1837 O O . PRO A 1 235 ? 15.103 -8.842 12.290 1.00 88.19 235 PRO A O 1
ATOM 1840 N N . THR A 1 236 ? 15.024 -7.543 14.113 1.00 84.06 236 THR A N 1
ATOM 1841 C CA . THR A 1 236 ? 16.028 -6.576 13.679 1.00 84.06 236 THR A CA 1
ATOM 1842 C C . THR A 1 236 ? 16.912 -6.157 14.847 1.00 84.06 236 THR A C 1
ATOM 1844 O O . THR A 1 236 ? 16.473 -6.166 15.994 1.00 84.06 236 THR A O 1
ATOM 1847 N N . LEU A 1 237 ? 18.166 -5.784 14.563 1.00 81.75 237 LEU A N 1
ATOM 1848 C CA . LEU A 1 237 ? 19.079 -5.249 15.585 1.00 81.75 237 LEU A CA 1
ATOM 1849 C C . LEU A 1 237 ? 18.627 -3.871 16.083 1.00 81.75 237 LEU A C 1
ATOM 1851 O O . LEU A 1 237 ? 18.688 -3.587 17.274 1.00 81.75 237 LEU A O 1
ATOM 1855 N N . THR A 1 238 ? 18.161 -3.030 15.161 1.00 86.81 238 THR A N 1
ATOM 1856 C CA . THR A 1 238 ? 17.644 -1.689 15.434 1.00 86.81 238 THR A CA 1
ATOM 1857 C C . THR A 1 238 ? 16.219 -1.584 14.893 1.00 86.81 238 THR A C 1
ATOM 1859 O O . THR A 1 238 ? 16.028 -1.782 13.687 1.00 86.81 238 THR A O 1
ATOM 1862 N N . PRO A 1 239 ? 15.216 -1.284 15.735 1.00 91.88 239 PRO A N 1
ATOM 1863 C CA . PRO A 1 239 ? 13.867 -0.987 15.269 1.00 91.88 239 PRO A CA 1
ATOM 1864 C C . PRO A 1 239 ? 13.859 0.247 14.363 1.00 91.88 239 PRO A C 1
ATOM 1866 O O . PRO A 1 239 ? 14.636 1.180 14.565 1.00 91.88 239 PRO A O 1
ATOM 1869 N N . SER A 1 240 ? 12.987 0.252 13.361 1.00 94.38 240 SER A N 1
ATOM 1870 C CA . SER A 1 240 ? 12.757 1.402 12.484 1.00 94.38 240 SER A CA 1
ATOM 1871 C C . SER A 1 240 ? 11.269 1.476 12.151 1.00 94.38 240 SER A C 1
ATOM 1873 O O . SER A 1 240 ? 10.683 0.419 11.903 1.00 94.38 240 SER A O 1
ATOM 1875 N N . PRO A 1 241 ? 10.655 2.674 12.138 1.00 96.75 241 PRO A N 1
ATOM 1876 C CA . PRO A 1 241 ? 9.250 2.838 11.786 1.00 96.75 241 PRO A CA 1
ATOM 1877 C C . PRO A 1 241 ? 8.888 2.144 10.470 1.00 96.75 241 PRO A C 1
ATOM 1879 O O . PRO A 1 241 ? 9.627 2.242 9.485 1.00 96.75 241 PRO A O 1
ATOM 1882 N N . ILE A 1 242 ? 7.730 1.485 10.435 1.00 97.75 242 ILE A N 1
ATOM 1883 C CA . ILE A 1 242 ? 7.202 0.881 9.207 1.00 97.75 242 ILE A CA 1
ATOM 1884 C C . ILE A 1 242 ? 6.559 1.983 8.369 1.00 97.75 242 ILE A C 1
ATOM 1886 O O . ILE A 1 242 ? 5.538 2.534 8.752 1.00 97.75 242 ILE A O 1
ATOM 1890 N N . SER A 1 243 ? 7.133 2.335 7.228 1.00 96.62 243 SER A N 1
ATOM 1891 C CA . SER A 1 243 ? 6.605 3.393 6.360 1.00 96.62 243 SER A CA 1
ATOM 1892 C C . SER A 1 243 ? 5.605 2.877 5.324 1.00 96.62 243 SER A C 1
ATOM 1894 O O . SER A 1 243 ? 4.752 3.639 4.864 1.00 96.62 243 SER A O 1
ATOM 1896 N N . LYS A 1 244 ? 5.702 1.598 4.938 1.00 97.56 244 LYS A N 1
ATOM 1897 C CA . LYS A 1 244 ? 4.812 0.966 3.955 1.00 97.56 244 LYS A CA 1
ATOM 1898 C C . LYS A 1 244 ? 4.531 -0.489 4.306 1.00 97.56 244 LYS A C 1
ATOM 1900 O O . LYS A 1 244 ? 5.434 -1.221 4.706 1.00 97.56 244 LYS A O 1
ATOM 1905 N N . LEU A 1 245 ? 3.296 -0.912 4.064 1.00 98.19 245 LEU A N 1
ATOM 1906 C CA . LEU A 1 245 ? 2.873 -2.305 4.098 1.00 98.19 245 LEU A CA 1
ATOM 1907 C C . LEU A 1 245 ? 2.239 -2.677 2.764 1.00 98.19 245 LEU A C 1
ATOM 1909 O O . LEU A 1 245 ? 1.544 -1.871 2.153 1.00 98.19 245 LEU A O 1
ATOM 1913 N N . MET A 1 246 ? 2.488 -3.904 2.323 1.00 97.50 246 MET A N 1
ATOM 1914 C CA . MET A 1 246 ? 1.870 -4.470 1.132 1.00 97.50 246 MET A CA 1
ATOM 1915 C C . MET A 1 246 ? 1.494 -5.931 1.405 1.00 97.50 246 MET A C 1
ATOM 1917 O O . MET A 1 246 ? 2.375 -6.718 1.769 1.00 97.50 246 MET A O 1
ATOM 1921 N N . PRO A 1 247 ? 0.220 -6.323 1.233 1.00 96.94 247 PRO A N 1
ATOM 1922 C CA . PRO A 1 247 ? -0.193 -7.710 1.394 1.00 96.94 247 PRO A CA 1
ATOM 1923 C C . PRO A 1 247 ? 0.393 -8.557 0.261 1.00 96.94 247 PRO A C 1
ATOM 1925 O O . PRO A 1 247 ? 0.473 -8.117 -0.888 1.00 96.94 247 PRO A O 1
ATOM 1928 N N . MET A 1 248 ? 0.804 -9.787 0.567 1.00 93.81 248 MET A N 1
ATOM 1929 C CA . MET A 1 248 ? 1.448 -10.656 -0.414 1.00 93.81 248 MET A CA 1
ATOM 1930 C C . MET A 1 248 ? 0.932 -12.092 -0.329 1.00 93.81 248 MET A C 1
ATOM 1932 O O . MET A 1 248 ? 1.346 -12.886 0.519 1.00 93.81 248 MET A O 1
ATOM 1936 N N . LYS A 1 249 ? 0.059 -12.440 -1.282 1.00 90.81 249 LYS A N 1
ATOM 1937 C CA . LYS A 1 249 ? -0.576 -13.765 -1.401 1.00 90.81 249 LYS A CA 1
ATOM 1938 C C . LYS A 1 249 ? 0.439 -14.887 -1.591 1.00 90.81 249 LYS A C 1
ATOM 1940 O O . LYS A 1 249 ? 0.328 -15.925 -0.956 1.00 90.81 249 LYS A O 1
ATOM 1945 N N . LEU A 1 250 ? 1.470 -14.638 -2.398 1.00 87.38 250 LEU A N 1
ATOM 1946 C CA . LEU A 1 250 ? 2.512 -15.613 -2.730 1.00 87.38 250 LEU A CA 1
ATOM 1947 C C . LEU A 1 250 ? 3.236 -16.210 -1.512 1.00 87.38 250 LEU A C 1
ATOM 1949 O O . LEU A 1 250 ? 3.617 -17.379 -1.529 1.00 87.38 250 LEU A O 1
ATOM 1953 N N . VAL A 1 251 ? 3.424 -15.414 -0.459 1.00 89.50 251 VAL A N 1
ATOM 1954 C CA . VAL A 1 251 ? 4.075 -15.848 0.789 1.00 89.50 251 VAL A CA 1
ATOM 1955 C C . VAL A 1 251 ? 3.080 -16.017 1.937 1.00 89.50 251 VAL A C 1
ATOM 1957 O O . VAL A 1 251 ? 3.491 -16.348 3.045 1.00 89.50 251 VAL A O 1
ATOM 1960 N N . TYR A 1 252 ? 1.784 -15.812 1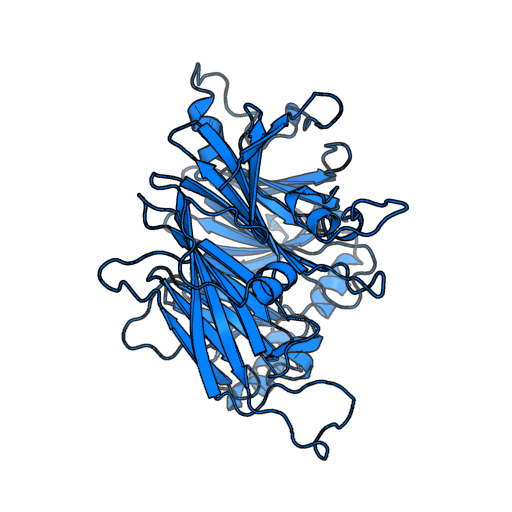.675 1.00 93.19 252 TYR A N 1
ATOM 1961 C CA . TYR A 1 252 ? 0.711 -15.771 2.671 1.00 93.19 252 TYR A CA 1
ATOM 1962 C C . TYR A 1 252 ? 1.071 -14.873 3.859 1.00 93.19 252 TYR A C 1
ATOM 1964 O O . TYR A 1 252 ? 1.021 -15.278 5.021 1.00 93.19 252 TYR A O 1
ATOM 1972 N N . GLY A 1 253 ? 1.478 -13.646 3.547 1.00 95.56 253 GLY A N 1
ATOM 1973 C CA . GLY A 1 253 ? 1.911 -12.677 4.539 1.00 95.56 253 GLY A CA 1
ATOM 1974 C C . GLY A 1 253 ? 1.981 -11.274 3.966 1.00 95.56 253 GLY A C 1
ATOM 1975 O O . GLY A 1 253 ? 1.084 -10.855 3.231 1.00 95.56 253 GLY A O 1
ATOM 1976 N N . PHE A 1 254 ? 3.032 -10.537 4.309 1.00 97.81 254 PHE A N 1
ATOM 1977 C CA . PHE A 1 254 ? 3.174 -9.142 3.906 1.00 97.81 254 PHE A CA 1
ATOM 1978 C C . PHE A 1 254 ? 4.627 -8.759 3.633 1.00 97.81 254 PHE A C 1
ATOM 1980 O O . PHE A 1 254 ? 5.574 -9.429 4.051 1.00 97.81 254 PHE A O 1
ATOM 1987 N N . VAL A 1 255 ? 4.783 -7.630 2.952 1.00 98.19 255 VAL A N 1
ATOM 1988 C CA . VAL A 1 255 ? 6.046 -6.919 2.786 1.00 98.19 255 VAL A CA 1
ATOM 1989 C C . VAL A 1 255 ? 5.982 -5.631 3.598 1.00 98.19 255 VAL A C 1
ATOM 1991 O O . VAL A 1 255 ? 5.034 -4.861 3.459 1.00 98.19 255 VAL A O 1
ATOM 1994 N N . ALA A 1 256 ? 6.991 -5.396 4.431 1.00 98.25 256 ALA A N 1
ATOM 1995 C CA . ALA A 1 256 ? 7.147 -4.184 5.223 1.00 98.25 256 ALA A CA 1
ATOM 1996 C C . ALA A 1 256 ? 8.347 -3.370 4.729 1.00 98.25 256 ALA A C 1
ATOM 1998 O O . ALA A 1 256 ? 9.479 -3.859 4.719 1.00 98.25 256 ALA A O 1
ATOM 1999 N N . GLY A 1 257 ? 8.094 -2.126 4.333 1.00 97.62 257 GLY A N 1
ATOM 2000 C CA . GLY A 1 257 ? 9.107 -1.113 4.055 1.00 97.62 257 GLY A CA 1
ATOM 2001 C C . GLY A 1 257 ? 9.328 -0.236 5.283 1.00 97.62 257 GLY A C 1
ATOM 2002 O O . GLY A 1 257 ? 8.361 0.170 5.926 1.00 97.62 257 GLY A O 1
ATOM 2003 N N . MET A 1 258 ? 10.586 0.032 5.621 1.00 96.06 258 MET A N 1
ATOM 2004 C CA . MET A 1 258 ? 10.977 0.780 6.820 1.00 96.06 258 MET A CA 1
ATOM 2005 C C . MET A 1 258 ? 11.573 2.149 6.477 1.00 96.06 258 MET A C 1
ATOM 2007 O O . MET A 1 258 ? 12.095 2.362 5.378 1.00 96.06 258 MET A O 1
ATOM 2011 N N . GLN A 1 259 ? 11.576 3.063 7.448 1.00 94.31 259 GLN A N 1
ATOM 2012 C CA . GLN A 1 259 ? 12.192 4.387 7.295 1.00 94.31 259 GLN A CA 1
ATOM 2013 C C . GLN A 1 259 ? 13.718 4.353 7.108 1.00 94.31 259 GLN A C 1
ATOM 2015 O O . GLN A 1 259 ? 14.294 5.284 6.557 1.00 94.31 259 GLN A O 1
ATOM 2020 N N . ASP A 1 260 ? 14.398 3.285 7.518 1.00 92.44 260 ASP A N 1
ATOM 2021 C CA . ASP A 1 260 ? 15.842 3.133 7.297 1.00 92.44 260 ASP A CA 1
ATOM 2022 C C . ASP A 1 260 ? 16.219 2.497 5.944 1.00 92.44 260 ASP A C 1
ATOM 2024 O O . ASP A 1 260 ? 17.407 2.300 5.657 1.00 92.44 260 ASP A O 1
ATOM 2028 N N . GLY A 1 261 ? 15.229 2.197 5.099 1.00 93.38 261 GLY A N 1
ATOM 2029 C CA . GLY A 1 261 ? 15.425 1.619 3.768 1.00 93.38 261 GLY A CA 1
ATOM 2030 C C . GLY A 1 261 ? 15.477 0.096 3.733 1.00 93.38 261 GLY A C 1
ATOM 2031 O O . GLY A 1 261 ? 15.832 -0.486 2.703 1.00 93.38 261 GLY A O 1
ATOM 2032 N N . ARG A 1 262 ? 15.146 -0.585 4.831 1.00 94.00 262 ARG A N 1
ATOM 2033 C CA . ARG A 1 262 ? 14.971 -2.040 4.810 1.00 94.00 262 ARG A CA 1
ATOM 2034 C C . ARG A 1 262 ? 13.598 -2.418 4.265 1.00 94.00 262 ARG A C 1
ATOM 2036 O O . ARG A 1 262 ? 12.586 -1.791 4.569 1.00 94.00 262 ARG A O 1
ATOM 2043 N N . VAL A 1 263 ? 13.585 -3.491 3.488 1.00 96.12 263 VAL A N 1
ATOM 2044 C CA . VAL A 1 263 ? 12.396 -4.182 2.994 1.00 96.12 263 VAL A CA 1
ATOM 2045 C C . VAL A 1 263 ? 12.416 -5.584 3.588 1.00 96.12 263 VAL A C 1
ATOM 2047 O O . VAL A 1 263 ? 13.385 -6.323 3.409 1.00 96.12 263 VAL A O 1
ATOM 2050 N N . CYS A 1 264 ? 11.370 -5.945 4.321 1.00 96.75 264 CYS A N 1
ATOM 2051 C CA . CYS A 1 264 ? 11.226 -7.245 4.964 1.00 96.75 264 CYS A CA 1
ATOM 2052 C C . CYS A 1 264 ? 10.021 -7.982 4.388 1.00 96.75 264 CYS A C 1
ATOM 2054 O O . CYS A 1 264 ? 8.913 -7.452 4.401 1.00 96.75 264 CYS A O 1
ATOM 2056 N N . VAL A 1 265 ? 10.231 -9.206 3.912 1.00 97.19 265 VAL A N 1
ATOM 2057 C CA . VAL A 1 265 ? 9.148 -10.119 3.535 1.00 97.19 265 VAL A CA 1
ATOM 2058 C C . VAL A 1 265 ? 8.885 -11.047 4.707 1.00 97.19 265 VAL A C 1
ATOM 2060 O O . VAL A 1 265 ? 9.810 -11.710 5.175 1.00 97.19 265 VAL A O 1
ATOM 2063 N N . TYR A 1 266 ? 7.641 -11.115 5.169 1.00 96.88 266 TYR A N 1
ATOM 2064 C CA . TYR A 1 266 ? 7.263 -11.875 6.356 1.00 96.88 266 TYR A CA 1
ATOM 2065 C C . TYR A 1 266 ? 6.214 -12.941 6.021 1.00 96.88 266 TYR A C 1
ATOM 2067 O O . TYR A 1 266 ? 5.182 -12.628 5.428 1.00 96.88 266 TYR A O 1
ATOM 2075 N N . ASP A 1 267 ? 6.468 -14.193 6.412 1.00 94.88 267 ASP A N 1
ATOM 2076 C CA . ASP A 1 267 ? 5.565 -15.332 6.201 1.00 94.88 267 ASP A CA 1
ATOM 2077 C C . ASP A 1 267 ? 4.757 -15.606 7.479 1.00 94.88 267 ASP A C 1
ATOM 2079 O O . ASP A 1 267 ? 5.305 -15.988 8.518 1.00 94.88 267 ASP A O 1
ATOM 2083 N N . LEU A 1 268 ? 3.432 -15.437 7.410 1.00 96.06 268 LEU A N 1
ATOM 2084 C CA . LEU A 1 268 ? 2.531 -15.614 8.559 1.00 96.06 268 LEU A CA 1
ATOM 2085 C C . LEU A 1 268 ? 2.180 -17.078 8.851 1.00 96.06 268 LEU A C 1
ATOM 2087 O O . LEU A 1 268 ? 1.463 -17.373 9.809 1.00 96.06 268 LEU A O 1
ATOM 2091 N N . ARG A 1 269 ? 2.658 -18.024 8.043 1.00 93.12 269 ARG A N 1
ATOM 2092 C CA . ARG A 1 269 ? 2.504 -19.466 8.286 1.00 93.12 269 ARG A CA 1
ATOM 2093 C C . ARG A 1 269 ? 3.581 -19.960 9.235 1.00 93.12 269 ARG A C 1
ATOM 2095 O O . ARG A 1 269 ? 3.293 -20.727 10.155 1.00 93.12 269 ARG A O 1
ATOM 2102 N N . SER A 1 270 ? 4.817 -19.527 8.993 1.00 92.69 270 SER A N 1
ATOM 2103 C CA . SER A 1 270 ? 5.986 -19.846 9.815 1.00 92.69 270 SER A CA 1
ATOM 2104 C C . SER A 1 270 ? 6.202 -18.840 10.947 1.00 92.69 270 SER A C 1
ATOM 2106 O O . SER A 1 270 ? 6.892 -19.169 11.909 1.00 92.69 270 SER A O 1
ATOM 2108 N N . MET A 1 271 ? 5.587 -17.654 10.860 1.00 94.25 271 MET A N 1
ATOM 2109 C CA . MET A 1 271 ? 5.830 -16.512 11.748 1.00 94.25 271 MET A CA 1
ATOM 2110 C C . MET A 1 271 ? 7.301 -16.104 11.771 1.00 94.25 271 MET A C 1
ATOM 2112 O O . MET A 1 271 ? 7.877 -15.884 12.836 1.00 94.25 271 MET A O 1
ATOM 2116 N N . GLN A 1 272 ? 7.928 -16.074 10.597 1.00 93.62 272 GLN A N 1
ATOM 2117 C CA . GLN A 1 272 ? 9.331 -15.715 10.430 1.00 93.62 272 GLN A CA 1
ATOM 2118 C C . GLN A 1 272 ? 9.503 -14.807 9.208 1.00 93.62 272 GLN A C 1
ATOM 2120 O O . GLN A 1 272 ? 8.746 -14.923 8.236 1.00 93.62 272 GLN A O 1
ATOM 2125 N N . PRO A 1 273 ? 10.513 -13.920 9.213 1.00 94.50 273 PRO A N 1
ATOM 2126 C CA . PRO A 1 273 ? 10.919 -13.250 7.989 1.00 94.50 273 PRO A CA 1
ATOM 2127 C C . PRO A 1 273 ? 11.419 -14.290 6.979 1.00 94.50 273 PRO A C 1
ATOM 2129 O O . PRO A 1 273 ? 12.200 -15.179 7.314 1.00 94.50 273 PRO A O 1
ATOM 2132 N N . VAL A 1 274 ? 10.994 -14.157 5.727 1.00 93.56 274 VAL A N 1
ATOM 2133 C CA . VAL A 1 274 ? 11.570 -14.897 4.598 1.00 93.56 274 VAL A CA 1
ATOM 2134 C C . VAL A 1 274 ? 12.950 -14.332 4.288 1.00 93.56 274 VAL A C 1
ATOM 2136 O O . VAL A 1 274 ? 13.929 -15.065 4.191 1.00 93.56 274 VAL A O 1
ATOM 2139 N N . ALA A 1 275 ? 13.020 -13.010 4.145 1.00 94.06 275 ALA A N 1
ATOM 2140 C CA . ALA A 1 275 ? 14.254 -12.280 3.928 1.00 94.06 275 ALA A CA 1
ATOM 2141 C C . ALA A 1 275 ? 14.074 -10.801 4.255 1.00 94.06 275 ALA A C 1
ATOM 2143 O O . ALA A 1 275 ? 12.978 -10.242 4.167 1.00 94.06 275 ALA A O 1
ATOM 2144 N N . GLN A 1 276 ? 15.195 -10.174 4.590 1.00 93.44 276 GLN A N 1
ATOM 2145 C CA . GLN A 1 276 ? 15.309 -8.739 4.754 1.00 93.44 276 GLN A CA 1
ATOM 2146 C C . GLN A 1 276 ? 16.420 -8.248 3.836 1.00 93.44 276 GLN A C 1
ATOM 2148 O O . GLN A 1 276 ? 17.538 -8.758 3.879 1.00 93.44 276 GLN A O 1
ATOM 2153 N N . ILE A 1 277 ? 16.101 -7.270 2.998 1.00 92.38 277 ILE A N 1
ATOM 2154 C CA . ILE A 1 277 ? 17.048 -6.645 2.082 1.00 92.38 277 ILE A CA 1
ATOM 2155 C C . ILE A 1 277 ? 17.073 -5.145 2.336 1.00 92.38 277 ILE A C 1
ATOM 2157 O O . ILE A 1 277 ? 16.070 -4.544 2.722 1.00 92.38 277 ILE A O 1
ATOM 2161 N N . ARG A 1 278 ? 18.234 -4.534 2.143 1.00 85.31 278 ARG A N 1
ATOM 2162 C CA . ARG A 1 278 ? 18.413 -3.087 2.205 1.00 85.31 278 ARG A CA 1
ATOM 2163 C C . ARG A 1 278 ? 18.996 -2.608 0.887 1.00 85.31 278 ARG A C 1
ATOM 2165 O O . ARG A 1 278 ? 19.588 -3.393 0.144 1.00 85.31 278 ARG A O 1
ATOM 2172 N N . ARG A 1 279 ? 18.860 -1.312 0.608 1.00 74.31 279 ARG A N 1
ATOM 2173 C CA . ARG A 1 279 ? 19.690 -0.671 -0.412 1.00 74.31 279 ARG A CA 1
ATOM 2174 C C . ARG A 1 279 ? 21.180 -0.928 -0.096 1.00 74.31 279 ARG A C 1
ATOM 2176 O O . ARG A 1 279 ? 21.569 -0.715 1.049 1.00 74.31 279 ARG A O 1
ATOM 2183 N N . PRO A 1 280 ? 22.006 -1.337 -1.074 1.00 58.06 280 PRO A N 1
ATOM 2184 C CA . PRO A 1 280 ? 23.415 -1.663 -0.813 1.00 58.06 280 PRO A CA 1
ATOM 2185 C C . PRO A 1 280 ? 24.345 -0.479 -0.499 1.00 58.06 280 PRO A C 1
ATOM 2187 O O . PRO A 1 280 ? 25.463 -0.709 -0.059 1.00 58.06 280 PRO A O 1
ATOM 2190 N N . ASP A 1 281 ? 23.908 0.769 -0.697 1.00 65.50 281 ASP A N 1
ATOM 2191 C CA . ASP A 1 281 ? 24.673 1.962 -0.309 1.00 65.50 281 ASP A CA 1
ATOM 2192 C C . ASP A 1 281 ? 24.177 2.444 1.066 1.00 65.50 281 ASP A C 1
ATOM 2194 O O . ASP A 1 281 ? 23.208 3.203 1.167 1.00 65.50 281 ASP A O 1
ATOM 2198 N N . GLU A 1 282 ? 24.813 1.906 2.113 1.00 63.62 282 GLU A N 1
ATOM 2199 C CA . GLU A 1 282 ? 24.315 1.754 3.494 1.00 63.62 282 GLU A CA 1
ATOM 2200 C C . GLU A 1 282 ? 24.477 2.975 4.421 1.00 63.62 282 GLU A C 1
ATOM 2202 O O . GLU A 1 282 ? 24.108 2.908 5.597 1.00 63.62 282 GLU A O 1
ATOM 2207 N N . HIS A 1 283 ? 25.043 4.086 3.944 1.00 62.28 283 HIS A N 1
ATOM 2208 C CA . HIS A 1 283 ? 25.511 5.152 4.842 1.00 62.28 283 HIS A CA 1
ATOM 2209 C C . HIS A 1 283 ? 24.418 6.090 5.363 1.00 62.28 283 HIS A C 1
ATOM 2211 O O . HIS A 1 283 ? 24.604 6.688 6.422 1.00 62.28 283 HIS A O 1
ATOM 2217 N N . LEU A 1 284 ? 23.282 6.205 4.669 1.00 71.62 284 LEU A N 1
ATOM 2218 C CA . LEU A 1 284 ? 22.190 7.098 5.059 1.00 71.62 284 LEU A CA 1
ATOM 2219 C C . LEU A 1 284 ? 20.851 6.348 5.104 1.00 71.62 284 LEU A C 1
ATOM 2221 O O . LEU A 1 284 ? 20.620 5.445 4.295 1.00 71.62 284 LEU A O 1
ATOM 2225 N N . PRO A 1 285 ? 19.964 6.675 6.063 1.00 79.19 285 PRO A N 1
ATOM 2226 C CA . PRO A 1 285 ? 18.597 6.172 6.051 1.00 79.19 285 PRO A CA 1
ATOM 2227 C C . PRO A 1 285 ? 17.886 6.659 4.785 1.00 79.19 285 PRO A C 1
ATOM 2229 O O . PRO A 1 285 ? 18.067 7.794 4.355 1.00 79.19 285 PRO A O 1
ATOM 2232 N N . SER A 1 286 ? 17.108 5.785 4.156 1.00 89.12 286 SER A N 1
ATOM 2233 C CA . SER A 1 286 ? 16.366 6.112 2.934 1.00 89.12 286 SER A CA 1
ATOM 2234 C C . SER A 1 286 ? 14.989 5.483 3.024 1.00 89.12 286 SER A C 1
ATOM 2236 O O . SER A 1 286 ? 14.860 4.299 2.701 1.00 89.12 286 SER A O 1
ATOM 2238 N N . PRO A 1 287 ? 13.985 6.210 3.541 1.00 93.94 287 PRO A N 1
ATOM 2239 C CA . PRO A 1 287 ? 12.657 5.666 3.742 1.00 93.94 287 PRO A CA 1
ATOM 2240 C C . PRO A 1 287 ? 12.100 4.957 2.514 1.00 93.94 287 PRO A C 1
ATOM 2242 O O . PRO A 1 287 ? 12.144 5.472 1.397 1.00 93.94 287 PRO A O 1
ATOM 2245 N N . VAL A 1 288 ? 11.534 3.769 2.733 1.00 96.56 288 VAL A N 1
ATOM 2246 C CA . VAL A 1 288 ? 10.753 3.089 1.698 1.00 96.56 288 VAL A CA 1
ATOM 2247 C C . VAL A 1 288 ? 9.417 3.815 1.561 1.00 96.56 288 VAL A C 1
ATOM 2249 O O . VAL A 1 288 ? 8.580 3.747 2.462 1.00 96.56 288 VAL A O 1
ATOM 2252 N N . VAL A 1 289 ? 9.203 4.508 0.447 1.00 96.00 289 VAL A N 1
ATOM 2253 C CA . VAL A 1 289 ? 7.992 5.311 0.192 1.00 96.00 289 VAL A CA 1
ATOM 2254 C C . VAL A 1 289 ? 6.999 4.624 -0.746 1.00 96.00 289 VAL A C 1
ATOM 2256 O O . VAL A 1 289 ? 5.804 4.924 -0.701 1.00 96.00 289 VAL A O 1
ATOM 2259 N N . GLY A 1 290 ? 7.455 3.646 -1.530 1.00 96.69 290 GLY A N 1
ATOM 2260 C CA . GLY A 1 290 ? 6.625 2.869 -2.450 1.00 96.69 290 GLY A CA 1
ATOM 2261 C C . GLY A 1 290 ? 7.010 1.394 -2.473 1.00 96.69 290 GLY A C 1
ATOM 2262 O O . GLY A 1 290 ? 8.191 1.062 -2.396 1.00 96.69 290 GLY A O 1
ATOM 2263 N N . LEU A 1 291 ? 6.010 0.520 -2.595 1.00 97.69 291 LEU A N 1
ATOM 2264 C CA . LEU A 1 291 ? 6.174 -0.923 -2.753 1.00 97.69 291 LEU A CA 1
ATOM 2265 C C . LEU A 1 291 ? 5.161 -1.443 -3.773 1.00 97.69 291 LEU A C 1
ATOM 2267 O O . LEU A 1 291 ? 3.977 -1.136 -3.673 1.00 97.69 291 LEU A O 1
ATOM 2271 N N . CYS A 1 292 ? 5.621 -2.269 -4.704 1.00 96.81 292 CYS A N 1
ATOM 2272 C CA . CYS A 1 292 ? 4.774 -3.186 -5.462 1.00 96.81 292 CYS A CA 1
ATOM 2273 C C . CYS A 1 292 ? 5.543 -4.495 -5.704 1.00 96.81 292 CYS A C 1
ATOM 2275 O O . CYS A 1 292 ? 6.744 -4.579 -5.424 1.00 96.81 292 CYS A O 1
ATOM 2277 N N . TYR A 1 293 ? 4.872 -5.535 -6.194 1.00 95.19 293 TYR A N 1
ATOM 2278 C CA . TYR A 1 293 ? 5.542 -6.779 -6.569 1.00 95.19 293 TYR A CA 1
ATOM 2279 C C . TYR A 1 293 ? 5.136 -7.240 -7.962 1.00 95.19 293 TYR A C 1
ATOM 2281 O O . TYR A 1 293 ? 4.050 -6.930 -8.453 1.00 95.19 293 TYR A O 1
ATOM 2289 N N . ILE A 1 294 ? 6.038 -7.984 -8.589 1.00 92.94 294 ILE A N 1
ATOM 2290 C CA . ILE A 1 294 ? 5.901 -8.534 -9.931 1.00 92.94 294 ILE A CA 1
ATOM 2291 C C . ILE A 1 294 ? 6.116 -10.037 -9.829 1.00 92.94 294 ILE A C 1
ATOM 2293 O O . ILE A 1 294 ? 7.078 -10.494 -9.206 1.00 92.94 294 ILE A O 1
ATOM 2297 N N . VAL A 1 295 ? 5.236 -10.797 -10.470 1.00 89.00 295 VAL A N 1
ATOM 2298 C CA . VAL A 1 295 ? 5.430 -12.228 -10.697 1.00 89.00 295 VAL A CA 1
ATOM 2299 C C . VAL A 1 295 ? 5.691 -12.395 -12.187 1.00 89.00 295 VAL A C 1
ATOM 2301 O O . VAL A 1 295 ? 4.780 -12.123 -12.971 1.00 89.00 295 VAL A O 1
ATOM 2304 N N . PRO A 1 296 ? 6.918 -12.750 -12.598 1.00 86.50 296 PRO A N 1
ATOM 2305 C CA . PRO A 1 296 ? 7.194 -12.989 -14.003 1.00 86.50 296 PRO A CA 1
ATOM 2306 C C . PRO A 1 296 ? 6.378 -14.205 -14.481 1.00 86.50 296 PRO A C 1
ATOM 2308 O O . PRO A 1 296 ? 6.272 -15.192 -13.750 1.00 86.50 296 PRO A O 1
ATOM 2311 N N . PRO A 1 297 ? 5.794 -14.147 -15.686 1.00 76.00 297 PRO A N 1
ATOM 2312 C CA . PRO A 1 297 ? 4.966 -15.227 -16.228 1.00 76.00 297 PRO A CA 1
ATOM 2313 C C . PRO A 1 297 ? 5.795 -16.469 -16.588 1.00 76.00 297 PRO A C 1
ATOM 2315 O O . PRO A 1 297 ? 5.399 -17.589 -16.279 1.00 76.00 297 PRO A O 1
ATOM 2318 N N . ASP A 1 298 ? 6.969 -16.248 -17.186 1.00 77.69 298 ASP A N 1
ATOM 2319 C CA . ASP A 1 298 ? 7.782 -17.265 -17.856 1.00 77.69 298 ASP A CA 1
ATOM 2320 C C . ASP A 1 298 ? 9.226 -17.276 -17.324 1.00 77.69 298 ASP A C 1
ATOM 2322 O O . ASP A 1 298 ? 10.193 -17.316 -18.087 1.00 77.69 298 ASP A O 1
ATOM 2326 N N . ASP A 1 299 ? 9.406 -17.216 -15.999 1.00 80.62 299 ASP A N 1
ATOM 2327 C CA . ASP A 1 299 ? 10.740 -17.395 -15.415 1.00 80.62 299 ASP A CA 1
ATOM 2328 C C . ASP A 1 299 ? 11.085 -18.891 -15.283 1.00 80.62 299 ASP A C 1
ATOM 2330 O O . ASP A 1 299 ? 10.313 -19.665 -14.703 1.00 80.62 299 ASP A O 1
ATOM 2334 N N . PRO A 1 300 ? 12.252 -19.346 -15.784 1.00 79.75 300 PRO A N 1
ATOM 2335 C CA . PRO A 1 300 ? 12.684 -20.725 -15.589 1.00 79.75 300 PRO A CA 1
ATOM 2336 C C . PRO A 1 300 ? 12.869 -21.092 -14.105 1.00 79.75 300 PRO A C 1
ATOM 2338 O O . PRO A 1 300 ? 12.758 -22.267 -13.744 1.00 79.75 300 PRO A O 1
ATOM 2341 N N . GLN A 1 301 ? 13.175 -20.150 -13.223 1.00 81.50 301 GLN A N 1
ATOM 2342 C CA . GLN A 1 301 ? 13.258 -20.342 -11.779 1.00 81.50 301 GLN A CA 1
ATOM 2343 C C . GLN A 1 301 ? 12.030 -19.725 -11.095 1.00 81.50 301 GLN A C 1
ATOM 2345 O O . GLN A 1 301 ? 11.624 -18.622 -11.440 1.00 81.50 301 GLN A O 1
ATOM 2350 N N . PRO A 1 302 ? 11.432 -20.386 -10.086 1.00 83.31 302 PRO A N 1
ATOM 2351 C CA . PRO A 1 302 ? 10.373 -19.748 -9.319 1.00 83.31 302 PRO A CA 1
ATOM 2352 C C . PRO A 1 302 ? 10.946 -18.545 -8.570 1.00 83.31 302 PRO A C 1
ATOM 2354 O O . PRO A 1 302 ? 11.693 -18.689 -7.594 1.00 83.31 302 PRO A O 1
ATOM 2357 N N . CYS A 1 303 ? 10.591 -17.356 -9.033 1.00 89.69 303 CYS A N 1
ATOM 2358 C CA . CYS A 1 303 ? 10.984 -16.110 -8.416 1.00 89.69 303 CYS A CA 1
ATOM 2359 C C . CYS A 1 303 ? 9.835 -15.103 -8.466 1.00 89.69 303 CYS A C 1
ATOM 2361 O O . CYS A 1 303 ? 8.866 -15.242 -9.213 1.00 89.69 303 CYS A O 1
ATOM 2363 N N . TYR A 1 304 ? 9.946 -14.084 -7.631 1.00 93.00 304 TYR A N 1
ATOM 2364 C CA . TYR A 1 304 ? 9.175 -12.861 -7.769 1.00 93.00 304 TYR A CA 1
ATOM 2365 C C . TYR A 1 304 ? 10.089 -11.678 -7.488 1.00 93.00 304 TYR A C 1
ATOM 2367 O O . TYR A 1 304 ? 11.171 -11.821 -6.904 1.00 93.00 304 TYR A O 1
ATOM 2375 N N . TYR A 1 305 ? 9.623 -10.494 -7.859 1.00 95.56 305 TYR A N 1
ATOM 2376 C CA . TYR A 1 305 ? 10.338 -9.255 -7.625 1.00 95.56 305 TYR A CA 1
ATOM 2377 C C . TYR A 1 305 ? 9.530 -8.331 -6.737 1.00 95.56 305 TYR A C 1
ATOM 2379 O O . TYR A 1 305 ? 8.319 -8.214 -6.893 1.00 95.56 305 TYR A O 1
ATOM 2387 N N . ILE A 1 306 ? 10.210 -7.643 -5.830 1.00 97.38 306 ILE A N 1
ATOM 2388 C CA . ILE A 1 306 ? 9.654 -6.507 -5.101 1.00 97.38 306 ILE A CA 1
ATOM 2389 C C . ILE A 1 306 ? 10.312 -5.255 -5.655 1.00 97.38 306 ILE A C 1
ATOM 2391 O O . ILE A 1 306 ? 11.530 -5.099 -5.553 1.00 97.38 306 ILE A O 1
ATOM 2395 N N . CYS A 1 307 ? 9.509 -4.367 -6.227 1.00 97.38 307 CYS A N 1
ATOM 2396 C CA . CYS A 1 307 ? 9.944 -3.026 -6.574 1.00 97.38 307 CYS A CA 1
ATOM 2397 C C . CYS A 1 307 ? 9.745 -2.128 -5.353 1.00 97.38 307 CYS A C 1
ATOM 2399 O O . CYS A 1 307 ? 8.624 -1.957 -4.868 1.00 97.38 307 CYS A O 1
ATOM 2401 N N . ALA A 1 308 ? 10.843 -1.578 -4.846 1.00 97.19 308 ALA A N 1
ATOM 2402 C CA . ALA A 1 308 ? 10.850 -0.642 -3.736 1.00 97.19 308 ALA A CA 1
ATOM 2403 C C . ALA A 1 308 ? 11.329 0.729 -4.213 1.00 97.19 308 ALA A C 1
ATOM 2405 O O . ALA A 1 308 ? 12.303 0.827 -4.962 1.00 97.19 308 ALA A O 1
ATOM 2406 N N . VAL A 1 309 ? 10.648 1.780 -3.761 1.00 97.00 309 VAL A N 1
ATOM 2407 C CA . VAL A 1 309 ? 11.027 3.174 -4.010 1.00 97.00 309 VAL A CA 1
ATOM 2408 C C . VAL A 1 309 ? 11.561 3.770 -2.717 1.00 97.00 309 VAL A C 1
ATOM 2410 O O . VAL A 1 309 ? 10.915 3.667 -1.672 1.00 97.00 309 VAL A O 1
ATOM 2413 N N . TYR A 1 310 ? 12.737 4.376 -2.807 1.00 95.12 310 TYR A N 1
ATOM 2414 C CA . TYR A 1 310 ? 13.498 4.955 -1.713 1.00 95.12 310 TYR A CA 1
ATOM 2415 C C . TYR A 1 310 ? 13.589 6.459 -1.908 1.00 95.12 310 TYR A C 1
ATOM 2417 O O . TYR A 1 310 ? 13.993 6.911 -2.979 1.00 95.12 310 TYR A O 1
ATOM 2425 N N . ASP A 1 311 ? 13.241 7.202 -0.867 1.00 92.69 311 ASP A N 1
ATOM 2426 C CA . ASP A 1 311 ? 13.402 8.652 -0.813 1.00 92.69 311 ASP A CA 1
ATOM 2427 C C . ASP A 1 311 ? 14.619 8.983 0.057 1.00 92.69 311 ASP A C 1
ATOM 2429 O O . ASP A 1 311 ? 14.696 8.541 1.204 1.00 92.69 311 ASP A O 1
ATOM 2433 N N . GLN A 1 312 ? 15.603 9.690 -0.493 1.00 87.62 312 GLN A N 1
ATOM 2434 C CA . GLN A 1 312 ? 16.791 10.151 0.236 1.00 87.62 312 GLN A CA 1
ATOM 2435 C C . GLN A 1 312 ? 16.704 11.635 0.620 1.00 87.62 312 GLN A C 1
ATOM 2437 O O . GLN A 1 312 ? 17.622 12.168 1.238 1.00 87.62 312 GLN A O 1
ATOM 2442 N N . GLY A 1 313 ? 15.600 12.305 0.285 1.00 85.00 313 GLY A N 1
ATOM 2443 C CA . GLY A 1 313 ? 15.412 13.744 0.434 1.00 85.00 313 GLY A CA 1
ATOM 2444 C C . GLY A 1 313 ? 15.952 14.539 -0.753 1.00 85.00 313 GLY A C 1
ATOM 2445 O O . GLY A 1 313 ? 15.278 15.460 -1.213 1.00 85.00 313 GLY A O 1
ATOM 2446 N N . ASP A 1 314 ? 17.126 14.175 -1.268 1.00 86.75 314 ASP A N 1
ATOM 2447 C CA . ASP A 1 314 ? 17.754 14.750 -2.463 1.00 86.75 314 ASP A CA 1
ATOM 2448 C C . ASP A 1 314 ? 17.810 13.784 -3.653 1.00 86.75 314 ASP A C 1
ATOM 2450 O O . ASP A 1 314 ? 18.162 14.201 -4.744 1.00 86.75 314 ASP A O 1
ATOM 2454 N N . GLU A 1 315 ? 17.438 12.516 -3.486 1.00 90.00 315 GLU A N 1
ATOM 2455 C CA . GLU A 1 315 ? 17.368 11.547 -4.579 1.00 90.00 315 GLU A CA 1
ATOM 2456 C C . GLU A 1 315 ? 16.159 10.625 -4.398 1.00 90.00 315 GLU A C 1
ATOM 2458 O O . GLU A 1 315 ? 15.882 10.142 -3.295 1.00 90.00 315 GLU A O 1
ATOM 2463 N N . LEU A 1 316 ? 15.458 10.336 -5.496 1.00 93.38 316 LEU A N 1
ATOM 2464 C CA . LEU A 1 316 ? 14.418 9.315 -5.546 1.00 93.38 316 LEU A CA 1
ATOM 2465 C C . LEU A 1 316 ? 14.918 8.136 -6.380 1.00 93.38 316 LEU A C 1
ATOM 2467 O O . LEU A 1 316 ? 15.221 8.275 -7.565 1.00 93.38 316 LEU A O 1
ATOM 2471 N N . ILE A 1 317 ? 14.971 6.950 -5.779 1.00 93.50 317 ILE A N 1
ATOM 2472 C CA . ILE A 1 317 ? 15.489 5.742 -6.433 1.00 93.50 317 ILE A CA 1
ATOM 2473 C C . ILE A 1 317 ? 14.452 4.636 -6.393 1.00 93.50 317 ILE A C 1
ATOM 2475 O O . ILE A 1 317 ? 13.845 4.372 -5.359 1.00 93.50 317 ILE A O 1
ATOM 2479 N N . SER A 1 318 ? 14.321 3.907 -7.494 1.00 94.75 318 SER A N 1
ATOM 2480 C CA . SER A 1 318 ? 13.684 2.594 -7.505 1.00 94.75 318 SER A CA 1
ATOM 2481 C C . SER A 1 318 ? 14.737 1.491 -7.525 1.00 94.75 318 SER A C 1
ATOM 2483 O O . SER A 1 318 ? 15.739 1.578 -8.239 1.00 94.75 318 SER A O 1
ATOM 2485 N N . ALA A 1 319 ? 14.512 0.428 -6.758 1.00 94.81 319 ALA A N 1
ATOM 2486 C CA . ALA A 1 319 ? 15.263 -0.809 -6.891 1.00 94.81 319 ALA A CA 1
ATOM 2487 C C . ALA A 1 319 ? 14.319 -2.006 -6.957 1.00 94.81 319 ALA A C 1
ATOM 2489 O O . ALA A 1 319 ? 13.334 -2.085 -6.220 1.00 94.81 319 ALA A O 1
ATOM 2490 N N . MET A 1 320 ? 14.667 -2.963 -7.810 1.00 95.88 320 MET A N 1
ATOM 2491 C CA . MET A 1 320 ? 13.935 -4.212 -7.937 1.00 95.88 320 MET A CA 1
ATOM 2492 C C . MET A 1 320 ? 14.728 -5.346 -7.288 1.00 95.88 320 MET A C 1
ATOM 2494 O O . MET A 1 320 ? 15.864 -5.640 -7.673 1.00 95.88 320 MET A O 1
ATOM 2498 N N . HIS A 1 321 ? 14.122 -5.988 -6.294 1.00 95.88 321 HIS A N 1
ATOM 2499 C CA . HIS A 1 321 ? 14.719 -7.067 -5.513 1.00 95.88 321 HIS A CA 1
ATOM 2500 C C . HIS A 1 321 ? 14.100 -8.398 -5.911 1.00 95.88 321 HIS A C 1
ATOM 2502 O O . HIS A 1 321 ? 12.903 -8.592 -5.730 1.00 95.88 321 HIS A O 1
ATOM 2508 N N . SER A 1 322 ? 14.912 -9.310 -6.436 1.00 95.12 322 SER A N 1
ATOM 2509 C CA . SER A 1 322 ? 14.498 -10.689 -6.712 1.00 95.12 322 SER A CA 1
ATOM 2510 C C . SER A 1 322 ? 14.476 -11.517 -5.437 1.00 95.12 322 SER A C 1
ATOM 2512 O O . SER A 1 322 ? 15.380 -11.394 -4.607 1.00 95.12 322 SER A O 1
ATOM 2514 N N . PHE A 1 323 ? 13.485 -12.392 -5.322 1.00 94.38 323 PHE A N 1
ATOM 2515 C CA . PHE A 1 323 ? 13.376 -13.416 -4.292 1.00 94.38 323 PHE A CA 1
ATOM 2516 C C . PHE A 1 323 ? 13.253 -14.761 -4.991 1.00 94.38 323 PHE A C 1
ATOM 2518 O O . PHE A 1 323 ? 12.261 -15.030 -5.666 1.00 94.38 323 PHE A O 1
ATOM 2525 N N . ASN A 1 324 ? 14.285 -15.584 -4.848 1.00 91.94 324 ASN A N 1
ATOM 2526 C CA . ASN A 1 324 ? 14.419 -16.836 -5.578 1.00 91.94 324 ASN A CA 1
ATOM 2527 C C . ASN A 1 324 ? 14.111 -18.012 -4.659 1.00 91.94 324 ASN A C 1
ATOM 2529 O O . ASN A 1 324 ? 14.576 -18.066 -3.514 1.00 91.94 324 ASN A O 1
ATOM 2533 N N . TYR A 1 325 ? 13.355 -18.965 -5.186 1.00 88.25 325 TYR A N 1
ATOM 2534 C CA . TYR A 1 325 ? 12.967 -20.180 -4.489 1.00 88.25 325 TYR A CA 1
ATOM 2535 C C . TYR A 1 325 ? 13.477 -21.394 -5.237 1.00 88.25 325 TYR A C 1
ATOM 2537 O O . TYR A 1 325 ? 13.663 -21.394 -6.457 1.00 88.25 325 TYR A O 1
ATOM 2545 N N . ARG A 1 326 ? 13.684 -22.478 -4.494 1.00 84.12 326 ARG A N 1
ATOM 2546 C CA . ARG A 1 326 ? 13.997 -23.751 -5.122 1.00 84.12 326 ARG A CA 1
ATOM 2547 C C . ARG A 1 326 ? 12.796 -24.205 -5.949 1.00 84.12 326 ARG A C 1
ATOM 2549 O O . ARG A 1 326 ? 11.659 -24.146 -5.488 1.00 84.12 326 ARG A O 1
ATOM 2556 N N . ARG A 1 327 ? 13.049 -24.715 -7.158 1.00 74.19 327 ARG A N 1
ATOM 2557 C CA . ARG A 1 327 ? 11.996 -25.341 -7.964 1.00 74.19 327 ARG A CA 1
ATOM 2558 C C . ARG A 1 327 ? 11.358 -26.492 -7.169 1.00 74.19 327 ARG A C 1
ATOM 2560 O O . ARG A 1 327 ? 12.104 -27.381 -6.741 1.00 74.19 327 ARG A O 1
ATOM 2567 N N . PRO A 1 328 ? 10.024 -26.496 -6.975 1.00 64.06 328 PRO A N 1
ATOM 2568 C CA . PRO A 1 328 ? 9.352 -27.605 -6.318 1.00 64.06 328 PRO A CA 1
ATOM 2569 C C . PRO A 1 328 ? 9.613 -28.907 -7.075 1.00 64.06 328 PRO A C 1
ATOM 2571 O O . PRO A 1 328 ? 9.697 -28.919 -8.307 1.00 64.06 328 PRO A O 1
ATOM 2574 N N . SER A 1 329 ? 9.725 -30.014 -6.343 1.00 56.56 329 SER A N 1
ATOM 2575 C CA . SER A 1 329 ? 9.693 -31.336 -6.968 1.00 56.56 329 SER A CA 1
ATOM 2576 C C . SER A 1 329 ? 8.322 -31.535 -7.635 1.00 56.56 329 SER A C 1
ATOM 2578 O O . SER A 1 329 ? 7.315 -31.147 -7.041 1.00 56.56 329 SER A O 1
ATOM 2580 N N . PRO A 1 330 ? 8.224 -32.176 -8.816 1.00 56.66 330 PRO A N 1
ATOM 2581 C CA . PRO A 1 330 ? 6.939 -32.453 -9.475 1.00 56.66 330 PRO A CA 1
ATOM 2582 C C . PRO A 1 330 ? 5.927 -33.193 -8.584 1.00 56.66 330 PRO A C 1
ATOM 2584 O O . PRO A 1 330 ? 4.728 -33.141 -8.822 1.00 56.66 330 PRO A O 1
ATOM 2587 N N . VAL A 1 331 ? 6.416 -33.875 -7.545 1.00 50.28 331 VAL A N 1
ATOM 2588 C CA . VAL A 1 331 ? 5.632 -34.683 -6.603 1.00 50.28 331 VAL A CA 1
ATOM 2589 C C . VAL A 1 331 ? 4.885 -33.832 -5.559 1.00 50.28 331 VAL A C 1
ATOM 2591 O O . VAL A 1 331 ? 3.971 -34.335 -4.921 1.00 50.28 331 VAL A O 1
ATOM 2594 N N . SER A 1 332 ? 5.239 -32.554 -5.368 1.00 48.78 332 SER A N 1
ATOM 2595 C CA . SER A 1 332 ? 4.653 -31.688 -4.324 1.00 48.78 332 SER A CA 1
ATOM 2596 C C . SER A 1 332 ? 3.561 -30.725 -4.815 1.00 48.78 332 SER A C 1
ATOM 2598 O O . SER A 1 332 ? 3.160 -29.837 -4.065 1.00 48.78 332 SER A O 1
ATOM 2600 N N . LEU A 1 333 ? 3.096 -30.867 -6.062 1.00 51.56 333 LEU A N 1
ATOM 2601 C CA . LEU A 1 333 ? 2.004 -30.072 -6.640 1.00 51.56 333 LEU A CA 1
ATOM 2602 C C . LEU A 1 333 ? 0.632 -30.639 -6.244 1.00 51.56 333 LEU A C 1
ATOM 2604 O O . LEU A 1 333 ? -0.134 -31.078 -7.097 1.00 51.56 333 LEU A O 1
ATOM 2608 N N . ASP A 1 334 ? 0.297 -30.604 -4.957 1.00 42.56 334 ASP A N 1
ATOM 2609 C CA . ASP A 1 334 ? -1.112 -30.711 -4.575 1.00 42.56 334 ASP A CA 1
ATOM 2610 C C . ASP A 1 334 ? -1.785 -29.355 -4.845 1.00 42.56 334 ASP A C 1
ATOM 2612 O O . ASP A 1 334 ? -1.423 -28.333 -4.261 1.00 42.56 334 ASP A O 1
ATOM 2616 N N . ASN A 1 335 ? -2.773 -29.363 -5.744 1.00 43.50 335 ASN A N 1
ATOM 2617 C CA . ASN A 1 335 ? -3.706 -28.271 -6.073 1.00 43.50 335 ASN A CA 1
ATOM 2618 C C . ASN A 1 335 ? -3.226 -27.129 -6.986 1.00 43.50 335 ASN A C 1
ATOM 2620 O O . ASN A 1 335 ? -3.929 -26.128 -7.096 1.00 43.50 335 ASN A O 1
ATOM 2624 N N . GLY A 1 336 ? -2.087 -27.242 -7.675 1.00 44.84 336 GLY A N 1
ATOM 2625 C CA . GLY A 1 336 ? -1.676 -26.230 -8.669 1.00 44.84 336 GLY A CA 1
ATOM 2626 C C . GLY A 1 336 ? -1.312 -24.849 -8.094 1.00 44.84 336 GLY A C 1
ATOM 2627 O O . GLY A 1 336 ? -0.930 -23.957 -8.846 1.00 44.84 336 GLY A O 1
ATOM 2628 N N . GLU A 1 337 ? -1.367 -24.670 -6.771 1.00 51.12 337 GLU A N 1
ATOM 2629 C CA . GLU A 1 337 ? -0.802 -23.512 -6.082 1.00 51.12 337 GLU A CA 1
ATOM 2630 C C . GLU A 1 337 ? 0.705 -23.738 -5.910 1.00 51.12 337 GLU A C 1
ATOM 2632 O O . GLU A 1 337 ? 1.137 -24.643 -5.190 1.00 51.12 337 GLU A O 1
ATOM 2637 N N . PHE A 1 338 ? 1.529 -22.900 -6.546 1.00 55.56 338 PHE A N 1
ATOM 2638 C CA . PHE A 1 338 ? 2.954 -22.822 -6.231 1.00 55.56 338 PHE A CA 1
ATOM 2639 C C . PHE A 1 338 ? 3.109 -22.313 -4.796 1.00 55.56 338 PHE A C 1
ATOM 2641 O O . PHE A 1 338 ? 3.207 -21.114 -4.541 1.00 55.56 338 PHE A O 1
ATOM 2648 N N . ALA A 1 339 ? 3.128 -23.222 -3.825 1.00 56.81 339 ALA A N 1
ATOM 2649 C CA . ALA A 1 339 ? 3.554 -22.880 -2.483 1.00 56.81 339 ALA A CA 1
ATOM 2650 C C . ALA A 1 339 ? 5.056 -22.589 -2.551 1.00 56.81 339 ALA A C 1
ATOM 2652 O O . ALA A 1 339 ? 5.862 -23.517 -2.514 1.00 56.81 339 ALA A O 1
ATOM 2653 N N . LEU A 1 340 ? 5.424 -21.308 -2.665 1.00 65.88 340 LEU A N 1
ATOM 2654 C CA . LEU A 1 340 ? 6.808 -20.861 -2.548 1.00 65.88 340 LEU A CA 1
ATOM 2655 C C . LEU A 1 340 ? 7.329 -21.307 -1.176 1.00 65.88 340 LEU A C 1
ATOM 2657 O O . LEU A 1 340 ? 6.972 -20.770 -0.121 1.00 65.88 340 LEU A O 1
ATOM 2661 N N . ARG A 1 341 ? 8.098 -22.389 -1.209 1.00 67.62 341 ARG A N 1
ATOM 2662 C CA . ARG A 1 341 ? 8.789 -23.028 -0.094 1.00 67.62 341 ARG A CA 1
ATOM 2663 C C . ARG A 1 341 ? 10.252 -23.141 -0.504 1.00 67.62 341 ARG A C 1
ATOM 2665 O O . ARG A 1 341 ? 10.562 -23.111 -1.691 1.00 67.62 341 ARG A O 1
ATOM 2672 N N . ASP A 1 342 ? 11.141 -23.222 0.475 1.00 81.06 342 ASP A N 1
ATOM 2673 C CA . ASP A 1 342 ? 12.589 -23.304 0.249 1.00 81.06 342 ASP A CA 1
ATOM 2674 C C . ASP A 1 342 ? 13.169 -22.045 -0.419 1.00 81.06 342 ASP A C 1
ATOM 2676 O O . ASP A 1 342 ? 13.743 -22.085 -1.512 1.00 81.06 342 ASP A O 1
ATOM 2680 N N . PHE A 1 343 ? 13.010 -20.909 0.267 1.00 89.00 343 PHE A N 1
ATOM 2681 C CA . PHE A 1 343 ? 13.694 -19.664 -0.075 1.00 89.00 343 PHE A CA 1
ATOM 2682 C C . PHE A 1 343 ? 15.207 -19.895 -0.201 1.00 89.00 343 PHE A C 1
ATOM 2684 O O . PHE A 1 343 ? 15.816 -20.542 0.653 1.00 89.00 343 PHE A O 1
ATOM 2691 N N . GLN A 1 344 ? 15.807 -19.362 -1.265 1.00 91.56 344 GLN A N 1
ATOM 2692 C CA . GLN A 1 344 ? 17.237 -19.503 -1.533 1.00 91.56 344 GLN A CA 1
ATOM 2693 C C . GLN A 1 344 ? 17.995 -18.207 -1.280 1.00 91.56 344 GLN A C 1
ATOM 2695 O O . GLN A 1 344 ? 18.968 -18.195 -0.530 1.00 91.56 344 GLN A O 1
ATOM 2700 N N . ALA A 1 345 ? 17.579 -17.127 -1.940 1.00 93.06 345 ALA A N 1
ATOM 2701 C CA . ALA A 1 345 ? 18.296 -15.864 -1.898 1.00 93.06 345 ALA A CA 1
ATOM 2702 C C . ALA A 1 345 ? 17.395 -14.691 -2.280 1.00 93.06 345 ALA A C 1
ATOM 2704 O O . ALA A 1 345 ? 16.515 -14.815 -3.137 1.00 93.06 345 ALA A O 1
ATOM 2705 N N . ALA A 1 346 ? 17.689 -13.536 -1.687 1.00 94.44 346 ALA A N 1
ATOM 2706 C CA . ALA A 1 346 ? 17.134 -12.249 -2.070 1.00 94.44 346 ALA A CA 1
ATOM 2707 C C . ALA A 1 346 ? 18.276 -11.357 -2.561 1.00 94.44 346 ALA A C 1
ATOM 2709 O O . ALA A 1 346 ? 19.287 -11.223 -1.872 1.00 94.44 346 ALA A O 1
ATOM 2710 N N . THR A 1 347 ? 18.141 -10.773 -3.752 1.00 93.81 347 THR A N 1
ATOM 2711 C CA . THR A 1 347 ? 19.186 -9.913 -4.334 1.00 93.81 347 THR A CA 1
ATOM 2712 C C . THR A 1 347 ? 18.587 -8.737 -5.089 1.00 93.81 347 THR A C 1
ATOM 2714 O O . THR A 1 347 ? 17.591 -8.892 -5.799 1.00 93.81 347 THR A O 1
ATOM 2717 N N . THR A 1 348 ? 19.210 -7.565 -4.979 1.00 94.06 348 THR A N 1
ATOM 2718 C CA . THR A 1 348 ? 18.883 -6.410 -5.823 1.00 94.06 348 THR A CA 1
ATOM 2719 C C . THR A 1 348 ? 19.369 -6.669 -7.243 1.00 94.06 348 THR A C 1
ATOM 2721 O O . THR A 1 348 ? 20.549 -6.954 -7.443 1.00 94.06 348 THR A O 1
ATOM 2724 N N . ARG A 1 349 ? 18.472 -6.570 -8.226 1.00 94.25 349 ARG A N 1
ATOM 2725 C CA . ARG A 1 349 ? 18.767 -6.889 -9.629 1.00 94.25 349 ARG A CA 1
ATOM 2726 C C . ARG A 1 349 ? 18.985 -5.666 -10.492 1.00 94.25 349 ARG A C 1
ATOM 2728 O O . ARG A 1 349 ? 19.892 -5.676 -11.302 1.00 94.25 349 ARG A O 1
ATOM 2735 N N . ILE A 1 350 ? 18.197 -4.619 -10.300 1.00 93.50 350 ILE A N 1
ATOM 2736 C CA . ILE A 1 350 ? 18.331 -3.364 -11.041 1.00 93.50 350 ILE A CA 1
ATOM 2737 C C . ILE A 1 350 ? 18.051 -2.202 -10.100 1.00 93.50 350 ILE A C 1
ATOM 2739 O O . ILE A 1 350 ? 17.250 -2.319 -9.163 1.00 93.50 350 ILE A O 1
ATOM 2743 N N . ARG A 1 351 ? 18.739 -1.088 -10.346 1.00 91.69 351 ARG A N 1
ATOM 2744 C CA . ARG A 1 351 ? 18.482 0.202 -9.709 1.00 91.69 351 ARG A CA 1
ATOM 2745 C C . ARG A 1 351 ? 18.256 1.249 -10.782 1.00 91.69 351 ARG A C 1
ATOM 2747 O O . ARG A 1 351 ? 18.947 1.255 -11.797 1.00 91.69 351 ARG A O 1
ATOM 2754 N N . ILE A 1 352 ? 17.301 2.127 -10.533 1.00 91.38 352 ILE A N 1
ATOM 2755 C CA . ILE A 1 352 ? 16.915 3.201 -11.436 1.00 91.38 352 ILE A CA 1
ATOM 2756 C C . ILE A 1 352 ? 16.890 4.474 -10.597 1.00 91.38 352 ILE A C 1
ATOM 2758 O O . ILE A 1 352 ? 16.078 4.588 -9.678 1.00 91.38 352 ILE A O 1
ATOM 2762 N N . SER A 1 353 ? 17.790 5.411 -10.899 1.00 91.38 353 SER A N 1
ATOM 2763 C CA . SER A 1 353 ? 17.687 6.775 -10.375 1.00 91.38 353 SER A CA 1
ATOM 2764 C C . SER A 1 353 ? 16.525 7.449 -11.106 1.00 91.38 353 SER A C 1
ATOM 2766 O O . SER A 1 353 ? 16.526 7.529 -12.338 1.00 91.38 353 SER A O 1
ATOM 2768 N N . LEU A 1 354 ? 15.477 7.798 -10.361 1.00 92.38 354 LEU A N 1
ATOM 2769 C CA . LEU A 1 354 ? 14.247 8.378 -10.901 1.00 92.38 354 LEU A CA 1
ATOM 2770 C C . LEU A 1 354 ? 14.366 9.900 -10.972 1.00 92.38 354 LEU A C 1
ATOM 2772 O O . LEU A 1 354 ? 13.969 10.507 -11.965 1.00 92.38 354 LEU A O 1
ATOM 2776 N N . ASP A 1 355 ? 14.927 10.500 -9.926 1.00 92.31 355 ASP A N 1
ATOM 2777 C CA . ASP A 1 355 ? 15.164 11.935 -9.825 1.00 92.31 355 ASP A CA 1
ATOM 2778 C C . ASP A 1 355 ? 16.319 12.212 -8.857 1.00 92.31 355 ASP A C 1
ATOM 2780 O O . ASP A 1 355 ? 16.565 11.419 -7.948 1.00 92.31 355 ASP A O 1
ATOM 2784 N N . THR A 1 356 ? 16.996 13.344 -9.032 1.00 88.56 356 THR A N 1
ATOM 2785 C CA . THR A 1 356 ? 18.189 13.736 -8.254 1.0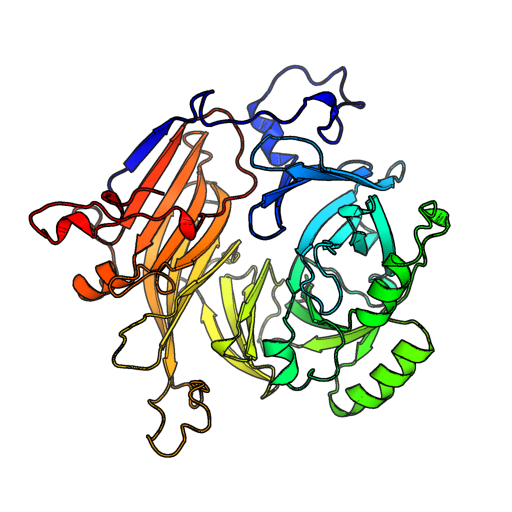0 88.56 356 THR A CA 1
ATOM 2786 C C . THR A 1 356 ? 17.962 14.996 -7.427 1.00 88.56 356 THR A C 1
ATOM 2788 O O . THR A 1 356 ? 18.910 15.717 -7.125 1.00 88.56 356 THR A O 1
ATOM 2791 N N . GLU A 1 357 ? 16.702 15.306 -7.129 1.00 84.12 357 GLU A N 1
ATOM 2792 C CA . GLU A 1 357 ? 16.326 16.394 -6.234 1.00 84.12 357 GLU A CA 1
ATOM 2793 C C . GLU A 1 357 ? 15.139 15.993 -5.354 1.00 84.12 357 GLU A C 1
ATOM 2795 O O . GLU A 1 357 ? 14.579 14.899 -5.474 1.00 84.12 357 GLU A O 1
ATOM 2800 N N . SER A 1 358 ? 14.726 16.911 -4.477 1.00 86.56 358 SER A N 1
ATOM 2801 C CA . SER A 1 358 ? 13.553 16.725 -3.632 1.00 86.56 358 SER A CA 1
ATOM 2802 C C . SER A 1 358 ? 12.315 16.396 -4.462 1.00 86.56 358 SER A C 1
ATOM 2804 O O . SER A 1 358 ? 11.989 17.063 -5.451 1.00 86.56 358 SER A O 1
ATOM 2806 N N . CYS A 1 359 ? 11.617 15.345 -4.046 1.00 89.25 359 CYS A N 1
ATOM 2807 C CA . CYS A 1 359 ? 10.455 14.812 -4.732 1.00 89.25 359 CYS A CA 1
ATOM 2808 C C . CYS A 1 359 ? 9.313 14.569 -3.753 1.00 89.25 359 CYS A C 1
ATOM 2810 O O . CYS A 1 359 ? 9.506 14.370 -2.558 1.00 89.25 359 CYS A O 1
ATOM 2812 N N . SER A 1 360 ? 8.096 14.531 -4.282 1.00 89.94 360 SER A N 1
ATOM 2813 C CA . SER A 1 360 ? 6.935 14.022 -3.556 1.00 89.94 360 SER A CA 1
ATOM 2814 C C . SER A 1 360 ? 6.436 12.768 -4.251 1.00 89.94 360 SER A C 1
ATOM 2816 O O . SER A 1 360 ? 5.946 12.825 -5.378 1.00 89.94 360 SER A O 1
ATOM 2818 N N . PHE A 1 361 ? 6.596 11.621 -3.597 1.00 93.19 361 PHE A N 1
ATOM 2819 C CA . PHE A 1 361 ? 6.133 10.342 -4.122 1.00 93.19 361 PHE A CA 1
ATOM 2820 C C . PHE A 1 361 ? 4.597 10.300 -4.217 1.00 93.19 361 PHE A C 1
ATOM 2822 O O . PHE A 1 361 ? 3.909 10.724 -3.291 1.00 93.19 361 PHE A O 1
ATOM 2829 N N . ILE A 1 362 ? 4.068 9.775 -5.327 1.00 94.31 362 ILE A N 1
ATOM 2830 C CA . ILE A 1 362 ? 2.624 9.712 -5.611 1.00 94.31 362 ILE A CA 1
ATOM 2831 C C . ILE A 1 362 ? 2.124 8.264 -5.639 1.00 94.31 362 ILE A C 1
ATOM 2833 O O . ILE A 1 362 ? 1.073 7.967 -5.076 1.00 94.31 362 ILE A O 1
ATOM 2837 N N . GLY A 1 363 ? 2.839 7.346 -6.296 1.00 93.88 363 GLY A N 1
ATOM 2838 C CA . GLY A 1 363 ? 2.350 5.975 -6.457 1.00 93.88 363 GLY A CA 1
ATOM 2839 C C . GLY A 1 363 ? 3.384 4.993 -6.994 1.00 93.88 363 GLY A C 1
ATOM 2840 O O . GLY A 1 363 ? 4.318 5.367 -7.699 1.00 93.88 363 GLY A O 1
ATOM 2841 N N . CYS A 1 364 ? 3.214 3.722 -6.634 1.00 95.75 364 CYS A N 1
ATOM 2842 C CA . CYS A 1 364 ? 3.986 2.586 -7.134 1.00 95.75 364 CYS A CA 1
ATOM 2843 C C . CYS A 1 364 ? 3.017 1.411 -7.236 1.00 95.75 364 CYS A C 1
ATOM 2845 O O . CYS A 1 364 ? 2.513 0.946 -6.215 1.00 95.75 364 CYS A O 1
ATOM 2847 N N . THR A 1 365 ? 2.691 0.992 -8.455 1.00 94.81 365 THR A N 1
ATOM 2848 C CA . THR A 1 365 ? 1.670 -0.035 -8.705 1.00 94.81 365 THR A CA 1
ATOM 2849 C C . THR A 1 365 ? 2.127 -1.009 -9.778 1.00 94.81 365 THR A C 1
ATOM 2851 O O . THR A 1 365 ? 2.942 -0.663 -10.635 1.00 94.81 365 THR A O 1
ATOM 2854 N N . THR A 1 366 ? 1.582 -2.221 -9.726 1.00 93.94 366 THR A N 1
ATOM 2855 C CA . THR A 1 366 ? 1.751 -3.231 -10.773 1.00 93.94 366 THR A CA 1
ATOM 2856 C C . THR A 1 366 ? 0.450 -3.355 -11.560 1.00 93.94 366 THR A C 1
ATOM 2858 O O . THR A 1 366 ? -0.618 -3.428 -10.954 1.00 93.94 366 THR A O 1
ATOM 2861 N N . ALA A 1 367 ? 0.542 -3.430 -12.885 1.00 91.31 367 ALA A N 1
ATOM 2862 C CA . ALA A 1 367 ? -0.564 -3.780 -13.775 1.00 91.31 367 ALA A CA 1
ATOM 2863 C C . ALA A 1 367 ? -0.184 -5.011 -14.604 1.00 91.31 367 ALA A C 1
ATOM 2865 O O . ALA A 1 367 ? 0.961 -5.135 -15.037 1.00 91.31 367 ALA A O 1
ATOM 2866 N N . SER A 1 368 ? -1.124 -5.935 -14.798 1.00 87.06 368 SER A N 1
ATOM 2867 C CA . SER A 1 368 ? -0.867 -7.214 -15.471 1.00 87.06 368 SER A CA 1
ATOM 2868 C C . SER A 1 368 ? -2.018 -7.602 -16.390 1.00 87.06 368 SER A C 1
ATOM 2870 O O . SER A 1 368 ? -3.109 -7.904 -15.916 1.00 87.06 368 SER A O 1
ATOM 2872 N N . THR A 1 369 ? -1.772 -7.662 -17.699 1.00 82.12 369 THR A N 1
ATOM 2873 C CA . THR A 1 369 ? -2.796 -8.020 -18.700 1.00 82.12 369 THR A CA 1
ATOM 2874 C C . THR A 1 369 ? -2.889 -9.527 -18.971 1.00 82.12 369 THR A C 1
ATOM 2876 O O . THR A 1 369 ? -3.586 -9.952 -19.888 1.00 82.12 369 THR A O 1
ATOM 2879 N N . PHE A 1 370 ? -2.226 -10.371 -18.170 1.00 70.44 370 PHE A N 1
ATOM 2880 C CA . PHE A 1 370 ? -2.197 -11.831 -18.366 1.00 70.44 370 PHE A CA 1
ATOM 2881 C C . PHE A 1 370 ? -3.561 -12.519 -18.249 1.00 70.44 370 PHE A C 1
ATOM 2883 O O . PHE A 1 370 ? -3.739 -13.616 -18.772 1.00 70.44 370 PHE A O 1
ATOM 2890 N N . ALA A 1 371 ? -4.547 -11.879 -17.619 1.00 58.69 371 ALA A N 1
ATOM 2891 C CA . ALA A 1 371 ? -5.921 -12.375 -17.631 1.00 58.69 371 ALA A CA 1
ATOM 2892 C C . ALA A 1 371 ? -6.585 -12.290 -19.026 1.00 58.69 371 ALA A C 1
ATOM 2894 O O . ALA A 1 371 ? -7.617 -12.926 -19.241 1.00 58.69 371 ALA A O 1
ATOM 2895 N N . SER A 1 372 ? -5.997 -11.539 -19.967 1.00 52.53 372 SER A N 1
ATOM 2896 C CA . SER A 1 372 ? -6.628 -11.114 -21.223 1.00 52.53 372 SER A CA 1
ATOM 2897 C C . SER A 1 372 ? -6.052 -11.756 -22.501 1.00 52.53 372 SER A C 1
ATOM 2899 O O . SER A 1 372 ? -6.566 -11.470 -23.581 1.00 52.53 372 SER A O 1
ATOM 2901 N N . GLY A 1 373 ? -5.032 -12.631 -22.435 1.00 50.41 373 GLY A N 1
ATOM 2902 C CA . GLY A 1 373 ? -4.541 -13.377 -23.614 1.00 50.41 373 GLY A CA 1
ATOM 2903 C C . GLY A 1 373 ? -3.078 -13.859 -23.575 1.00 50.41 373 GLY A C 1
ATOM 2904 O O . GLY A 1 373 ? -2.365 -13.638 -22.601 1.00 50.41 373 GLY A O 1
ATOM 2905 N N . GLU A 1 374 ? -2.631 -14.502 -24.668 1.00 51.59 374 GLU A N 1
ATOM 2906 C CA . GLU A 1 374 ? -1.314 -15.173 -24.830 1.00 51.59 374 GLU A CA 1
ATOM 2907 C C . GLU A 1 374 ? -0.084 -14.231 -24.829 1.00 51.59 374 GLU A C 1
ATOM 2909 O O . GLU A 1 374 ? 1.052 -14.695 -24.765 1.00 51.59 374 GLU A O 1
ATOM 2914 N N . HIS A 1 375 ? -0.285 -12.909 -24.863 1.00 62.94 375 HIS A N 1
ATOM 2915 C CA . HIS A 1 375 ? 0.777 -11.891 -24.831 1.00 62.94 375 HIS A CA 1
ATOM 2916 C C . HIS A 1 375 ? 0.547 -10.888 -23.697 1.00 62.94 375 HIS A C 1
ATOM 2918 O O . HIS A 1 375 ? 0.453 -9.682 -23.924 1.00 62.94 375 HIS A O 1
ATOM 2924 N N . GLY A 1 376 ? 0.396 -11.395 -22.475 1.00 73.44 376 GLY A N 1
ATOM 2925 C CA . GLY A 1 376 ? 0.280 -10.541 -21.301 1.00 73.44 376 GLY A CA 1
ATOM 2926 C C . GLY A 1 376 ? 1.530 -9.679 -21.090 1.00 73.44 376 GLY A C 1
ATOM 2927 O O . GLY A 1 376 ? 2.661 -10.078 -21.381 1.00 73.44 376 GLY A O 1
ATOM 2928 N N . THR A 1 377 ? 1.329 -8.494 -20.533 1.00 83.81 377 THR A N 1
ATOM 2929 C CA . THR A 1 377 ? 2.388 -7.579 -20.109 1.00 83.81 377 THR A CA 1
ATOM 2930 C C . THR A 1 377 ? 2.277 -7.393 -18.605 1.00 83.81 377 THR A C 1
ATOM 2932 O O . THR A 1 377 ? 1.168 -7.214 -18.100 1.00 83.81 377 THR A O 1
ATOM 2935 N N . VAL A 1 378 ? 3.406 -7.422 -17.887 1.00 90.19 378 VAL A N 1
ATOM 2936 C CA . VAL A 1 378 ? 3.454 -6.987 -16.484 1.00 90.19 378 VAL A CA 1
ATOM 2937 C C . VAL A 1 378 ? 4.259 -5.702 -16.390 1.00 90.19 378 VAL A C 1
ATOM 2939 O O . VAL A 1 378 ? 5.463 -5.683 -16.654 1.00 90.19 378 VAL A O 1
ATOM 2942 N N . LEU A 1 379 ? 3.569 -4.635 -16.012 1.00 93.31 379 LEU A N 1
ATOM 2943 C CA . LEU A 1 379 ? 4.114 -3.295 -15.898 1.00 93.31 379 LEU A CA 1
ATOM 2944 C C . LEU A 1 379 ? 4.219 -2.886 -14.438 1.00 93.31 379 LEU A C 1
ATOM 2946 O O . LEU A 1 379 ? 3.320 -3.151 -13.640 1.00 93.31 379 LEU A O 1
ATOM 2950 N N . THR A 1 380 ? 5.270 -2.146 -14.120 1.00 95.50 380 THR A N 1
ATOM 2951 C CA . THR A 1 380 ? 5.372 -1.368 -12.891 1.00 95.50 380 THR A CA 1
ATOM 2952 C C . THR A 1 380 ? 5.320 0.110 -13.229 1.00 95.50 380 THR A C 1
ATOM 2954 O O . THR A 1 380 ? 6.159 0.607 -13.976 1.00 95.50 380 THR A O 1
ATOM 2957 N N . ALA A 1 381 ? 4.342 0.808 -12.662 1.00 95.69 381 ALA A N 1
ATOM 2958 C CA . ALA A 1 381 ? 4.163 2.245 -12.800 1.00 95.69 381 ALA A CA 1
ATOM 2959 C C . ALA A 1 381 ? 4.620 2.944 -11.516 1.00 95.69 381 ALA A C 1
ATOM 2961 O O . ALA A 1 381 ? 4.075 2.687 -10.438 1.00 95.69 381 ALA A O 1
ATOM 2962 N N . ILE A 1 382 ? 5.610 3.828 -11.633 1.00 96.94 382 ILE A N 1
ATOM 2963 C CA . ILE A 1 382 ? 6.155 4.626 -10.527 1.00 96.94 382 ILE A CA 1
ATOM 2964 C C . ILE A 1 382 ? 5.921 6.095 -10.829 1.00 96.94 382 ILE A C 1
ATOM 2966 O O . ILE A 1 382 ? 6.248 6.563 -11.916 1.00 96.94 382 ILE A O 1
ATOM 2970 N N . THR A 1 383 ? 5.350 6.841 -9.890 1.00 95.44 383 THR A N 1
ATOM 2971 C CA . THR A 1 383 ? 4.963 8.238 -10.113 1.00 95.44 383 THR A CA 1
ATOM 2972 C C . THR A 1 383 ? 5.326 9.112 -8.937 1.00 95.44 383 THR A C 1
ATOM 2974 O O . THR A 1 383 ? 5.138 8.740 -7.776 1.00 95.44 383 THR A O 1
ATOM 2977 N N . TRP A 1 384 ? 5.847 10.288 -9.254 1.00 94.12 384 TRP A N 1
ATOM 2978 C CA . TRP A 1 384 ? 6.259 11.298 -8.295 1.00 94.12 384 TRP A CA 1
ATOM 2979 C C . TRP A 1 384 ? 6.104 12.693 -8.899 1.00 94.12 384 TRP A C 1
ATOM 2981 O O . TRP A 1 384 ? 5.972 12.857 -10.111 1.00 94.12 384 TRP A O 1
ATOM 2991 N N . ARG A 1 385 ? 6.115 13.710 -8.044 1.00 91.56 385 ARG A N 1
ATOM 2992 C CA . ARG A 1 385 ? 6.263 15.110 -8.438 1.00 91.56 385 ARG A CA 1
ATOM 2993 C C . ARG A 1 385 ? 7.696 15.537 -8.168 1.00 91.56 385 ARG A C 1
ATOM 2995 O O . ARG A 1 385 ? 8.155 15.428 -7.033 1.00 91.56 385 ARG A O 1
ATOM 3002 N N . SER A 1 386 ? 8.376 16.023 -9.196 1.00 89.75 386 SER A N 1
ATOM 3003 C CA . SER A 1 386 ? 9.698 16.629 -9.064 1.00 89.75 386 SER A CA 1
ATOM 3004 C C . SER A 1 386 ? 9.535 18.077 -8.608 1.00 89.75 386 SER A C 1
ATOM 3006 O O . SER A 1 386 ? 8.751 18.824 -9.201 1.00 89.75 386 SER A O 1
ATOM 3008 N N . GLN A 1 387 ? 10.228 18.481 -7.542 1.00 85.31 387 GLN A N 1
ATOM 3009 C CA . GLN A 1 387 ? 10.145 19.861 -7.047 1.00 85.31 387 GLN A CA 1
ATOM 3010 C C . GLN A 1 387 ? 10.935 20.837 -7.935 1.00 85.31 387 GLN A C 1
ATOM 3012 O O . GLN A 1 387 ? 10.574 22.009 -8.017 1.00 85.31 387 GLN A O 1
ATOM 3017 N N . MET A 1 388 ? 11.955 20.346 -8.650 1.00 84.44 388 MET A N 1
ATOM 3018 C CA . MET A 1 388 ? 12.822 21.132 -9.535 1.00 84.44 388 MET A CA 1
ATOM 3019 C C . MET A 1 388 ? 12.053 21.762 -10.703 1.00 84.44 388 MET A C 1
ATOM 3021 O O . MET A 1 388 ? 12.112 22.969 -10.934 1.00 84.44 388 MET A O 1
ATOM 3025 N N . ASP A 1 389 ? 11.331 20.933 -11.460 1.00 84.62 389 ASP A N 1
ATOM 3026 C CA . ASP A 1 389 ? 10.579 21.363 -12.643 1.00 84.62 389 ASP A CA 1
ATOM 3027 C C . ASP A 1 389 ? 9.080 21.539 -12.363 1.00 84.62 389 ASP A C 1
ATOM 3029 O O . ASP A 1 389 ? 8.334 22.002 -13.233 1.00 84.62 389 ASP A O 1
ATOM 3033 N N . ASN A 1 390 ? 8.655 21.215 -11.138 1.00 84.00 390 ASN A N 1
ATOM 3034 C CA . ASN A 1 390 ? 7.275 21.234 -10.682 1.00 84.00 390 ASN A CA 1
ATOM 3035 C C . ASN A 1 390 ? 6.339 20.386 -11.564 1.00 84.00 390 ASN A C 1
ATOM 3037 O O . ASN A 1 390 ? 5.191 20.765 -11.820 1.00 84.00 390 ASN A O 1
ATOM 3041 N N . ARG A 1 391 ? 6.823 19.243 -12.062 1.00 88.00 391 ARG A N 1
ATOM 3042 C CA . ARG A 1 391 ? 6.045 18.336 -12.915 1.00 88.00 391 ARG A CA 1
ATOM 3043 C C . ARG A 1 391 ? 5.829 16.989 -12.260 1.00 88.00 391 ARG A C 1
ATOM 3045 O O . ARG A 1 391 ? 6.639 16.504 -11.473 1.00 88.00 391 ARG A O 1
ATOM 3052 N N . ILE A 1 392 ? 4.723 16.359 -12.638 1.00 91.25 392 ILE A N 1
ATOM 3053 C CA . ILE A 1 392 ? 4.467 14.963 -12.309 1.00 91.25 392 ILE A CA 1
ATOM 3054 C C . ILE A 1 392 ? 5.146 14.098 -13.367 1.00 91.25 392 ILE A C 1
ATOM 3056 O O . ILE A 1 392 ? 4.911 14.263 -14.567 1.00 91.25 392 ILE A O 1
ATOM 3060 N N . LYS A 1 393 ? 5.984 13.177 -12.909 1.00 93.44 393 LYS A N 1
ATOM 3061 C CA . LYS A 1 393 ? 6.715 12.212 -13.723 1.00 93.44 393 LYS A CA 1
ATOM 3062 C C . LYS A 1 393 ? 6.169 10.816 -13.442 1.00 93.44 393 LYS A C 1
ATOM 3064 O O . LYS A 1 393 ? 5.881 10.476 -12.296 1.00 93.44 393 LYS A O 1
ATOM 3069 N N . LEU A 1 394 ? 6.021 10.020 -14.491 1.00 94.00 394 LEU A N 1
ATOM 3070 C CA . LEU A 1 394 ? 5.620 8.618 -14.452 1.00 94.00 394 LEU A CA 1
ATOM 3071 C C . LEU A 1 394 ? 6.676 7.805 -15.196 1.00 94.00 394 LEU A C 1
ATOM 3073 O O . LEU A 1 394 ? 7.009 8.123 -16.330 1.00 94.00 394 LEU A O 1
ATOM 3077 N N . VAL A 1 395 ? 7.170 6.739 -14.584 1.00 95.12 395 VAL A N 1
ATOM 3078 C CA . VAL A 1 395 ? 7.993 5.733 -15.255 1.00 95.12 395 VAL A CA 1
ATOM 3079 C C . VAL A 1 395 ? 7.227 4.428 -15.307 1.00 95.12 395 VAL A C 1
ATOM 3081 O O . VAL A 1 395 ? 6.716 3.964 -14.287 1.00 95.12 395 VAL A O 1
ATOM 3084 N N . ILE A 1 396 ? 7.177 3.843 -16.499 1.00 94.75 396 ILE A N 1
ATOM 3085 C CA . ILE A 1 396 ? 6.687 2.490 -16.732 1.00 94.75 396 ILE A CA 1
ATOM 3086 C C . ILE A 1 396 ? 7.890 1.586 -16.977 1.00 94.75 396 ILE A C 1
ATOM 3088 O O . ILE A 1 396 ? 8.690 1.839 -17.878 1.00 94.75 396 ILE A O 1
ATOM 3092 N N . PHE A 1 397 ? 8.001 0.538 -16.168 1.00 94.69 397 PHE A N 1
ATOM 3093 C CA . PHE A 1 397 ? 8.966 -0.546 -16.313 1.00 94.69 397 PHE A CA 1
ATOM 3094 C C . PHE A 1 397 ? 8.240 -1.819 -16.751 1.00 94.69 397 PHE A C 1
ATOM 3096 O O . PHE A 1 397 ? 7.241 -2.187 -16.136 1.00 94.69 397 PHE A O 1
ATOM 3103 N N . ASP A 1 398 ? 8.746 -2.498 -17.776 1.00 93.50 398 ASP A N 1
ATOM 3104 C CA . ASP A 1 398 ? 8.203 -3.766 -18.272 1.00 93.50 398 ASP A CA 1
ATOM 3105 C C . ASP A 1 398 ? 9.181 -4.909 -18.004 1.00 93.50 398 ASP A C 1
ATOM 3107 O O . ASP A 1 398 ? 10.295 -4.949 -18.539 1.00 93.50 398 ASP A O 1
ATOM 3111 N N . ILE A 1 399 ? 8.743 -5.862 -17.178 1.00 93.06 399 ILE A N 1
ATOM 3112 C CA . ILE A 1 399 ? 9.571 -7.000 -16.777 1.00 93.06 399 ILE A CA 1
ATOM 3113 C C . ILE A 1 399 ? 9.917 -7.902 -17.968 1.00 93.06 399 ILE A C 1
ATOM 3115 O O . ILE A 1 399 ? 11.038 -8.394 -18.050 1.00 93.06 399 ILE A O 1
ATOM 3119 N N . ASN A 1 400 ? 9.004 -8.088 -18.921 1.00 89.75 400 ASN A N 1
ATOM 3120 C CA . ASN A 1 400 ? 9.204 -9.000 -20.045 1.00 89.75 400 ASN A CA 1
ATOM 3121 C C . ASN A 1 400 ? 10.252 -8.438 -21.007 1.00 89.75 400 ASN A C 1
ATOM 3123 O O . ASN A 1 400 ? 11.105 -9.172 -21.504 1.00 89.75 400 ASN A O 1
ATOM 3127 N N . GLN A 1 401 ? 10.221 -7.126 -21.246 1.00 90.88 401 GLN A N 1
ATOM 3128 C CA . GLN A 1 401 ? 11.237 -6.465 -22.065 1.00 90.88 401 GLN A CA 1
ATOM 3129 C C . GLN A 1 401 ? 12.593 -6.440 -21.355 1.00 90.88 401 GLN A C 1
ATOM 3131 O O . GLN A 1 401 ? 13.618 -6.667 -21.992 1.00 90.88 401 GLN A O 1
ATOM 3136 N N . TRP A 1 402 ? 12.614 -6.266 -20.030 1.00 93.06 402 TRP A N 1
ATOM 3137 C CA . TRP A 1 402 ? 13.856 -6.338 -19.257 1.00 93.06 402 TRP A CA 1
ATOM 3138 C C . TRP A 1 402 ? 14.489 -7.738 -19.317 1.00 93.06 402 TRP A C 1
ATOM 3140 O O . TRP A 1 402 ? 15.710 -7.858 -19.390 1.00 93.06 402 TRP A O 1
ATOM 3150 N N . TYR A 1 403 ? 13.677 -8.802 -19.358 1.00 91.38 403 TYR A N 1
ATOM 3151 C CA . TYR A 1 403 ? 14.155 -10.172 -19.595 1.00 91.38 403 TYR A CA 1
ATOM 3152 C C . TYR A 1 403 ? 14.730 -10.346 -21.002 1.00 91.38 403 TYR A C 1
ATOM 3154 O O . TYR A 1 403 ? 15.780 -10.971 -21.151 1.00 91.38 403 TYR A O 1
ATOM 3162 N N . LYS A 1 404 ? 14.066 -9.796 -22.028 1.00 90.38 404 LYS A N 1
ATOM 3163 C CA . LYS A 1 404 ? 14.540 -9.856 -23.423 1.00 90.38 404 LYS A CA 1
ATOM 3164 C C . LYS A 1 404 ? 15.882 -9.156 -23.617 1.00 90.38 404 LYS A C 1
ATOM 3166 O O . LYS A 1 404 ? 16.672 -9.605 -24.437 1.00 90.38 404 LYS A O 1
ATOM 3171 N N . GLU A 1 405 ? 16.147 -8.105 -22.848 1.00 91.31 405 GLU A N 1
ATOM 3172 C CA . GLU A 1 405 ? 17.438 -7.406 -22.835 1.00 91.31 405 GLU A CA 1
ATOM 3173 C C . GLU A 1 405 ? 18.473 -8.033 -21.885 1.00 91.31 405 GLU A C 1
ATOM 3175 O O . GLU A 1 405 ? 19.467 -7.401 -21.547 1.00 91.31 405 GLU A O 1
ATOM 3180 N N . GLU A 1 406 ? 18.270 -9.280 -21.454 1.00 92.00 406 GLU A N 1
ATOM 3181 C CA . GLU A 1 406 ? 19.209 -10.024 -20.601 1.00 92.00 406 GLU A CA 1
ATOM 3182 C C . GLU A 1 406 ? 19.408 -9.423 -19.194 1.00 92.00 406 GLU A C 1
ATOM 3184 O O . GLU A 1 406 ? 20.445 -9.608 -18.556 1.00 92.00 406 GLU A O 1
ATOM 3189 N N . MET A 1 407 ? 18.373 -8.773 -18.652 1.00 92.38 407 MET A N 1
ATOM 3190 C CA . MET A 1 407 ? 18.306 -8.299 -17.263 1.00 92.38 407 MET A CA 1
ATOM 3191 C C . MET A 1 407 ? 19.451 -7.350 -16.845 1.00 92.38 407 MET A C 1
ATOM 3193 O O . MET A 1 407 ? 20.133 -7.617 -15.843 1.00 92.38 407 MET A O 1
ATOM 3197 N N . PRO A 1 408 ? 19.668 -6.219 -17.542 1.00 92.06 408 PRO A N 1
ATOM 3198 C CA . PRO A 1 408 ? 20.727 -5.277 -17.195 1.00 92.06 408 PRO A CA 1
ATOM 3199 C C . PRO A 1 408 ? 20.551 -4.740 -15.768 1.00 92.06 408 PRO A C 1
ATOM 3201 O O . PRO A 1 408 ? 19.448 -4.374 -15.349 1.00 92.06 408 PRO A O 1
ATOM 3204 N N . THR A 1 409 ? 21.650 -4.684 -15.010 1.00 88.69 409 THR A N 1
ATOM 3205 C CA . THR A 1 409 ? 21.637 -4.268 -13.595 1.00 88.69 409 THR A CA 1
ATOM 3206 C C . THR A 1 409 ? 21.879 -2.771 -13.400 1.00 88.69 409 THR A C 1
ATOM 3208 O O . THR A 1 409 ? 21.419 -2.186 -12.415 1.00 88.69 409 THR A O 1
ATOM 3211 N N . HIS A 1 410 ? 22.591 -2.155 -14.345 1.00 83.06 410 HIS A N 1
ATOM 3212 C CA . HIS A 1 410 ? 22.958 -0.743 -14.355 1.00 83.06 410 HIS A CA 1
ATOM 3213 C C . HIS A 1 410 ? 22.516 -0.133 -15.686 1.00 83.06 410 HIS A C 1
ATOM 3215 O O . HIS A 1 410 ? 23.222 -0.296 -16.680 1.00 83.06 410 HIS A O 1
ATOM 3221 N N . PRO A 1 411 ? 21.355 0.539 -15.730 1.00 83.38 411 PRO A N 1
ATOM 3222 C CA . PRO A 1 411 ? 20.895 1.196 -16.944 1.00 83.38 411 PRO A CA 1
ATOM 3223 C C . PRO A 1 411 ? 21.902 2.265 -17.369 1.00 83.38 411 PRO A C 1
ATOM 3225 O O . PRO A 1 411 ? 22.172 3.198 -16.609 1.00 83.38 411 PRO A O 1
ATOM 3228 N N . ASN A 1 412 ? 22.458 2.137 -18.570 1.00 79.88 412 ASN A N 1
ATOM 3229 C CA . ASN A 1 412 ? 23.321 3.160 -19.139 1.00 79.88 412 ASN A CA 1
ATOM 3230 C C . ASN A 1 412 ? 22.445 4.297 -19.696 1.00 79.88 412 ASN A C 1
ATOM 3232 O O . ASN A 1 412 ? 21.618 4.046 -20.573 1.00 79.88 412 ASN A O 1
ATOM 3236 N N . PRO A 1 413 ? 22.608 5.555 -19.248 1.00 71.88 413 PRO A N 1
ATOM 3237 C CA . PRO A 1 413 ? 21.810 6.672 -19.755 1.00 71.88 413 PRO A CA 1
ATOM 3238 C C . PRO A 1 413 ? 21.939 6.912 -21.266 1.00 71.88 413 PRO A C 1
ATOM 3240 O O . PRO A 1 413 ? 21.082 7.591 -21.830 1.00 71.88 413 PRO A O 1
ATOM 3243 N N . GLN A 1 414 ? 23.007 6.404 -21.890 1.00 75.94 414 GLN A N 1
ATOM 3244 C CA . GLN A 1 414 ? 23.292 6.545 -23.321 1.00 75.94 414 GLN A CA 1
ATOM 3245 C C . GLN A 1 414 ? 22.645 5.458 -24.192 1.00 75.94 414 GLN A C 1
ATOM 3247 O O . GLN A 1 414 ? 22.682 5.577 -25.413 1.00 75.94 414 GLN A O 1
ATOM 325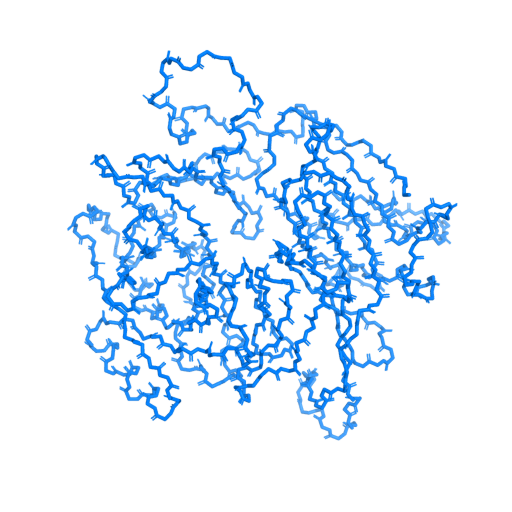2 N N . GLU A 1 415 ? 22.089 4.406 -23.587 1.00 81.38 415 GLU A N 1
ATOM 3253 C CA . GLU A 1 415 ? 21.448 3.300 -24.300 1.00 81.38 415 GLU A CA 1
ATOM 3254 C C . GLU A 1 415 ? 19.932 3.503 -24.405 1.00 81.38 415 GLU A C 1
ATOM 3256 O O . GLU A 1 415 ? 19.291 4.093 -23.528 1.00 81.38 415 GLU A O 1
ATOM 3261 N N . ASP A 1 416 ? 19.356 2.975 -25.485 1.00 81.06 416 ASP A N 1
ATOM 3262 C CA . ASP A 1 416 ? 17.909 2.889 -25.657 1.00 81.06 416 ASP A CA 1
ATOM 3263 C C . ASP A 1 416 ? 17.366 1.752 -24.786 1.00 81.06 416 ASP A C 1
ATOM 3265 O O . ASP A 1 416 ? 17.422 0.581 -25.152 1.00 81.06 416 ASP A O 1
ATOM 3269 N N . LEU A 1 417 ? 16.844 2.108 -23.611 1.00 88.94 417 LEU A N 1
ATOM 3270 C CA . LEU A 1 417 ? 16.297 1.164 -22.634 1.00 88.94 417 LEU A CA 1
ATOM 3271 C C . LEU A 1 417 ? 14.870 0.754 -23.038 1.00 88.94 417 LEU A C 1
ATOM 3273 O O . LEU A 1 417 ? 13.909 1.414 -22.633 1.00 88.94 417 LEU A O 1
ATOM 3277 N N . ASN A 1 418 ? 14.682 -0.319 -23.816 1.00 90.44 418 ASN A N 1
ATOM 3278 C CA . ASN A 1 418 ? 13.349 -0.655 -24.351 1.00 90.44 418 ASN A CA 1
ATOM 3279 C C . ASN A 1 418 ? 12.388 -1.236 -23.308 1.00 90.44 418 ASN A C 1
ATOM 3281 O O . ASN A 1 418 ? 11.206 -1.411 -23.593 1.00 90.44 418 ASN A O 1
ATOM 3285 N N . TYR A 1 419 ? 12.868 -1.506 -22.097 1.00 91.44 419 TYR A N 1
ATOM 3286 C CA . TYR A 1 419 ? 12.070 -1.936 -20.950 1.00 91.44 419 TYR A CA 1
ATOM 3287 C C . TYR A 1 419 ? 11.611 -0.784 -20.048 1.00 91.44 419 TYR A C 1
ATOM 3289 O O . TYR A 1 419 ? 10.944 -1.025 -19.040 1.00 91.44 419 TYR A O 1
ATOM 3297 N N . LEU A 1 420 ? 11.959 0.462 -20.387 1.00 92.69 420 LEU A N 1
ATOM 3298 C CA . LEU A 1 420 ? 11.605 1.658 -19.629 1.00 92.69 420 LEU A CA 1
ATOM 3299 C C . LEU A 1 420 ? 10.985 2.728 -20.524 1.00 92.69 420 LEU A C 1
ATOM 3301 O O . LEU A 1 420 ? 11.444 2.985 -21.633 1.00 92.69 420 LEU A O 1
ATOM 3305 N N . CYS A 1 421 ? 9.975 3.417 -20.005 1.00 92.38 421 CYS A N 1
ATOM 3306 C CA . CYS A 1 421 ? 9.408 4.592 -20.655 1.00 92.38 421 CYS A CA 1
ATOM 3307 C C . CYS A 1 421 ? 9.051 5.659 -19.620 1.00 92.38 421 CYS A C 1
ATOM 3309 O O . CYS A 1 421 ? 8.369 5.365 -18.637 1.00 92.38 421 CYS A O 1
ATOM 3311 N N . GLY A 1 422 ? 9.521 6.888 -19.845 1.00 92.88 422 GLY A N 1
ATOM 3312 C CA . GLY A 1 422 ? 9.239 8.042 -18.999 1.00 92.88 422 GLY A CA 1
ATOM 3313 C C . GLY A 1 422 ? 8.133 8.912 -19.587 1.00 92.88 422 GLY A C 1
ATOM 3314 O O . GLY A 1 422 ? 8.123 9.212 -20.779 1.00 92.88 422 GLY A O 1
ATOM 3315 N N . PHE A 1 423 ? 7.222 9.373 -18.742 1.00 91.94 423 PHE A N 1
ATOM 3316 C CA . PHE A 1 423 ? 6.142 10.283 -19.088 1.00 91.94 423 PHE A CA 1
ATOM 3317 C C . PHE A 1 423 ? 6.147 11.491 -18.159 1.00 91.94 423 PHE A C 1
ATOM 3319 O O . PHE A 1 423 ? 6.343 11.370 -16.952 1.00 91.94 423 PHE A O 1
ATOM 3326 N N . ILE A 1 424 ? 5.885 12.663 -18.721 1.00 91.38 424 ILE A N 1
ATOM 3327 C CA . ILE A 1 424 ? 5.629 13.900 -17.994 1.00 91.38 424 ILE A CA 1
ATOM 3328 C C . ILE A 1 424 ? 4.138 14.181 -18.116 1.00 91.38 424 ILE A C 1
ATOM 3330 O O . ILE A 1 424 ? 3.636 14.406 -19.219 1.00 91.38 424 ILE A O 1
ATOM 3334 N N . LEU A 1 425 ? 3.425 14.171 -16.994 1.00 87.12 425 LEU A N 1
ATOM 3335 C CA . LEU A 1 425 ? 2.011 14.523 -16.951 1.00 87.12 425 LEU A CA 1
ATOM 3336 C C . LEU A 1 425 ? 1.905 16.045 -16.826 1.00 87.12 425 LEU A C 1
ATOM 3338 O O . LEU A 1 425 ? 2.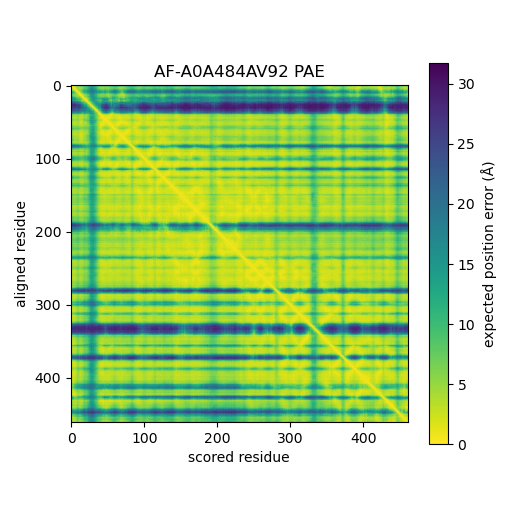063 16.619 -15.747 1.00 87.12 425 LEU A O 1
ATOM 3342 N N . SER A 1 426 ? 1.680 16.709 -17.956 1.00 75.81 426 SER A N 1
ATOM 3343 C CA . SER A 1 426 ? 1.603 18.164 -18.027 1.00 75.81 426 SER A CA 1
ATOM 3344 C C . SER A 1 426 ? 0.267 18.675 -17.507 1.00 75.81 426 SER A C 1
ATOM 3346 O O . SER A 1 426 ? -0.789 18.389 -18.074 1.00 75.81 426 SER A O 1
ATOM 3348 N N . GLY A 1 427 ? 0.339 19.481 -16.452 1.00 67.56 427 GLY A N 1
ATOM 3349 C CA . GLY A 1 427 ? -0.772 20.172 -15.805 1.00 67.56 427 GLY A CA 1
ATOM 3350 C C . GLY A 1 427 ? -0.271 20.954 -14.587 1.00 67.56 427 GLY A C 1
ATOM 3351 O O . GLY A 1 427 ? 0.831 20.709 -14.109 1.00 67.56 427 GLY A O 1
ATOM 3352 N N . GLN A 1 428 ? -1.063 21.908 -14.089 1.00 61.91 428 GLN A N 1
ATOM 3353 C CA . GLN A 1 428 ? -0.731 22.679 -12.875 1.00 61.91 428 GLN A CA 1
ATOM 3354 C C . GLN A 1 428 ? -1.211 22.001 -11.578 1.00 61.91 428 GLN A C 1
ATOM 3356 O O . GLN A 1 428 ? -1.032 22.540 -10.489 1.00 61.91 428 GLN A O 1
ATOM 3361 N N . HIS A 1 429 ? -1.860 20.839 -11.678 1.00 70.56 429 HIS A N 1
ATOM 3362 C CA . HIS A 1 429 ? -2.469 20.170 -10.534 1.00 70.56 429 HIS A CA 1
ATOM 3363 C C . HIS A 1 429 ? -1.476 19.282 -9.793 1.00 70.56 429 HIS A C 1
ATOM 3365 O O . HIS A 1 429 ? -0.569 18.695 -10.379 1.00 70.56 429 HIS A O 1
ATOM 3371 N N . VAL A 1 430 ? -1.694 19.154 -8.489 1.00 76.75 430 VAL A N 1
ATOM 3372 C CA . VAL A 1 430 ? -0.900 18.285 -7.625 1.00 76.75 430 VAL A CA 1
ATOM 3373 C C . VAL A 1 430 ? -1.489 16.880 -7.660 1.00 76.75 430 VAL A C 1
ATOM 3375 O O . VAL A 1 430 ? -2.692 16.706 -7.479 1.00 76.75 430 VAL A O 1
ATOM 3378 N N . GLY A 1 431 ? -0.646 15.882 -7.921 1.00 85.12 431 GLY A N 1
ATOM 3379 C CA . GLY A 1 431 ? -1.044 14.478 -7.895 1.00 85.12 431 GLY A CA 1
ATOM 3380 C C . GLY A 1 431 ? -1.051 13.950 -6.465 1.00 85.12 431 GLY A C 1
ATOM 3381 O O . GLY A 1 431 ? -0.064 14.110 -5.754 1.00 85.12 431 GLY A O 1
ATOM 3382 N N . LEU A 1 432 ? -2.156 13.327 -6.053 1.00 90.38 432 LEU A N 1
ATOM 3383 C CA . LEU A 1 432 ? -2.291 12.702 -4.729 1.00 90.38 432 LEU A CA 1
ATOM 3384 C C . LEU A 1 432 ? -2.131 11.181 -4.779 1.00 90.38 432 LEU A C 1
ATOM 3386 O O . LEU A 1 432 ? -1.681 10.579 -3.813 1.00 90.38 432 LEU A O 1
ATOM 3390 N N . ALA A 1 433 ? -2.504 10.569 -5.901 1.00 91.81 433 ALA A N 1
ATOM 3391 C CA . ALA A 1 433 ? -2.381 9.142 -6.149 1.00 91.81 433 ALA A CA 1
ATOM 3392 C C . ALA A 1 433 ? -2.402 8.874 -7.659 1.00 91.81 433 ALA A C 1
ATOM 3394 O O . ALA A 1 433 ? -2.889 9.699 -8.436 1.00 91.81 433 ALA A O 1
ATOM 3395 N N . LEU A 1 434 ? -1.898 7.708 -8.060 1.00 91.25 434 LEU A N 1
ATOM 3396 C CA . LEU A 1 434 ? -2.010 7.185 -9.418 1.00 91.25 434 LEU A CA 1
ATOM 3397 C C . LEU A 1 434 ? -2.412 5.712 -9.354 1.00 91.25 434 LEU A C 1
ATOM 3399 O O . LEU A 1 434 ? -1.873 4.956 -8.548 1.00 91.25 434 LEU A O 1
ATOM 3403 N N . GLN A 1 435 ? -3.302 5.310 -10.254 1.00 89.75 435 GLN A N 1
ATOM 3404 C CA . GLN A 1 435 ? -3.556 3.915 -10.568 1.00 89.75 435 GLN A CA 1
ATOM 3405 C C . GLN A 1 435 ? -3.559 3.752 -12.085 1.00 89.75 435 GLN A C 1
ATOM 3407 O O . GLN A 1 435 ? -4.177 4.548 -12.790 1.00 89.75 435 GLN A O 1
ATOM 3412 N N . LEU A 1 436 ? -2.863 2.726 -12.567 1.00 88.75 436 LEU A N 1
ATOM 3413 C CA . LEU A 1 436 ? -2.968 2.287 -13.949 1.00 88.75 436 LEU A CA 1
ATOM 3414 C C . LEU A 1 436 ? -4.157 1.327 -14.056 1.00 88.75 436 LEU A C 1
ATOM 3416 O O . LEU A 1 436 ? -4.207 0.328 -13.332 1.00 88.75 436 LEU A O 1
ATOM 3420 N N . ASP A 1 437 ? -5.119 1.645 -14.918 1.00 87.50 437 ASP A N 1
ATOM 3421 C CA . ASP A 1 437 ? -6.212 0.727 -15.220 1.00 87.50 437 ASP A CA 1
ATOM 3422 C C . ASP A 1 437 ? -5.655 -0.421 -16.064 1.00 87.50 437 ASP A C 1
ATOM 3424 O O . ASP A 1 437 ? -5.070 -0.216 -17.120 1.00 87.50 437 ASP A O 1
ATOM 3428 N N . THR A 1 438 ? -5.768 -1.645 -15.558 1.00 85.88 438 THR A N 1
ATOM 3429 C CA . THR A 1 438 ? -5.204 -2.808 -16.248 1.00 85.88 438 THR A CA 1
ATOM 3430 C C . THR A 1 438 ? -6.010 -3.153 -17.499 1.00 85.88 438 THR A C 1
ATOM 3432 O O . THR A 1 438 ? -5.437 -3.645 -18.471 1.00 85.88 438 THR A O 1
ATOM 3435 N N . ASP A 1 439 ? -7.307 -2.841 -17.504 1.00 84.94 439 ASP A N 1
ATOM 3436 C CA . ASP A 1 439 ? -8.206 -3.151 -18.614 1.00 84.94 439 ASP A CA 1
ATOM 3437 C C . ASP A 1 439 ? -8.046 -2.161 -19.784 1.00 84.94 439 ASP A C 1
ATOM 3439 O O . ASP A 1 439 ? -8.473 -2.455 -20.903 1.00 84.94 439 ASP A O 1
ATOM 3443 N N . SER A 1 440 ? -7.405 -1.005 -19.559 1.00 85.62 440 SER A N 1
ATOM 3444 C CA . SER A 1 440 ? -7.132 -0.009 -20.603 1.00 85.62 440 SER A CA 1
ATOM 3445 C C . SER A 1 440 ? -5.830 -0.255 -21.370 1.00 85.62 440 SER A C 1
ATOM 3447 O O . SER A 1 440 ? -5.627 0.357 -22.421 1.00 85.62 440 SER A O 1
ATOM 3449 N N . ILE A 1 441 ? -4.958 -1.146 -20.881 1.00 87.25 441 ILE A N 1
ATOM 3450 C CA . ILE A 1 441 ? -3.642 -1.399 -21.476 1.00 87.25 441 ILE A CA 1
ATOM 3451 C C . ILE A 1 441 ? -3.803 -2.206 -22.766 1.00 87.25 441 ILE A C 1
ATOM 3453 O O . ILE A 1 441 ? -4.135 -3.392 -22.752 1.00 87.25 441 ILE A O 1
ATOM 3457 N N . ILE A 1 442 ? -3.506 -1.565 -23.894 1.00 82.50 442 ILE A N 1
ATOM 3458 C CA . ILE A 1 442 ? -3.642 -2.133 -25.234 1.00 82.50 442 ILE A CA 1
ATOM 3459 C C . ILE A 1 442 ? -2.294 -2.028 -25.969 1.00 82.50 442 ILE A C 1
ATOM 3461 O O . ILE A 1 442 ? -1.751 -0.923 -26.098 1.00 82.50 442 ILE A O 1
ATOM 3465 N N . PRO A 1 443 ? -1.743 -3.145 -26.484 1.00 78.19 443 PRO A N 1
ATOM 3466 C CA . PRO A 1 443 ? -0.546 -3.113 -27.315 1.00 78.19 443 PRO A CA 1
ATOM 3467 C C . PRO A 1 443 ? -0.844 -2.538 -28.703 1.00 78.19 443 PRO A C 1
ATOM 3469 O O . PRO A 1 443 ? -1.968 -2.610 -29.204 1.00 78.19 443 PRO A O 1
ATOM 3472 N N . PHE A 1 444 ? 0.179 -1.998 -29.365 1.00 75.06 444 PHE A N 1
ATOM 3473 C CA . PHE A 1 444 ? 0.039 -1.539 -30.743 1.00 75.06 444 PHE A CA 1
ATOM 3474 C C . PHE A 1 444 ? -0.253 -2.717 -31.687 1.00 75.06 444 PHE A C 1
ATOM 3476 O O . PHE A 1 444 ? 0.504 -3.686 -31.744 1.00 75.06 444 PHE A O 1
ATOM 3483 N N . ILE A 1 445 ? -1.341 -2.624 -32.459 1.00 66.00 445 ILE A N 1
ATOM 3484 C CA . ILE A 1 445 ? -1.764 -3.667 -33.403 1.00 66.00 445 ILE A CA 1
ATOM 3485 C C . ILE A 1 445 ? -1.344 -3.268 -34.822 1.00 66.00 445 ILE A C 1
ATOM 3487 O O . ILE A 1 445 ? -1.761 -2.230 -35.337 1.00 66.00 445 ILE A O 1
ATOM 3491 N N . SER A 1 446 ? -0.560 -4.121 -35.481 1.00 68.75 446 SER A N 1
ATOM 3492 C CA . SER A 1 446 ? -0.137 -3.961 -36.878 1.00 68.75 446 SER A CA 1
ATOM 3493 C C . SER A 1 446 ? -0.201 -5.290 -37.631 1.00 68.75 446 SER A C 1
ATOM 3495 O O . SER A 1 446 ? -0.139 -6.358 -37.031 1.00 68.75 446 SER A O 1
ATOM 3497 N N . LEU A 1 447 ? -0.308 -5.224 -38.964 1.00 63.88 447 LEU A N 1
ATOM 3498 C CA . LEU A 1 447 ? -0.285 -6.393 -39.859 1.00 63.88 447 LEU A CA 1
ATOM 3499 C C . LEU A 1 447 ? 1.079 -7.107 -39.874 1.00 63.88 447 LEU A C 1
ATOM 3501 O O . LEU A 1 447 ? 1.151 -8.279 -40.232 1.00 63.88 447 LEU A O 1
ATOM 3505 N N . GLN A 1 448 ? 2.154 -6.402 -39.515 1.00 65.19 448 GLN A N 1
ATOM 3506 C CA . GLN A 1 448 ? 3.496 -6.959 -39.343 1.00 65.19 448 GLN A CA 1
ATOM 3507 C C . GLN A 1 448 ? 3.861 -6.875 -37.861 1.00 65.19 448 GLN A C 1
ATOM 3509 O O . GLN A 1 448 ? 3.721 -5.813 -37.268 1.00 65.19 448 GLN A O 1
ATOM 3514 N N . CYS A 1 449 ? 4.324 -7.963 -37.249 1.00 62.69 449 CYS A N 1
ATOM 3515 C CA . CYS A 1 449 ? 4.779 -7.942 -35.857 1.00 62.69 449 CYS A CA 1
ATOM 3516 C C . CYS A 1 449 ? 6.264 -7.569 -35.806 1.00 62.69 449 CYS A C 1
ATOM 3518 O O . CYS A 1 449 ? 7.117 -8.397 -36.117 1.00 62.69 449 CYS A O 1
ATOM 3520 N N . HIS A 1 450 ? 6.568 -6.333 -35.411 1.00 73.81 450 HIS A N 1
ATOM 3521 C CA . HIS A 1 450 ? 7.922 -5.919 -35.045 1.00 73.81 450 HIS A CA 1
ATOM 3522 C C . HIS A 1 450 ? 8.068 -5.905 -33.523 1.00 73.81 450 HIS A C 1
ATOM 3524 O O . HIS A 1 450 ? 7.151 -5.474 -32.828 1.00 73.81 450 HIS A O 1
ATOM 3530 N N . ASP A 1 451 ? 9.234 -6.305 -33.007 1.00 74.62 451 ASP A N 1
ATOM 3531 C CA . ASP A 1 451 ? 9.498 -6.339 -31.559 1.00 74.62 451 ASP A CA 1
ATOM 3532 C C . ASP A 1 451 ? 9.261 -4.983 -30.881 1.00 74.62 451 ASP A C 1
ATOM 3534 O O . ASP A 1 451 ? 8.749 -4.921 -29.764 1.00 74.62 451 ASP A O 1
ATOM 3538 N N . ALA A 1 452 ? 9.520 -3.891 -31.609 1.00 77.50 452 ALA A N 1
ATOM 3539 C CA . ALA A 1 452 ? 9.303 -2.529 -31.139 1.00 77.50 452 ALA A CA 1
ATOM 3540 C C . ALA A 1 452 ? 7.843 -2.198 -30.775 1.00 77.50 452 ALA A C 1
ATOM 3542 O O . ALA A 1 452 ? 7.601 -1.236 -30.049 1.00 77.50 452 ALA A O 1
ATOM 3543 N N . TYR A 1 453 ? 6.870 -2.982 -31.248 1.00 79.94 453 TYR A N 1
ATOM 3544 C CA . TYR A 1 453 ? 5.449 -2.805 -30.925 1.00 79.94 453 TYR A CA 1
ATOM 3545 C C . TYR A 1 453 ? 5.068 -3.328 -29.540 1.00 79.94 453 TYR A C 1
ATOM 3547 O O . TYR A 1 453 ? 3.985 -3.017 -29.049 1.00 79.94 453 TYR A O 1
ATOM 3555 N N . TYR A 1 454 ? 5.968 -4.070 -28.895 1.00 78.75 454 TYR A N 1
ATOM 3556 C CA . TYR A 1 454 ? 5.781 -4.590 -27.543 1.00 78.75 454 TYR A CA 1
ATOM 3557 C C . TYR A 1 454 ? 6.532 -3.777 -26.484 1.00 78.75 454 TYR A C 1
ATOM 3559 O O . TYR A 1 454 ? 6.505 -4.141 -25.312 1.00 78.75 454 TYR A O 1
ATOM 3567 N N . PHE A 1 455 ? 7.239 -2.715 -26.876 1.00 86.56 455 PHE A N 1
ATOM 3568 C CA . PHE A 1 455 ? 7.921 -1.841 -25.927 1.00 86.56 455 PHE A CA 1
ATOM 3569 C C . PHE A 1 455 ? 6.905 -0.980 -25.164 1.00 86.56 455 PHE A C 1
ATOM 3571 O O . PHE A 1 455 ? 5.877 -0.614 -25.738 1.00 86.56 455 PHE A O 1
ATOM 3578 N N . PRO A 1 456 ? 7.194 -0.555 -23.920 1.00 83.75 456 PRO A N 1
ATOM 3579 C CA . PRO A 1 456 ? 6.265 0.242 -23.118 1.00 83.75 456 PRO A CA 1
ATOM 3580 C C . PRO A 1 456 ? 5.852 1.547 -23.803 1.00 83.75 456 PRO A C 1
ATOM 3582 O O . PRO A 1 456 ? 4.723 1.999 -23.650 1.00 83.75 456 PRO A O 1
ATOM 3585 N N . LYS A 1 457 ? 6.743 2.122 -24.623 1.00 85.81 457 LYS A N 1
ATOM 3586 C CA . LYS A 1 457 ? 6.472 3.328 -25.422 1.00 85.81 457 LYS A CA 1
ATOM 3587 C C . LYS A 1 457 ? 5.423 3.140 -26.526 1.00 85.81 457 LYS A C 1
ATOM 3589 O O . LYS A 1 457 ? 4.899 4.127 -27.031 1.00 85.81 457 LYS A O 1
ATOM 3594 N N . ALA A 1 458 ? 5.139 1.901 -26.924 1.00 85.12 458 ALA A N 1
ATOM 3595 C CA . ALA A 1 458 ? 4.136 1.570 -27.934 1.00 85.12 458 ALA A CA 1
ATOM 3596 C C . ALA A 1 458 ? 2.764 1.222 -27.324 1.00 85.12 458 ALA A C 1
ATOM 3598 O O . ALA A 1 458 ? 1.808 0.995 -28.066 1.00 85.12 458 ALA A O 1
ATOM 3599 N N . LEU A 1 459 ? 2.653 1.175 -25.991 1.00 85.19 459 LEU A N 1
ATOM 3600 C CA . LEU A 1 459 ? 1.403 0.868 -25.302 1.00 85.19 459 LEU A CA 1
ATOM 3601 C C . LEU A 1 459 ? 0.464 2.077 -25.285 1.00 85.19 459 LEU A C 1
ATOM 3603 O O . LEU A 1 459 ? 0.887 3.218 -25.098 1.00 85.19 459 LEU A O 1
ATOM 3607 N N . SER A 1 460 ? -0.829 1.805 -25.439 1.00 83.69 460 SER A N 1
ATOM 3608 C CA . SER A 1 460 ? -1.906 2.734 -25.083 1.00 83.69 460 SER A CA 1
ATOM 3609 C C . SER A 1 460 ? -2.505 2.297 -23.753 1.00 83.69 460 SER A C 1
ATOM 3611 O O . SER A 1 460 ? -2.671 1.099 -23.545 1.00 83.69 460 SER A O 1
ATOM 3613 N N . PHE A 1 461 ? -2.796 3.241 -22.861 1.00 84.00 461 PHE A N 1
ATOM 3614 C CA . PHE A 1 461 ? -3.369 2.978 -21.542 1.00 84.00 461 PHE A CA 1
ATOM 3615 C C . PHE A 1 461 ? -4.120 4.193 -20.999 1.00 84.00 461 PHE A C 1
ATOM 3617 O O . PHE A 1 461 ? -3.855 5.325 -21.480 1.00 84.00 461 PHE A O 1
#

pLDDT: mean 85.68, std 13.77, range [36.59, 98.69]

Organism: Drosophila navojoa (NCBI:txid7232)

Secondary structure (DSSP, 8-state):
--EEEEE--TTT--PPPGGGSTTTTS-S---S-GGGTTTTEEEEEETTTTEEEEEESSBSEEEEEEEETTT--EEEEEEEEE-TT--EEEEEEEE---TT-TT---EEEEEEETTTEEEEEEEEGGGTEEEEEEE-GGGT--EEEEEEE-HHHHHHSTTTT-SSEEEEEETTSEEEEEE--HHHHHHHHTS-----GGGSPEEEEEEE--GGGHHHHHHHHHHHT-EEEEEEE---SS---EEEEEEEGGGTEEEEEETTSEEEEEETTTTEEEEEEE-S-TTS---EEEEEEE--SS-SS-EEEEEEEEE-SS-EEEEEEEEEEPPPPGGG-SSS-----SEEEEEEEEEEEEESS-EEEEEEEEEEGGGG-TT--EEEEEEEEETTTTEEEEEEEEHHHHHHTT--SS--TTS--TTEEEEEEESSSPP------STT-BPPP-SS--GGGGSGGG-B-

Radius of gyration: 22.49 Å; Cα contacts (8 Å, |Δi|>4): 1090; chains: 1; bounding box: 55×70×65 Å

Foldseek 3Di:
DDAAADEPDPVNQADADCVQDPCSVPDPDDPDDLLCPQVQKFKEADPQRQKIKMFGFFDQWAKIWMAGRVHNHTLEIDTLGHHDPKTKYFQDKEWFPFPPQVSWTWIWTWMQIDVQAIKIWTATSNLNATLEIEDCVVVPFHFQYKYWQDCLLCCLFLNNVARTWMWTFGQQQKIKTKRPVVVVSSVSVVPSDRDDSVPHYYAYEDEDADSVCVPVVVVVCVVVVHMYIYIQHADDPDGFTFNDWDHDSLLSGIWTWGQQAKIWDARRRVSYTLDIDGDPPRDGRWGFNAWDKAFDPDDPFRKIWIWTWTHPQQWIKIWIKIWTAHDDDPVPPDPVRPNRDHTDDIGTQAMDTPGRGGKAWAYWYWAWLVVPDDDIWIWIWTWIQDPVVRWIKIKIFTPVLCVVVVRDHYDDPPDDSQRMYMYTHDDNDHHNHDDDDNVQWDFDDDPDDDPSSSGPVRIGD

Nearest PDB structures (foldseek):
  4i0o-assembly1_A  TM=8.221E-01  e=3.681E-27  Mus musculus
  7wb4-assembly1_n  TM=8.017E-01  e=3.284E-26  Xenopus laevis
  7wb4-assembly1_N  TM=8.017E-01  e=3.284E-26  Xenopus laevis
  7r5j-assembly1_T0  TM=7.961E-01  e=3.268E-25  Homo sapiens
  7vci-assembly1_T  TM=7.729E-01  e=6.301E-25  Xenopus laevis

Sequence (461 aa):
MEWYEIKATNNRTVNFAERSKPGNKEVPSKQNNELDIGSDYIGGIINRGNWGWMSRRDVDTASITIYQLSNGYPIASYTFLSEQNLKCSISCVEELTVPGLGNRVLLAVCIEVLQGGTQLALFSPTNSQVLRYIDLNNAEINVTCMAFLDEHICAKSKFHQFDGCLAMGTTAGNVHLMDVNASQIVAKMGVNLCLYDNEVEHRDIHCIKSLSQLDQNLIRCRQEDIHLAFDVKIPTLTPSPISKLMPMKLVYGFVAGMQDGRVCVYDLRSMQPVAQIRRPDEHLPSPVVGLCYIVPPDDPQPCYYICAVYDQGDELISAMHSFNYRRPSPVSLDNGEFALRDFQAATTRIRISLDTESCSFIGCTTASTFASGEHGTVLTAITWRSQMDNRIKLVIFDINQWYKEEMPTHPNPQEDLNYLCGFILSGQHVGLALQLDTDSIIPFISLQCHDAYYFPKALSF

Mean predicted aligned error: 7.72 Å